Protein AF-0000000068380325 (afdb_homodimer)

Solvent-accessible surface area (backbone atoms only — not comparable to full-atom values): 29853 Å² total; per-residue (Å²): 111,54,95,70,40,72,69,86,85,53,51,57,77,66,45,44,52,39,53,42,41,37,81,46,32,45,32,39,35,38,34,35,79,88,42,39,39,35,35,39,41,28,51,63,68,91,50,73,46,77,45,76,45,68,75,45,89,70,73,49,74,47,97,86,19,26,80,76,85,52,77,87,63,23,45,33,23,77,85,71,41,78,40,93,43,71,53,57,18,57,50,47,64,51,89,49,84,84,52,76,73,70,65,93,69,75,58,32,35,72,79,32,54,72,19,36,62,46,20,47,59,64,35,41,50,63,77,32,77,76,37,46,87,30,50,85,76,40,81,48,65,67,51,36,52,48,23,26,39,47,23,20,52,35,69,42,55,54,21,46,59,44,32,43,54,40,51,47,50,50,50,50,52,26,37,75,72,71,36,75,54,83,76,65,38,65,91,40,70,41,58,22,44,46,52,66,22,33,31,44,77,56,62,84,42,71,40,84,43,100,50,91,50,76,81,48,53,77,29,58,42,58,60,81,82,50,78,55,89,55,94,71,74,49,55,35,33,77,51,87,51,72,81,47,79,57,81,37,69,37,62,91,71,80,67,73,81,72,74,98,109,53,95,70,39,75,68,86,85,54,55,56,78,65,47,44,57,41,55,40,42,36,81,47,32,44,34,39,35,38,34,35,79,89,43,37,39,34,35,38,40,29,51,64,69,91,51,73,46,78,45,78,46,68,76,46,90,70,70,49,76,48,97,85,18,26,81,75,84,52,79,87,63,23,45,34,24,76,85,71,40,76,40,93,42,72,52,57,19,57,50,46,62,53,88,49,83,84,55,76,75,71,65,93,69,75,58,31,36,71,78,31,54,73,19,36,63,45,23,48,60,65,36,41,50,63,76,33,76,76,37,47,88,32,51,85,77,41,81,47,65,67,49,36,53,48,22,27,38,47,23,21,52,35,69,41,55,54,22,47,59,44,32,44,53,41,50,48,50,49,50,49,52,26,37,74,72,71,35,74,53,82,77,65,38,66,90,40,71,40,60,22,44,46,52,66,22,32,32,44,76,56,63,83,42,70,40,83,42,101,50,92,50,74,81,49,54,76,28,57,43,58,60,81,83,48,78,55,89,55,93,70,75,48,54,36,33,77,49,84,52,74,80,48,80,62,80,41,72,35,59,93,71,79,69,73,82,70,72,97

Secondary structure (DSSP, 8-state):
-BTTB-------TT-EEEEEEESS-EEEEEEETTTEEEEEEE-SSS-EEEEEEESS-PPP-STT---SS-GGG--B-TTSPBPSSHHHHHHHT-SSTTSPPP--PPPHHHH-HHHHHHHHHHHGGGGSGGGHHHHTTS--HHHHHHHHHHHHH--SS-HHHHHHHHHHHHHHHHHHTT------BTTBS---TTHHHHEEEETTEEEE-----------SS--TTS--SSS---SS-EE------------S--------/-BTTB-------TT-EEEEEEESS-EEEEEEETTTEEEEEEE-SSS-EEEEEEESS-PPP-STT---SS-GGG--B-TTSPBPSSHHHHHHHT-SSTTSPPP--PPPHHHH-HHHHHHHHHHHGGGGSGGGHHHHTTS--HHHHHHHHHHHHH--SS-HHHHHHHHHHHHHHHHHHTT------BTTBS---TTHHHHEEEETTEEEE-----------SS--TTS--SSS---SS-EE------------S--------

Organism: Naja naja (NCBI:txid35670)

Structure (mmCIF, N/CA/C/O backbone):
data_AF-0000000068380325-model_v1
#
loop_
_entity.id
_entity.type
_entity.pdbx_description
1 polymer 'VWFD domain-containing protein'
#
loop_
_atom_site.group_PDB
_atom_site.id
_atom_site.type_symbol
_atom_site.label_atom_id
_atom_site.label_alt_id
_atom_site.label_comp_id
_atom_site.label_asym_id
_atom_site.label_entity_id
_atom_site.label_seq_id
_atom_site.pdbx_PDB_ins_code
_atom_site.Cartn_x
_atom_site.Cartn_y
_atom_site.Cartn_z
_atom_site.occupancy
_atom_site.B_iso_or_equiv
_atom_site.auth_seq_id
_atom_site.auth_comp_id
_atom_site.auth_asym_id
_atom_site.auth_atom_id
_atom_site.pdbx_PDB_model_num
ATOM 1 N N . MET A 1 1 ? -11.836 -18.016 -8.961 1 53.12 1 MET A N 1
ATOM 2 C CA . MET A 1 1 ? -11.234 -17.188 -7.922 1 53.12 1 MET A CA 1
ATOM 3 C C . MET A 1 1 ? -11.258 -15.711 -8.32 1 53.12 1 MET A C 1
ATOM 5 O O . MET A 1 1 ? -10.727 -15.336 -9.359 1 53.12 1 MET A O 1
ATOM 9 N N . GLY A 1 2 ? -12.117 -14.93 -7.754 1 55.62 2 GLY A N 1
ATOM 10 C CA . GLY A 1 2 ? -12.242 -13.508 -8.039 1 55.62 2 GLY A CA 1
ATOM 11 C C . GLY A 1 2 ? -12.844 -12.719 -6.898 1 55.62 2 GLY A C 1
ATOM 12 O O . GLY A 1 2 ? -13.609 -13.258 -6.098 1 55.62 2 GLY A O 1
ATOM 13 N N . ASP A 1 3 ? -12.461 -11.383 -6.891 1 55.91 3 ASP A N 1
ATOM 14 C CA . ASP A 1 3 ? -13.008 -10.445 -5.918 1 55.91 3 ASP A CA 1
ATOM 15 C C . ASP A 1 3 ? -12.805 -10.953 -4.492 1 55.91 3 ASP A C 1
ATOM 17 O O . ASP A 1 3 ? -13.742 -10.969 -3.693 1 55.91 3 ASP A O 1
ATOM 21 N N . LYS A 1 4 ? -11.711 -11.609 -4.297 1 57.72 4 LYS A N 1
ATOM 22 C CA . LYS A 1 4 ? -11.273 -12.117 -3 1 57.72 4 LYS A CA 1
ATOM 23 C C . LYS A 1 4 ? -12.125 -13.297 -2.555 1 57.72 4 LYS A C 1
ATOM 25 O O . LYS A 1 4 ? -12.164 -13.633 -1.368 1 57.72 4 LYS A O 1
ATOM 30 N N . THR A 1 5 ? -12.875 -13.773 -3.502 1 55.47 5 THR A N 1
ATOM 31 C CA . THR A 1 5 ? -13.703 -14.938 -3.221 1 55.47 5 THR A CA 1
ATOM 32 C C . THR A 1 5 ? -13.367 -16.078 -4.176 1 55.47 5 THR A C 1
ATOM 34 O O . THR A 1 5 ? -12.734 -15.875 -5.211 1 55.47 5 THR A O 1
ATOM 37 N N . PHE A 1 6 ? -13.461 -17.328 -3.684 1 58.66 6 PHE A N 1
ATOM 38 C CA . PHE A 1 6 ? -13.25 -18.453 -4.578 1 58.66 6 PHE A CA 1
ATOM 39 C C . PHE A 1 6 ? -14.414 -19.438 -4.484 1 58.66 6 PHE A C 1
ATOM 41 O O . PHE A 1 6 ? -15.062 -19.547 -3.441 1 58.66 6 PHE A O 1
ATOM 48 N N . ASN A 1 7 ? -14.805 -19.938 -5.691 1 54.44 7 ASN A N 1
ATOM 49 C CA . ASN A 1 7 ? -15.789 -21 -5.773 1 54.44 7 ASN A CA 1
ATOM 50 C C . ASN A 1 7 ? -15.195 -22.281 -6.371 1 54.44 7 ASN A C 1
ATOM 52 O O . ASN A 1 7 ? -14.391 -22.203 -7.305 1 54.44 7 ASN A O 1
ATOM 56 N N . VAL A 1 8 ? -15.289 -23.453 -5.676 1 57.66 8 VAL A N 1
ATOM 57 C CA . VAL A 1 8 ? -14.836 -24.734 -6.203 1 57.66 8 VAL A CA 1
ATOM 58 C C . VAL A 1 8 ? -16.031 -25.578 -6.609 1 57.66 8 VAL A C 1
ATOM 60 O O . VAL A 1 8 ? -16.984 -25.75 -5.828 1 57.66 8 VAL A O 1
ATOM 63 N N . TYR A 1 9 ? -15.945 -25.797 -7.992 1 54.41 9 TYR A N 1
ATOM 64 C CA . TYR A 1 9 ? -17.016 -26.656 -8.5 1 54.41 9 TYR A CA 1
ATOM 65 C C . TYR A 1 9 ? -16.453 -27.984 -9 1 54.41 9 TYR A C 1
ATOM 67 O O . TYR A 1 9 ? -15.305 -28.047 -9.461 1 54.41 9 TYR A O 1
ATOM 75 N N . GLY A 1 10 ? -17.016 -29.25 -8.477 1 53.59 10 GLY A N 1
ATOM 76 C CA . GLY A 1 10 ? -16.594 -30.5 -9.055 1 53.59 10 GLY A CA 1
ATOM 77 C C . GLY A 1 10 ? -17.484 -31.672 -8.672 1 53.59 10 GLY A C 1
ATOM 78 O O . GLY A 1 10 ? -18.156 -31.625 -7.637 1 53.59 10 GLY A O 1
ATOM 79 N N . SER A 1 11 ? -17.797 -32.469 -9.758 1 55.84 11 SER A N 1
ATOM 80 C CA . SER A 1 11 ? -18.656 -33.656 -9.602 1 55.84 11 SER A CA 1
ATOM 81 C C . SER A 1 11 ? -17.828 -34.906 -9.336 1 55.84 11 SER A C 1
ATOM 83 O O . SER A 1 11 ? -18.375 -35.969 -9.078 1 55.84 11 SER A O 1
ATOM 85 N N . ASN A 1 12 ? -16.562 -34.812 -9.469 1 56.34 12 ASN A N 1
ATOM 86 C CA . ASN A 1 12 ? -15.836 -36.062 -9.367 1 56.34 12 ASN A CA 1
ATOM 87 C C . ASN A 1 12 ? -15.547 -36.438 -7.914 1 56.34 12 ASN A C 1
ATOM 89 O O . ASN A 1 12 ? -14.844 -35.688 -7.215 1 56.34 12 ASN A O 1
ATOM 93 N N . HIS A 1 13 ? -16.156 -37.594 -7.473 1 60.47 13 HIS A N 1
ATOM 94 C CA . HIS A 1 13 ? -16.078 -38.062 -6.094 1 60.47 13 HIS A CA 1
ATOM 95 C C . HIS A 1 13 ? -14.648 -38.406 -5.703 1 60.47 13 HIS A C 1
ATOM 97 O O . HIS A 1 13 ? -14.344 -38.562 -4.516 1 60.47 13 HIS A O 1
ATOM 103 N N . LEU A 1 14 ? -13.844 -38.469 -6.703 1 65.94 14 LEU A N 1
ATOM 104 C CA . LEU A 1 14 ? -12.492 -38.906 -6.363 1 65.94 14 LEU A CA 1
ATOM 105 C C . LEU A 1 14 ? -11.578 -37.719 -6.09 1 65.94 14 LEU A C 1
ATOM 107 O O . LEU A 1 14 ? -10.453 -37.875 -5.613 1 65.94 14 LEU A O 1
ATOM 111 N N . ILE A 1 15 ? -12.102 -36.562 -6.254 1 71.75 15 ILE A N 1
ATOM 112 C CA . ILE A 1 15 ? -11.25 -35.375 -6.102 1 71.75 15 ILE A CA 1
ATOM 113 C C . ILE A 1 15 ? -11.234 -34.938 -4.637 1 71.75 15 ILE A C 1
ATOM 115 O O . ILE A 1 15 ? -12.281 -34.844 -3.998 1 71.75 15 ILE A O 1
ATOM 119 N N . HIS A 1 16 ? -10.047 -34.938 -4.059 1 71.69 16 HIS A N 1
ATOM 120 C CA . HIS A 1 16 ? -9.852 -34.406 -2.713 1 71.69 16 HIS A CA 1
ATOM 121 C C . HIS A 1 16 ? -9.305 -32.969 -2.754 1 71.69 16 HIS A C 1
ATOM 123 O O . HIS A 1 16 ? -8.414 -32.688 -3.555 1 71.69 16 HIS A O 1
ATOM 129 N N . PHE A 1 17 ? -9.984 -32.156 -1.953 1 75.62 17 PHE A N 1
ATOM 130 C CA . PHE A 1 17 ? -9.492 -30.781 -1.858 1 75.62 17 PHE A CA 1
ATOM 131 C C . PHE A 1 17 ? -9.055 -30.453 -0.435 1 75.62 17 PHE A C 1
ATOM 133 O O . PHE A 1 17 ? -9.648 -30.953 0.529 1 75.62 17 PHE A O 1
ATOM 140 N N . PHE A 1 18 ? -7.93 -29.797 -0.326 1 74.25 18 PHE A N 1
ATOM 141 C CA . PHE A 1 18 ? -7.484 -29.188 0.925 1 74.25 18 PHE A CA 1
ATOM 142 C C . PHE A 1 18 ? -7.262 -27.703 0.755 1 74.25 18 PHE A C 1
ATOM 144 O O . PHE A 1 18 ? -6.602 -27.266 -0.194 1 74.25 18 PHE A O 1
ATOM 151 N N . ILE A 1 19 ? -7.945 -26.953 1.579 1 77.5 19 ILE A N 1
ATOM 152 C CA . ILE A 1 19 ? -7.828 -25.516 1.485 1 77.5 19 ILE A CA 1
ATOM 153 C C . ILE A 1 19 ? -7.094 -24.969 2.711 1 77.5 19 ILE A C 1
ATOM 155 O O . ILE A 1 19 ? -7.414 -25.328 3.844 1 77.5 19 ILE A O 1
ATOM 159 N N . GLU A 1 20 ? -6.035 -24.219 2.506 1 77.44 20 GLU A N 1
ATOM 160 C CA . GLU A 1 20 ? -5.289 -23.484 3.525 1 77.44 20 GLU A CA 1
ATOM 161 C C . GLU A 1 20 ? -5.297 -21.984 3.238 1 77.44 20 GLU A C 1
ATOM 163 O O . GLU A 1 20 ? -5.207 -21.578 2.082 1 77.44 20 GLU A O 1
ATOM 168 N N . GLU A 1 21 ? -5.582 -21.25 4.363 1 78.56 21 GLU A N 1
ATOM 169 C CA . GLU A 1 21 ? -5.566 -19.797 4.176 1 78.56 21 GLU A CA 1
ATOM 170 C C . GLU A 1 21 ? -4.582 -19.125 5.129 1 78.56 21 GLU A C 1
ATOM 172 O O . GLU A 1 21 ? -4.43 -19.562 6.277 1 78.56 21 GLU A O 1
ATOM 177 N N . ASN A 1 22 ? -3.818 -18.25 4.613 1 79.62 22 ASN A N 1
ATOM 178 C CA . ASN A 1 22 ? -3.07 -17.344 5.469 1 79.62 22 ASN A CA 1
ATOM 179 C C . ASN A 1 22 ? -3.443 -15.883 5.191 1 79.62 22 ASN A C 1
ATOM 181 O O . ASN A 1 22 ? -4.422 -15.609 4.496 1 79.62 22 ASN A O 1
ATOM 185 N N . THR A 1 23 ? -2.729 -14.953 5.785 1 82 23 THR A N 1
ATOM 186 C CA . THR A 1 23 ? -3.102 -13.547 5.715 1 82 23 THR A CA 1
ATOM 187 C C . THR A 1 23 ? -2.994 -13.031 4.285 1 82 23 THR A C 1
ATOM 189 O O . THR A 1 23 ? -3.658 -12.055 3.916 1 82 23 THR A O 1
ATOM 192 N N . LEU A 1 24 ? -2.254 -13.711 3.445 1 87.56 24 LEU A N 1
ATOM 193 C CA . LEU A 1 24 ? -1.972 -13.148 2.133 1 87.56 24 LEU A CA 1
ATOM 194 C C . LEU A 1 24 ? -2.469 -14.07 1.022 1 87.56 24 LEU A C 1
ATOM 196 O O . LEU A 1 24 ? -2.705 -13.617 -0.101 1 87.56 24 LEU A O 1
ATOM 200 N N . HIS A 1 25 ? -2.639 -15.336 1.372 1 87.25 25 HIS A N 1
ATOM 201 C CA . HIS A 1 25 ? -2.879 -16.281 0.284 1 87.25 25 HIS A CA 1
ATOM 202 C C . HIS A 1 25 ? -4.008 -17.25 0.63 1 87.25 25 HIS A C 1
ATOM 204 O O . HIS A 1 25 ? -4.242 -17.531 1.805 1 87.25 25 HIS A O 1
ATOM 210 N N . LEU A 1 26 ? -4.672 -17.656 -0.408 1 85 26 LEU A N 1
ATOM 211 C CA . LEU A 1 26 ? -5.508 -18.844 -0.41 1 85 26 LEU A CA 1
ATOM 212 C C . LEU A 1 26 ? -4.809 -20 -1.13 1 85 26 LEU A C 1
ATOM 214 O O . LEU A 1 26 ? -4.375 -19.844 -2.273 1 85 26 LEU A O 1
ATOM 218 N N . ILE A 1 27 ? -4.613 -21.141 -0.444 1 84 27 ILE A N 1
ATOM 219 C CA . ILE A 1 27 ? -3.934 -22.297 -1.002 1 84 27 ILE A CA 1
ATOM 220 C C . ILE A 1 27 ? -4.922 -23.453 -1.141 1 84 27 ILE A C 1
ATOM 222 O O . ILE A 1 27 ? -5.547 -23.859 -0.161 1 84 27 ILE A O 1
ATOM 226 N N . ILE A 1 28 ? -5.09 -23.922 -2.357 1 82.25 28 ILE A N 1
ATOM 227 C CA . ILE A 1 28 ? -5.996 -25.031 -2.625 1 82.25 28 ILE A CA 1
ATOM 228 C C . ILE A 1 28 ? -5.207 -26.219 -3.18 1 82.25 28 ILE A C 1
ATOM 230 O O . ILE A 1 28 ? -4.547 -26.094 -4.215 1 82.25 28 ILE A O 1
ATOM 234 N N . GLN A 1 29 ? -5.23 -27.25 -2.484 1 81.12 29 GLN A N 1
ATOM 235 C CA . GLN A 1 29 ? -4.637 -28.484 -2.965 1 81.12 29 GLN A CA 1
ATOM 236 C C . GLN A 1 29 ? -5.699 -29.422 -3.529 1 81.12 29 GLN A C 1
ATOM 238 O O . GLN A 1 29 ? -6.691 -29.719 -2.859 1 81.12 29 GLN A O 1
ATOM 243 N N . ILE A 1 30 ? -5.48 -29.75 -4.75 1 79.75 30 ILE A N 1
ATOM 244 C CA . ILE A 1 30 ? -6.398 -30.656 -5.438 1 79.75 30 ILE A CA 1
ATOM 245 C C . ILE A 1 30 ? -5.688 -31.953 -5.773 1 79.75 30 ILE A C 1
ATOM 247 O O . ILE A 1 30 ? -4.641 -31.953 -6.43 1 79.75 30 ILE A O 1
ATOM 251 N N . THR A 1 31 ? -6.207 -33 -5.234 1 79.12 31 THR A N 1
ATOM 252 C CA . THR A 1 31 ? -5.629 -34.312 -5.508 1 79.12 31 THR A CA 1
ATOM 253 C C . THR A 1 31 ? -6.609 -35.156 -6.289 1 79.12 31 THR A C 1
ATOM 255 O O . THR A 1 31 ? -7.766 -35.312 -5.887 1 79.12 31 THR A O 1
ATOM 258 N N . ILE A 1 32 ? -6.219 -35.562 -7.406 1 76 32 ILE A N 1
ATOM 259 C CA . ILE A 1 32 ? -6.922 -36.594 -8.18 1 76 32 ILE A CA 1
ATOM 260 C C . ILE A 1 32 ? -6.125 -37.875 -8.156 1 76 32 ILE A C 1
ATOM 262 O O . ILE A 1 32 ? -5.152 -38.031 -8.898 1 76 32 ILE A O 1
ATOM 266 N N . PRO A 1 33 ? -6.574 -38.688 -7.285 1 76.38 33 PRO A N 1
ATOM 267 C CA . PRO A 1 33 ? -5.785 -39.906 -7.105 1 76.38 33 PRO A CA 1
ATOM 268 C C . PRO A 1 33 ? -5.445 -40.594 -8.43 1 76.38 33 PRO A C 1
ATOM 270 O O . PRO A 1 33 ? -6.32 -40.75 -9.281 1 76.38 33 PRO A O 1
ATOM 273 N N . GLY A 1 34 ? -4.188 -41 -8.547 1 75.88 34 GLY A N 1
ATOM 274 C CA . GLY A 1 34 ? -3.715 -41.75 -9.711 1 75.88 34 GLY A CA 1
ATOM 275 C C . GLY A 1 34 ? -3.482 -40.844 -10.914 1 75.88 34 GLY A C 1
ATOM 276 O O . GLY A 1 34 ? -3.1 -41.344 -11.984 1 75.88 34 GLY A O 1
ATOM 277 N N . LYS A 1 35 ? -3.783 -39.656 -10.734 1 77.44 35 LYS A N 1
ATOM 278 C CA . LYS A 1 35 ? -3.645 -38.781 -11.891 1 77.44 35 LYS A CA 1
ATOM 279 C C . LYS A 1 35 ? -2.756 -37.562 -11.57 1 77.44 35 LYS A C 1
ATOM 281 O O . LYS A 1 35 ? -1.587 -37.531 -11.961 1 77.44 35 LYS A O 1
ATOM 286 N N . TYR A 1 36 ? -3.322 -36.625 -10.836 1 77.56 36 TYR A N 1
ATOM 287 C CA . TYR A 1 36 ? -2.541 -35.406 -10.594 1 77.56 36 TYR A CA 1
ATOM 288 C C . TYR A 1 36 ? -2.799 -34.875 -9.188 1 77.56 36 TYR A C 1
ATOM 290 O O . TYR A 1 36 ? -3.848 -35.125 -8.594 1 77.56 36 TYR A O 1
ATOM 298 N N . ASN A 1 37 ? -1.708 -34.344 -8.656 1 78.69 37 ASN A N 1
ATOM 299 C CA . ASN A 1 37 ? -1.798 -33.438 -7.512 1 78.69 37 ASN A CA 1
ATOM 300 C C . ASN A 1 37 ? -1.521 -32 -7.906 1 78.69 37 ASN A C 1
ATOM 302 O O . ASN A 1 37 ? -0.472 -31.703 -8.477 1 78.69 37 ASN A O 1
ATOM 306 N N . MET A 1 38 ? -2.559 -31.172 -7.664 1 81.06 38 MET A N 1
ATOM 307 C CA . MET A 1 38 ? -2.424 -29.781 -8.062 1 81.06 38 MET A CA 1
ATOM 308 C C . MET A 1 38 ? -2.555 -28.859 -6.852 1 81.06 38 MET A C 1
ATOM 310 O O . MET A 1 38 ? -3.396 -29.078 -5.98 1 81.06 38 MET A O 1
ATOM 314 N N . THR A 1 39 ? -1.632 -27.891 -6.824 1 83.06 39 THR A N 1
ATOM 315 C CA . THR A 1 39 ? -1.73 -26.859 -5.797 1 83.06 39 THR A CA 1
ATOM 316 C C . THR A 1 39 ? -1.931 -25.484 -6.434 1 83.06 39 THR A C 1
ATOM 318 O O . THR A 1 39 ? -1.162 -25.078 -7.309 1 83.06 39 THR A O 1
ATOM 321 N N . LEU A 1 40 ? -2.988 -24.859 -6.02 1 85.81 40 LEU A N 1
ATOM 322 C CA . LEU A 1 40 ? -3.264 -23.5 -6.434 1 85.81 40 LEU A CA 1
ATOM 323 C C . LEU A 1 40 ? -2.977 -22.516 -5.297 1 85.81 40 LEU A C 1
ATOM 325 O O . LEU A 1 40 ? -3.451 -22.703 -4.176 1 85.81 40 LEU A O 1
ATOM 329 N N . ILE A 1 41 ? -2.082 -21.531 -5.562 1 85.94 41 ILE A N 1
ATOM 330 C CA . ILE A 1 41 ? -1.763 -20.484 -4.598 1 85.94 41 ILE A CA 1
ATOM 331 C C . ILE A 1 41 ? -2.232 -19.125 -5.129 1 85.94 41 ILE A C 1
ATOM 333 O O . ILE A 1 41 ? -1.676 -18.609 -6.098 1 85.94 41 ILE A O 1
ATOM 337 N N . TRP A 1 42 ? -3.234 -18.625 -4.48 1 88.12 42 TRP A N 1
ATOM 338 C CA . TRP A 1 42 ? -3.811 -17.359 -4.926 1 88.12 42 TRP A CA 1
ATOM 339 C C . TRP A 1 42 ? -3.59 -16.266 -3.887 1 88.12 42 TRP A C 1
ATOM 341 O O . TRP A 1 42 ? -3.867 -16.453 -2.701 1 88.12 42 TRP A O 1
ATOM 351 N N . ASN A 1 43 ? -3.051 -15.133 -4.309 1 85.88 43 ASN A N 1
ATOM 352 C CA . ASN A 1 43 ? -2.803 -14.047 -3.367 1 85.88 43 ASN A CA 1
ATOM 353 C C . ASN A 1 43 ? -4.039 -13.164 -3.186 1 85.88 43 ASN A C 1
ATOM 355 O O . ASN A 1 43 ? -3.941 -12.047 -2.682 1 85.88 43 ASN A O 1
ATOM 359 N N . ARG A 1 44 ? -5.219 -13.547 -3.729 1 81 44 ARG A N 1
ATOM 360 C CA . ARG A 1 44 ? -6.508 -12.867 -3.646 1 81 44 ARG A CA 1
ATOM 361 C C . ARG A 1 44 ? -6.52 -11.609 -4.516 1 81 44 ARG A C 1
ATOM 363 O O . ARG A 1 44 ? -7.34 -10.719 -4.309 1 81 44 ARG A O 1
ATOM 370 N N . HIS A 1 45 ? -5.539 -11.414 -5.348 1 84.06 45 HIS A N 1
ATOM 371 C CA . HIS A 1 45 ? -5.434 -10.328 -6.312 1 84.06 45 HIS A CA 1
ATOM 372 C C . HIS A 1 45 ? -5.125 -10.852 -7.707 1 84.06 45 HIS A C 1
ATOM 374 O O . HIS A 1 45 ? -5.898 -11.633 -8.266 1 84.06 45 HIS A O 1
ATOM 380 N N . MET A 1 46 ? -3.941 -10.523 -8.227 1 79.44 46 MET A N 1
ATOM 381 C CA . MET A 1 46 ? -3.699 -10.805 -9.633 1 79.44 46 MET A CA 1
ATOM 382 C C . MET A 1 46 ? -2.746 -11.984 -9.797 1 79.44 46 MET A C 1
ATOM 384 O O . MET A 1 46 ? -2.508 -12.438 -10.914 1 79.44 46 MET A O 1
ATOM 388 N N . ASN A 1 47 ? -2.299 -12.539 -8.664 1 86.06 47 ASN A N 1
ATOM 389 C CA . ASN A 1 47 ? -1.312 -13.602 -8.789 1 86.06 47 ASN A CA 1
ATOM 390 C C . ASN A 1 47 ? -1.922 -14.969 -8.484 1 86.06 47 ASN A C 1
ATOM 392 O O . ASN A 1 47 ? -2.615 -15.133 -7.477 1 86.06 47 ASN A O 1
ATOM 396 N N . LEU A 1 48 ? -1.738 -15.828 -9.414 1 85.69 48 LEU A N 1
ATOM 397 C CA . LEU A 1 48 ? -2.086 -17.234 -9.234 1 85.69 48 LEU A CA 1
ATOM 398 C C . LEU A 1 48 ? -0.904 -18.141 -9.578 1 85.69 48 LEU A C 1
ATOM 400 O O . LEU A 1 48 ? -0.354 -18.047 -10.68 1 85.69 48 LEU A O 1
ATOM 404 N N . PHE A 1 49 ? -0.451 -18.891 -8.586 1 85.12 49 PHE A N 1
ATOM 405 C CA . PHE A 1 49 ? 0.587 -19.891 -8.805 1 85.12 49 PHE A CA 1
ATOM 406 C C . PHE A 1 49 ? -0.011 -21.281 -8.859 1 85.12 49 PHE A C 1
ATOM 408 O O . PHE A 1 49 ? -0.822 -21.656 -8.008 1 85.12 49 PHE A O 1
ATOM 415 N N . ILE A 1 50 ? 0.391 -22 -9.898 1 81.81 50 ILE A N 1
ATOM 416 C CA . ILE A 1 50 ? -0.096 -23.359 -10.062 1 81.81 50 ILE A CA 1
ATOM 417 C C . ILE A 1 50 ? 1.078 -24.328 -10.023 1 81.81 50 ILE A C 1
ATOM 419 O O . ILE A 1 50 ? 2.07 -24.141 -10.734 1 81.81 50 ILE A O 1
ATOM 423 N N . LYS A 1 51 ? 1.042 -25.234 -9.125 1 79.31 51 LYS A N 1
ATOM 424 C CA . LYS A 1 51 ? 2 -26.328 -9.055 1 79.31 51 LYS A CA 1
ATOM 425 C C . LYS A 1 51 ? 1.326 -27.672 -9.359 1 79.31 51 LYS A C 1
ATOM 427 O O . LYS A 1 51 ? 0.304 -28 -8.758 1 79.31 51 LYS A O 1
ATOM 432 N N . LEU A 1 52 ? 1.886 -28.281 -10.359 1 78.31 52 LEU A N 1
ATOM 433 C CA . LEU A 1 52 ? 1.325 -29.562 -10.766 1 78.31 52 LEU A CA 1
ATOM 434 C C . LEU A 1 52 ? 2.338 -30.688 -10.578 1 78.31 52 LEU A C 1
ATOM 436 O O . LEU A 1 52 ? 3.51 -30.547 -10.93 1 78.31 52 LEU A O 1
ATOM 440 N N . PHE A 1 53 ? 1.907 -31.688 -9.797 1 75.06 53 PHE A N 1
ATOM 441 C CA . PHE A 1 53 ? 2.662 -32.938 -9.695 1 75.06 53 PHE A CA 1
ATOM 442 C C . PHE A 1 53 ? 1.901 -34.094 -10.352 1 75.06 53 PHE A C 1
ATOM 444 O O . PHE A 1 53 ? 0.761 -34.375 -9.977 1 75.06 53 PHE A O 1
ATOM 451 N N . ARG A 1 54 ? 2.539 -34.531 -11.359 1 74.94 54 ARG A N 1
ATOM 452 C CA . ARG A 1 54 ? 1.879 -35.562 -12.125 1 74.94 54 ARG A CA 1
ATOM 453 C C . ARG A 1 54 ? 2.365 -36.969 -11.688 1 74.94 54 ARG A C 1
ATOM 455 O O . ARG A 1 54 ? 3.561 -37.156 -11.445 1 74.94 54 ARG A O 1
ATOM 462 N N . GLU A 1 55 ? 1.446 -37.781 -11.453 1 71.06 55 GLU A N 1
ATOM 463 C CA . GLU A 1 55 ? 1.773 -39.188 -11.195 1 71.06 55 GLU A CA 1
ATOM 464 C C . GLU A 1 55 ? 1.911 -39.969 -12.5 1 71.06 55 GLU A C 1
ATOM 466 O O . GLU A 1 55 ? 2.525 -41.031 -12.531 1 71.06 55 GLU A O 1
ATOM 471 N N . THR A 1 56 ? 1.252 -39.469 -13.531 1 65.19 56 THR A N 1
ATOM 472 C CA . THR A 1 56 ? 1.275 -40.188 -14.797 1 65.19 56 THR A CA 1
ATOM 473 C C . THR A 1 56 ? 2.018 -39.406 -15.867 1 65.19 56 THR A C 1
ATOM 475 O O . THR A 1 56 ? 2.24 -38.219 -15.719 1 65.19 56 THR A O 1
ATOM 478 N N . LYS A 1 57 ? 2.584 -40.125 -16.828 1 64.25 57 LYS A N 1
ATOM 479 C CA . LYS A 1 57 ? 3.357 -39.562 -17.938 1 64.25 57 LYS A CA 1
ATOM 480 C C . LYS A 1 57 ? 2.447 -38.875 -18.953 1 64.25 57 LYS A C 1
ATOM 482 O O . LYS A 1 57 ? 2.889 -38.531 -20.047 1 64.25 57 LYS A O 1
ATOM 487 N N . ASN A 1 58 ? 1.179 -38.812 -18.578 1 63.56 58 ASN A N 1
ATOM 488 C CA . ASN A 1 58 ? 0.306 -38.188 -19.562 1 63.56 58 ASN A CA 1
ATOM 489 C C . ASN A 1 58 ? 0.608 -36.688 -19.703 1 63.56 58 ASN A C 1
ATOM 491 O O . ASN A 1 58 ? 0.909 -36 -18.719 1 63.56 58 ASN A O 1
ATOM 495 N N . HIS A 1 59 ? 0.674 -36.344 -21 1 67.25 59 HIS A N 1
ATOM 496 C CA . HIS A 1 59 ? 1.056 -34.969 -21.297 1 67.25 59 HIS A CA 1
ATOM 497 C C . HIS A 1 59 ? -0.104 -34 -21.047 1 67.25 59 HIS A C 1
ATOM 499 O O . HIS A 1 59 ? -1.261 -34.344 -21.312 1 67.25 59 HIS A O 1
ATOM 505 N N . LEU A 1 60 ? 0.157 -32.938 -20.359 1 75.81 60 LEU A N 1
ATOM 506 C CA . LEU A 1 60 ? -0.78 -31.844 -20.188 1 75.81 60 LEU A CA 1
ATOM 507 C C . LEU A 1 60 ? -0.792 -30.938 -21.422 1 75.81 60 LEU A C 1
ATOM 509 O O . LEU A 1 60 ? 0.087 -31.047 -22.281 1 75.81 60 LEU A O 1
ATOM 513 N N . CYS A 1 61 ? -1.887 -30.344 -21.703 1 75.62 61 CYS A N 1
ATOM 514 C CA . CYS A 1 61 ? -2.004 -29.344 -22.766 1 75.62 61 CYS A CA 1
ATOM 515 C C . CYS A 1 61 ? -2.637 -28.062 -22.25 1 75.62 61 CYS A C 1
ATOM 517 O O . CYS A 1 61 ? -3.105 -28.016 -21.109 1 75.62 61 CYS A O 1
ATOM 519 N N . GLY A 1 62 ? -2.41 -26.953 -23.062 1 80 62 GLY A N 1
ATOM 520 C CA . GLY A 1 62 ? -3.016 -25.688 -22.703 1 80 62 GLY A CA 1
ATOM 521 C C . GLY A 1 62 ? -2.031 -24.531 -22.719 1 80 62 GLY A C 1
ATOM 522 O O . GLY A 1 62 ? -0.904 -24.672 -23.188 1 80 62 GLY A O 1
ATOM 523 N N . LEU A 1 63 ? -2.58 -23.422 -22.109 1 78.5 63 LEU A N 1
ATOM 524 C CA . LEU A 1 63 ? -1.838 -22.172 -22.172 1 78.5 63 LEU A CA 1
ATOM 525 C C . LEU A 1 63 ? -0.573 -22.25 -21.312 1 78.5 63 LEU A C 1
ATOM 527 O O . LEU A 1 63 ? 0.37 -21.484 -21.531 1 78.5 63 LEU A O 1
ATOM 531 N N . CYS A 1 64 ? -0.52 -23.234 -20.5 1 76.38 64 CYS A N 1
ATOM 532 C CA . CYS A 1 64 ? 0.64 -23.328 -19.625 1 76.38 64 CYS A CA 1
ATOM 533 C C . CYS A 1 64 ? 1.675 -24.297 -20.188 1 76.38 64 CYS A C 1
ATOM 535 O O . CYS A 1 64 ? 2.717 -24.516 -19.578 1 76.38 64 CYS A O 1
ATOM 537 N N . GLY A 1 65 ? 1.422 -24.812 -21.375 1 76.69 65 GLY A N 1
ATOM 538 C CA . GLY A 1 65 ? 2.34 -25.75 -22 1 76.69 65 GLY A CA 1
ATOM 539 C C . GLY A 1 65 ? 1.98 -27.188 -21.75 1 76.69 65 GLY A C 1
ATOM 540 O O . GLY A 1 65 ? 0.962 -27.484 -21.109 1 76.69 65 GLY A O 1
ATOM 541 N N . ASN A 1 66 ? 2.805 -28.078 -22.266 1 74.81 66 ASN A N 1
ATOM 542 C CA . ASN A 1 66 ? 2.471 -29.5 -22.203 1 74.81 66 ASN A CA 1
ATOM 543 C C . ASN A 1 66 ? 3.207 -30.188 -21.047 1 74.81 66 ASN A C 1
ATOM 545 O O . ASN A 1 66 ? 2.986 -31.375 -20.781 1 74.81 66 ASN A O 1
ATOM 549 N N . TYR A 1 67 ? 4.043 -29.469 -20.406 1 75.69 67 TYR A N 1
ATOM 550 C CA . TYR A 1 67 ? 4.695 -29.859 -19.156 1 75.69 67 TYR A CA 1
ATOM 551 C C . TYR A 1 67 ? 5.461 -31.172 -19.344 1 75.69 67 TYR A C 1
ATOM 553 O O . TYR A 1 67 ? 5.434 -32.031 -18.453 1 75.69 67 TYR A O 1
ATOM 561 N N . ASN A 1 68 ? 6.086 -31.328 -20.422 1 72.56 68 ASN A N 1
ATOM 562 C CA . ASN A 1 68 ? 6.832 -32.562 -20.672 1 72.56 68 ASN A CA 1
ATOM 563 C C . ASN A 1 68 ? 8.32 -32.375 -20.422 1 72.56 68 ASN A C 1
ATOM 565 O O . ASN A 1 68 ? 9.125 -33.25 -20.75 1 72.56 68 ASN A O 1
ATOM 569 N N . GLY A 1 69 ? 8.672 -31.25 -19.906 1 70.69 69 GLY A N 1
ATOM 570 C CA . GLY A 1 69 ? 10.062 -30.953 -19.609 1 70.69 69 GLY A CA 1
ATOM 571 C C . GLY A 1 69 ? 10.797 -30.297 -20.766 1 70.69 69 GLY A C 1
ATOM 572 O O . GLY A 1 69 ? 11.945 -29.875 -20.609 1 70.69 69 GLY A O 1
ATOM 573 N N . ASN A 1 70 ? 10.133 -30.281 -21.906 1 77.19 70 ASN A N 1
ATOM 574 C CA . ASN A 1 70 ? 10.719 -29.641 -23.078 1 77.19 70 ASN A CA 1
ATOM 575 C C . ASN A 1 70 ? 10.047 -28.297 -23.375 1 77.19 70 ASN A C 1
ATOM 577 O O . ASN A 1 70 ? 8.914 -28.25 -23.844 1 77.19 70 ASN A O 1
ATOM 581 N N . VAL A 1 71 ? 10.766 -27.219 -23.125 1 76.94 71 VAL A N 1
ATOM 582 C CA . VAL A 1 71 ? 10.219 -25.875 -23.25 1 76.94 71 VAL A CA 1
ATOM 583 C C . VAL A 1 71 ? 9.953 -25.547 -24.719 1 76.94 71 VAL A C 1
ATOM 585 O O . VAL A 1 71 ? 9.109 -24.703 -25.031 1 76.94 71 VAL A O 1
ATOM 588 N N . LYS A 1 72 ? 10.602 -26.188 -25.656 1 80.44 72 LYS A N 1
ATOM 589 C CA . LYS A 1 72 ? 10.555 -25.859 -27.078 1 80.44 72 LYS A CA 1
ATOM 590 C C . LYS A 1 72 ? 9.211 -26.234 -27.688 1 80.44 72 LYS A C 1
ATOM 592 O O . LYS A 1 72 ? 8.828 -25.719 -28.734 1 80.44 72 LYS A O 1
ATOM 597 N N . ASP A 1 73 ? 8.578 -27.109 -27.109 1 81.75 73 ASP A N 1
ATOM 598 C CA . ASP A 1 73 ? 7.336 -27.562 -27.719 1 81.75 73 ASP A CA 1
ATOM 599 C C . ASP A 1 73 ? 6.129 -27.203 -26.859 1 81.75 73 ASP A C 1
ATOM 601 O O . ASP A 1 73 ? 5.07 -27.812 -26.984 1 81.75 73 ASP A O 1
ATOM 605 N N . ASP A 1 74 ? 6.312 -26.234 -26 1 82.19 74 ASP A N 1
ATOM 606 C CA . ASP A 1 74 ? 5.246 -25.859 -25.078 1 82.19 74 ASP A CA 1
ATOM 607 C C . ASP A 1 74 ? 4.121 -25.125 -25.812 1 82.19 74 ASP A C 1
ATOM 609 O O . ASP A 1 74 ? 2.975 -25.141 -25.359 1 82.19 74 ASP A O 1
ATOM 613 N N . PHE A 1 75 ? 4.453 -24.5 -26.922 1 85.75 75 PHE A N 1
ATOM 614 C CA . PHE A 1 75 ? 3.43 -23.75 -27.656 1 85.75 75 PHE A CA 1
ATOM 615 C C . PHE A 1 75 ? 2.637 -24.688 -28.562 1 85.75 75 PHE A C 1
ATOM 617 O O . PHE A 1 75 ? 2.631 -24.5 -29.781 1 85.75 75 PHE A O 1
ATOM 624 N N . GLU A 1 76 ? 2.002 -25.531 -27.953 1 87.19 76 GLU A N 1
ATOM 625 C CA . GLU A 1 76 ? 1.141 -26.453 -28.672 1 87.19 76 GLU A CA 1
ATOM 626 C C . GLU A 1 76 ? -0.291 -25.938 -28.75 1 87.19 76 GLU A C 1
ATOM 628 O O . GLU A 1 76 ? -0.872 -25.547 -27.734 1 87.19 76 GLU A O 1
ATOM 633 N N . THR A 1 77 ? -0.792 -25.828 -30 1 87.88 77 THR A N 1
ATOM 634 C CA . THR A 1 77 ? -2.152 -25.344 -30.203 1 87.88 77 THR A CA 1
ATOM 635 C C . THR A 1 77 ? -3.17 -26.375 -29.703 1 87.88 77 THR A C 1
ATOM 637 O O . THR A 1 77 ? -2.809 -27.516 -29.391 1 87.88 77 THR A O 1
ATOM 640 N N . ARG A 1 78 ? -4.395 -25.953 -29.625 1 85.12 78 ARG A N 1
ATOM 641 C CA . ARG A 1 78 ? -5.488 -26.812 -29.203 1 85.12 78 ARG A CA 1
ATOM 642 C C . ARG A 1 78 ? -5.598 -28.047 -30.109 1 85.12 78 ARG A C 1
ATOM 644 O O . ARG A 1 78 ? -6.016 -29.109 -29.656 1 85.12 78 ARG A O 1
ATOM 651 N N . SER A 1 79 ? -5.203 -27.938 -31.312 1 84.38 79 SER A N 1
ATOM 652 C CA . SER A 1 79 ? -5.242 -29.031 -32.281 1 84.38 79 SER A CA 1
ATOM 653 C C . SER A 1 79 ? -3.947 -29.828 -32.25 1 84.38 79 SER A C 1
ATOM 655 O O . SER A 1 79 ? -3.68 -30.609 -33.188 1 84.38 79 SER A O 1
ATOM 657 N N . LYS A 1 80 ? -3.094 -29.531 -31.328 1 83.44 80 LYS A N 1
ATOM 658 C CA . LYS A 1 80 ? -1.903 -30.328 -31.031 1 83.44 80 LYS A CA 1
ATOM 659 C C . LYS A 1 80 ? -0.795 -30.047 -32.062 1 83.44 80 LYS A C 1
ATOM 661 O O . LYS A 1 80 ? 0.08 -30.891 -32.281 1 83.44 80 LYS A O 1
ATOM 666 N N . TYR A 1 81 ? -0.963 -28.875 -32.688 1 88.62 81 TYR A N 1
ATOM 667 C CA . TYR A 1 81 ? 0.123 -28.438 -33.562 1 88.62 81 TYR A CA 1
ATOM 668 C C . TYR A 1 81 ? 1.022 -27.438 -32.812 1 88.62 81 TYR A C 1
ATOM 670 O O . TYR A 1 81 ? 0.571 -26.719 -31.922 1 88.62 81 TYR A O 1
ATOM 678 N N . LEU A 1 82 ? 2.301 -27.531 -33.25 1 89.38 82 LEU A N 1
ATOM 679 C CA . LEU A 1 82 ? 3.225 -26.547 -32.719 1 89.38 82 LEU A CA 1
ATOM 680 C C . LEU A 1 82 ? 2.971 -25.172 -33.312 1 89.38 82 LEU A C 1
ATOM 682 O O . LEU A 1 82 ? 3.029 -25.016 -34.531 1 89.38 82 LEU A O 1
ATOM 686 N N . ALA A 1 83 ? 2.67 -24.234 -32.5 1 89.56 83 ALA A N 1
ATOM 687 C CA . ALA A 1 83 ? 2.406 -22.875 -33 1 89.56 83 ALA A CA 1
ATOM 688 C C . ALA A 1 83 ? 3.693 -22.203 -33.469 1 89.56 83 ALA A C 1
ATOM 690 O O . ALA A 1 83 ? 4.758 -22.422 -32.875 1 89.56 83 ALA A O 1
ATOM 691 N N . SER A 1 84 ? 3.545 -21.375 -34.5 1 86.12 84 SER A N 1
ATOM 692 C CA . SER A 1 84 ? 4.703 -20.688 -35.062 1 86.12 84 SER A CA 1
ATOM 693 C C . SER A 1 84 ? 5.098 -19.5 -34.188 1 86.12 84 SER A C 1
ATOM 695 O O . SER A 1 84 ? 6.215 -18.984 -34.281 1 86.12 84 SER A O 1
ATOM 697 N N . ASN A 1 85 ? 4.152 -18.984 -33.5 1 81.88 85 ASN A N 1
ATOM 698 C CA . ASN A 1 85 ? 4.43 -17.875 -32.594 1 81.88 85 ASN A CA 1
ATOM 699 C C . ASN A 1 85 ? 3.479 -17.875 -31.406 1 81.88 85 ASN A C 1
ATOM 701 O O . ASN A 1 85 ? 2.52 -18.641 -31.359 1 81.88 85 ASN A O 1
ATOM 705 N N . GLU A 1 86 ? 3.844 -17 -30.422 1 82.31 86 GLU A N 1
ATOM 706 C CA . GLU A 1 86 ? 3.117 -16.984 -29.156 1 82.31 86 GLU A CA 1
ATOM 707 C C . GLU A 1 86 ? 1.668 -16.547 -29.359 1 82.31 86 GLU A C 1
ATOM 709 O O . GLU A 1 86 ? 0.772 -17.016 -28.641 1 82.31 86 GLU A O 1
ATOM 714 N N . PHE A 1 87 ? 1.419 -15.672 -30.375 1 84.5 87 PHE A N 1
ATOM 715 C CA . PHE A 1 87 ? 0.066 -15.172 -30.594 1 84.5 87 PHE A CA 1
ATOM 716 C C . PHE A 1 87 ? -0.833 -16.266 -31.156 1 84.5 87 PHE A C 1
ATOM 718 O O . PHE A 1 87 ? -1.982 -16.406 -30.734 1 84.5 87 PHE A O 1
ATOM 725 N N . MET A 1 88 ? -0.204 -16.969 -32.062 1 83.62 88 MET A N 1
ATOM 726 C CA . MET A 1 88 ? -0.957 -18.094 -32.625 1 83.62 88 MET A CA 1
ATOM 727 C C . MET A 1 88 ? -1.26 -19.125 -31.531 1 83.62 88 MET A C 1
ATOM 729 O O . MET A 1 88 ? -2.365 -19.656 -31.469 1 83.62 88 MET A O 1
ATOM 733 N N . PHE A 1 89 ? -0.343 -19.312 -30.734 1 85.94 89 PHE A N 1
ATOM 734 C CA . PHE A 1 89 ? -0.492 -20.25 -29.625 1 85.94 89 PHE A CA 1
ATOM 735 C C . PHE A 1 89 ? -1.619 -19.812 -28.688 1 85.94 89 PHE A C 1
ATOM 737 O O . PHE A 1 89 ? -2.59 -20.547 -28.5 1 85.94 89 PHE A O 1
ATOM 744 N N . VAL A 1 90 ? -1.539 -18.578 -28.156 1 85.94 90 VAL A N 1
ATOM 745 C CA . VAL A 1 90 ? -2.48 -18.078 -27.172 1 85.94 90 VAL A CA 1
ATOM 746 C C . VAL A 1 90 ? -3.883 -18.016 -27.766 1 85.94 90 VAL A C 1
ATOM 748 O O . VAL A 1 90 ? -4.855 -18.422 -27.125 1 85.94 90 VAL A O 1
ATOM 751 N N . ASN A 1 91 ? -3.969 -17.562 -28.969 1 85.44 91 ASN A N 1
ATOM 752 C CA . ASN A 1 91 ? -5.266 -17.391 -29.609 1 85.44 91 ASN A CA 1
ATOM 753 C C . ASN A 1 91 ? -5.934 -18.734 -29.906 1 85.44 91 ASN A C 1
ATOM 755 O O . ASN A 1 91 ? -7.16 -18.812 -30.016 1 85.44 91 ASN A O 1
ATOM 759 N N . SER A 1 92 ? -5.141 -19.734 -30 1 86.06 92 SER A N 1
ATOM 760 C CA . SER A 1 92 ? -5.684 -21.062 -30.281 1 86.06 92 SER A CA 1
ATOM 761 C C . SER A 1 92 ? -6.441 -21.609 -29.062 1 86.06 92 SER A C 1
ATOM 763 O O . SER A 1 92 ? -7.223 -22.547 -29.188 1 86.06 92 SER A O 1
ATOM 765 N N . TRP A 1 93 ? -6.195 -21.094 -27.891 1 86.88 93 TRP A N 1
ATOM 766 C CA . TRP A 1 93 ? -6.766 -21.641 -26.656 1 86.88 93 TRP A CA 1
ATOM 767 C C . TRP A 1 93 ? -7.914 -20.766 -26.172 1 86.88 93 TRP A C 1
ATOM 769 O O . TRP A 1 93 ? -8.359 -20.906 -25.031 1 86.88 93 TRP A O 1
ATOM 779 N N . LYS A 1 94 ? -8.391 -19.953 -27.109 1 84 94 LYS A N 1
ATOM 780 C CA . LYS A 1 94 ? -9.555 -19.156 -26.734 1 84 94 LYS A CA 1
ATOM 781 C C . LYS A 1 94 ? -10.75 -20.031 -26.406 1 84 94 LYS A C 1
ATOM 783 O O . LYS A 1 94 ? -11.031 -21 -27.109 1 84 94 LYS A O 1
ATOM 788 N N . ASP A 1 95 ? -11.367 -19.703 -25.234 1 78.62 95 ASP A N 1
ATOM 789 C CA . ASP A 1 95 ? -12.555 -20.453 -24.844 1 78.62 95 ASP A CA 1
ATOM 790 C C . ASP A 1 95 ? -13.766 -20.031 -25.672 1 78.62 95 ASP A C 1
ATOM 792 O O . ASP A 1 95 ? -14.641 -20.859 -25.969 1 78.62 95 ASP A O 1
ATOM 796 N N . ASN A 1 96 ? -13.789 -18.75 -25.906 1 81.94 96 ASN A N 1
ATOM 797 C CA . ASN A 1 96 ? -14.828 -18.172 -26.75 1 81.94 96 ASN A CA 1
ATOM 798 C C . ASN A 1 96 ? -14.25 -17.609 -28.047 1 81.94 96 ASN A C 1
ATOM 800 O O . ASN A 1 96 ? -13.453 -16.672 -28.016 1 81.94 96 ASN A O 1
ATOM 804 N N . PRO A 1 97 ? -14.695 -18.172 -29.078 1 80.19 97 PRO A N 1
ATOM 805 C CA . PRO A 1 97 ? -14.125 -17.734 -30.359 1 80.19 97 PRO A CA 1
ATOM 806 C C . PRO A 1 97 ? -14.422 -16.266 -30.656 1 80.19 97 PRO A C 1
ATOM 808 O O . PRO A 1 97 ? -13.75 -15.664 -31.5 1 80.19 97 PRO A O 1
ATOM 811 N N . LEU A 1 98 ? -15.414 -15.727 -30.031 1 86.69 98 LEU A N 1
ATOM 812 C CA . LEU A 1 98 ? -15.781 -14.336 -30.266 1 86.69 98 LEU A CA 1
ATOM 813 C C . LEU A 1 98 ? -14.836 -13.391 -29.547 1 86.69 98 LEU A C 1
ATOM 815 O O . LEU A 1 98 ? -14.836 -12.18 -29.797 1 86.69 98 LEU A O 1
ATOM 819 N N . CYS A 1 99 ? -14.023 -14.07 -28.672 1 80.62 99 CYS A N 1
ATOM 820 C CA . CYS A 1 99 ? -13.055 -13.242 -27.969 1 80.62 99 CYS A CA 1
ATOM 821 C C . CYS A 1 99 ? -12.016 -12.68 -28.938 1 80.62 99 CYS A C 1
ATOM 823 O O . CYS A 1 99 ? -11.586 -13.367 -29.859 1 80.62 99 CYS A O 1
ATOM 825 N N . GLY A 1 100 ? -11.727 -11.398 -28.875 1 80.06 100 GLY A N 1
ATOM 826 C CA . GLY A 1 100 ? -10.727 -10.789 -29.734 1 80.06 100 GLY A CA 1
ATOM 827 C C . GLY A 1 100 ? -9.375 -11.477 -29.656 1 80.06 100 GLY A C 1
ATOM 828 O O . GLY A 1 100 ? -9.047 -12.094 -28.641 1 80.06 100 GLY A O 1
ATOM 829 N N . ASP A 1 101 ? -8.656 -11.43 -30.734 1 79.12 101 ASP A N 1
ATOM 830 C CA . ASP A 1 101 ? -7.309 -12 -30.734 1 79.12 101 ASP A CA 1
ATOM 831 C C . ASP A 1 101 ? -6.34 -11.117 -29.953 1 79.12 101 ASP A C 1
ATOM 833 O O . ASP A 1 101 ? -6.496 -9.898 -29.906 1 79.12 101 ASP A O 1
ATOM 837 N N . VAL A 1 102 ? -5.555 -11.859 -29.156 1 76.62 102 VAL A N 1
ATOM 838 C CA . VAL A 1 102 ? -4.477 -11.117 -28.5 1 76.62 102 VAL A CA 1
ATOM 839 C C . VAL A 1 102 ? -3.441 -10.695 -29.547 1 76.62 102 VAL A C 1
ATOM 841 O O . VAL A 1 102 ? -3.152 -11.438 -30.484 1 76.62 102 VAL A O 1
ATOM 844 N N . SER A 1 103 ? -3.18 -9.414 -29.688 1 72.31 103 SER A N 1
ATOM 845 C CA . SER A 1 103 ? -2.143 -8.906 -30.578 1 72.31 103 SER A CA 1
ATOM 846 C C . SER A 1 103 ? -1.016 -8.242 -29.797 1 72.31 103 SER A C 1
ATOM 848 O O . SER A 1 103 ? -1.075 -8.156 -28.562 1 72.31 103 SER A O 1
ATOM 850 N N . PHE A 1 104 ? 0.034 -8.008 -30.609 1 67.19 104 PHE A N 1
ATOM 851 C CA . PHE A 1 104 ? 1.181 -7.344 -30.016 1 67.19 104 PHE A CA 1
ATOM 852 C C . PHE A 1 104 ? 0.754 -6.055 -29.312 1 67.19 104 PHE A C 1
ATOM 854 O O . PHE A 1 104 ? 0.072 -5.219 -29.906 1 67.19 104 PHE A O 1
ATOM 861 N N . ALA A 1 105 ? 0.774 -6.211 -27.938 1 67.38 105 ALA A N 1
ATOM 862 C CA . ALA A 1 105 ? 0.487 -4.969 -27.219 1 67.38 105 ALA A CA 1
ATOM 863 C C . ALA A 1 105 ? 1.747 -4.121 -27.062 1 67.38 105 ALA A C 1
ATOM 865 O O . ALA A 1 105 ? 2.842 -4.656 -26.875 1 67.38 105 ALA A O 1
ATOM 866 N N . ALA A 1 106 ? 1.589 -2.877 -27.422 1 78.5 106 ALA A N 1
ATOM 867 C CA . ALA A 1 106 ? 2.674 -1.926 -27.203 1 78.5 106 ALA A CA 1
ATOM 868 C C . ALA A 1 106 ? 3.178 -1.992 -25.766 1 78.5 106 ALA A C 1
ATOM 870 O O . ALA A 1 106 ? 2.42 -2.324 -24.844 1 78.5 106 ALA A O 1
ATOM 871 N N . ASP A 1 107 ? 4.473 -1.838 -25.656 1 87.62 107 ASP A N 1
ATOM 872 C CA . ASP A 1 107 ? 5.086 -1.726 -24.328 1 87.62 107 ASP A CA 1
ATOM 873 C C . ASP A 1 107 ? 4.387 -0.661 -23.5 1 87.62 107 ASP A C 1
ATOM 875 O O . ASP A 1 107 ? 4.289 0.498 -23.906 1 87.62 107 ASP A O 1
ATOM 879 N N . PRO A 1 108 ? 3.855 -1.067 -22.438 1 91.5 108 PRO A N 1
ATOM 880 C CA . PRO A 1 108 ? 3.094 -0.129 -21.609 1 91.5 108 PRO A CA 1
ATOM 881 C C . PRO A 1 108 ? 3.9 1.11 -21.219 1 91.5 108 PRO A C 1
ATOM 883 O O . PRO A 1 108 ? 3.346 2.209 -21.141 1 91.5 108 PRO A O 1
ATOM 886 N N . CYS A 1 109 ? 5.195 0.98 -21.078 1 94.25 109 CYS A N 1
ATOM 887 C CA . CYS A 1 109 ? 6.004 2.133 -20.703 1 94.25 109 CYS A CA 1
ATOM 888 C C . CYS A 1 109 ? 6.219 3.064 -21.891 1 94.25 109 CYS A C 1
ATOM 890 O O . CYS A 1 109 ? 6.555 4.234 -21.719 1 94.25 109 CYS A O 1
ATOM 892 N N . THR A 1 110 ? 6.031 2.543 -23.031 1 92.25 110 THR A N 1
ATOM 893 C CA . THR A 1 110 ? 6.055 3.396 -24.203 1 92.25 110 THR A CA 1
ATOM 894 C C . THR A 1 110 ? 4.754 4.184 -24.328 1 92.25 110 THR A C 1
ATOM 896 O O . THR A 1 110 ? 4.762 5.34 -24.766 1 92.25 110 THR A O 1
ATOM 899 N N . LYS A 1 111 ? 3.73 3.543 -24.031 1 88.12 111 LYS A N 1
ATOM 900 C CA . LYS A 1 111 ? 2.424 4.191 -24.047 1 88.12 111 LYS A CA 1
ATOM 901 C C . LYS A 1 111 ? 2.316 5.234 -22.922 1 88.12 111 LYS A C 1
ATOM 903 O O . LYS A 1 111 ? 1.632 6.246 -23.078 1 88.12 111 LYS A O 1
ATOM 908 N N . ASN A 1 112 ? 2.969 4.918 -21.828 1 89.88 112 ASN A N 1
ATOM 909 C CA . ASN A 1 112 ? 2.947 5.789 -20.656 1 89.88 112 ASN A CA 1
ATOM 910 C C . ASN A 1 112 ? 4.359 6.145 -20.203 1 89.88 112 ASN A C 1
ATOM 912 O O . ASN A 1 112 ? 4.762 5.797 -19.094 1 89.88 112 ASN A O 1
ATOM 916 N N . PRO A 1 113 ? 4.996 6.945 -20.984 1 92.75 113 PRO A N 1
ATOM 917 C CA . PRO A 1 113 ? 6.41 7.191 -20.688 1 92.75 113 PRO A CA 1
ATOM 918 C C . PRO A 1 113 ? 6.609 7.898 -19.344 1 92.75 113 PRO A C 1
ATOM 920 O O . PRO A 1 113 ? 7.637 7.699 -18.688 1 92.75 113 PRO A O 1
ATOM 923 N N . TYR A 1 114 ? 5.711 8.656 -18.906 1 92.31 114 TYR A N 1
ATOM 924 C CA . TYR A 1 114 ? 5.828 9.414 -17.656 1 92.31 114 TYR A CA 1
ATOM 925 C C . TYR A 1 114 ? 5.758 8.5 -16.453 1 92.31 114 TYR A C 1
ATOM 927 O O . TYR A 1 114 ? 6.086 8.914 -15.328 1 92.31 114 TYR A O 1
ATOM 935 N N . ARG A 1 115 ? 5.375 7.277 -16.625 1 95.5 115 ARG A N 1
ATOM 936 C CA . ARG A 1 115 ? 5.285 6.32 -15.516 1 95.5 115 ARG A CA 1
ATOM 937 C C . ARG A 1 115 ? 6.547 5.469 -15.43 1 95.5 115 ARG A C 1
ATOM 939 O O . ARG A 1 115 ? 6.777 4.789 -14.43 1 95.5 115 ARG A O 1
ATOM 946 N N . LYS A 1 116 ? 7.395 5.527 -16.422 1 96.75 116 LYS A N 1
ATOM 947 C CA . LYS A 1 116 ? 8.547 4.641 -16.547 1 96.75 116 LYS A CA 1
ATOM 948 C C . LYS A 1 116 ? 9.531 4.863 -15.398 1 96.75 116 LYS A C 1
ATOM 950 O O . LYS A 1 116 ? 10.031 3.906 -14.805 1 96.75 116 LYS A O 1
ATOM 955 N N . ALA A 1 117 ? 9.773 6.055 -15.039 1 97.06 117 ALA A N 1
ATOM 956 C CA . ALA A 1 117 ? 10.742 6.367 -14 1 97.06 117 ALA A CA 1
ATOM 957 C C . ALA A 1 117 ? 10.32 5.77 -12.656 1 97.06 117 ALA A C 1
ATOM 959 O O . ALA A 1 117 ? 11.133 5.16 -11.961 1 97.06 117 ALA A O 1
ATOM 960 N N . TRP A 1 118 ? 9.133 5.965 -12.289 1 96.56 118 TRP A N 1
ATOM 961 C CA . TRP A 1 118 ? 8.609 5.41 -11.039 1 96.56 118 TRP A CA 1
ATOM 962 C C . TRP A 1 118 ? 8.688 3.885 -11.055 1 96.56 118 TRP A C 1
ATOM 964 O O . TRP A 1 118 ? 9.117 3.271 -10.07 1 96.56 118 TRP A O 1
ATOM 974 N N . ALA A 1 119 ? 8.234 3.299 -12.156 1 97.88 119 ALA A N 1
ATOM 975 C CA . ALA A 1 119 ? 8.242 1.844 -12.281 1 97.88 119 ALA A CA 1
ATOM 976 C C . ALA A 1 119 ? 9.656 1.283 -12.133 1 97.88 119 ALA A C 1
ATOM 978 O O . ALA A 1 119 ? 9.867 0.325 -11.383 1 97.88 119 ALA A O 1
ATOM 979 N N . GLU A 1 120 ? 10.578 1.913 -12.812 1 98.06 120 GLU A N 1
ATOM 980 C CA . GLU A 1 120 ? 11.969 1.469 -12.734 1 98.06 120 GLU A CA 1
ATOM 981 C C . GLU A 1 120 ? 12.523 1.628 -11.328 1 98.06 120 GLU A C 1
ATOM 983 O O . GLU A 1 120 ? 13.227 0.745 -10.82 1 98.06 120 GLU A O 1
ATOM 988 N N . LYS A 1 121 ? 12.227 2.676 -10.727 1 97.94 121 LYS A N 1
ATOM 989 C CA . LYS A 1 121 ? 12.711 2.928 -9.375 1 97.94 121 LYS A CA 1
ATOM 990 C C . LYS A 1 121 ? 12.18 1.882 -8.398 1 97.94 121 LYS A C 1
ATOM 992 O O . LYS A 1 121 ? 12.945 1.29 -7.637 1 97.94 121 LYS A O 1
ATOM 997 N N . GLN A 1 122 ? 10.898 1.676 -8.438 1 98.25 122 GLN A N 1
ATOM 998 C CA . GLN A 1 122 ? 10.289 0.73 -7.512 1 98.25 122 GLN A CA 1
ATOM 999 C C . GLN A 1 122 ? 10.766 -0.693 -7.777 1 98.25 122 GLN A C 1
ATOM 1001 O O . GLN A 1 122 ? 11.086 -1.433 -6.844 1 98.25 122 GLN A O 1
ATOM 1006 N N . CYS A 1 123 ? 10.875 -1.048 -9.023 1 98.62 123 CYS A N 1
ATOM 1007 C CA . CYS A 1 123 ? 11.227 -2.416 -9.383 1 98.62 123 CYS A CA 1
ATOM 1008 C C . CYS A 1 123 ? 12.719 -2.662 -9.219 1 98.62 123 CYS A C 1
ATOM 1010 O O . CYS A 1 123 ? 13.172 -3.811 -9.219 1 98.62 123 CYS A O 1
ATOM 1012 N N . SER A 1 124 ? 13.477 -1.664 -8.977 1 98.62 124 SER A N 1
ATOM 1013 C CA . SER A 1 124 ? 14.922 -1.792 -8.836 1 98.62 124 SER A CA 1
ATOM 1014 C C . SER A 1 124 ? 15.281 -2.652 -7.633 1 98.62 124 SER A C 1
ATOM 1016 O O . SER A 1 124 ? 16.406 -3.139 -7.527 1 98.62 124 SER A O 1
ATOM 1018 N N . ILE A 1 125 ? 14.375 -2.896 -6.766 1 98.69 125 ILE A N 1
ATOM 1019 C CA . ILE A 1 125 ? 14.625 -3.738 -5.602 1 98.69 125 ILE A CA 1
ATOM 1020 C C . ILE A 1 125 ? 15.031 -5.141 -6.059 1 98.69 125 ILE A C 1
ATOM 1022 O O . ILE A 1 125 ? 15.844 -5.801 -5.41 1 98.69 125 ILE A O 1
ATOM 1026 N N . ILE A 1 126 ? 14.5 -5.598 -7.172 1 98.69 126 ILE A N 1
ATOM 1027 C CA . ILE A 1 126 ? 14.781 -6.926 -7.699 1 98.69 126 ILE A CA 1
ATOM 1028 C C . ILE A 1 126 ? 16.266 -7.059 -8 1 98.69 126 ILE A C 1
ATOM 1030 O O . ILE A 1 126 ? 16.859 -8.125 -7.828 1 98.69 126 ILE A O 1
ATOM 1034 N N . ASN A 1 127 ? 16.875 -5.914 -8.367 1 98.5 127 ASN A N 1
ATOM 1035 C CA . ASN A 1 127 ? 18.297 -5.891 -8.695 1 98.5 127 ASN A CA 1
ATOM 1036 C C . ASN A 1 127 ? 19.141 -5.492 -7.488 1 98.5 127 ASN A C 1
ATOM 1038 O O . ASN A 1 127 ? 20.375 -5.484 -7.562 1 98.5 127 ASN A O 1
ATOM 1042 N N . SER A 1 128 ? 18.641 -5.199 -6.414 1 98.06 128 SER A N 1
ATOM 1043 C CA . SER A 1 128 ? 19.312 -4.625 -5.258 1 98.06 128 SER A CA 1
ATOM 1044 C C . SER A 1 128 ? 19.922 -5.715 -4.375 1 98.06 128 SER A C 1
ATOM 1046 O O . SER A 1 128 ? 19.688 -6.902 -4.602 1 98.06 128 SER A O 1
ATOM 1048 N N . PRO A 1 129 ? 20.609 -5.379 -3.301 1 96.62 129 PRO A N 1
ATOM 1049 C CA . PRO A 1 129 ? 21.188 -6.348 -2.369 1 96.62 129 PRO A CA 1
ATOM 1050 C C . PRO A 1 129 ? 20.125 -7.129 -1.594 1 96.62 129 PRO A C 1
ATOM 1052 O O . PRO A 1 129 ? 20.422 -8.203 -1.054 1 96.62 129 PRO A O 1
ATOM 1055 N N . VAL A 1 130 ? 18.969 -6.625 -1.587 1 97.12 130 VAL A N 1
ATOM 1056 C CA . VAL A 1 130 ? 17.906 -7.305 -0.87 1 97.12 130 VAL A CA 1
ATOM 1057 C C . VAL A 1 130 ? 17.703 -8.703 -1.447 1 97.12 130 VAL A C 1
ATOM 1059 O O . VAL A 1 130 ? 17.484 -9.664 -0.703 1 97.12 130 VAL A O 1
ATOM 1062 N N . PHE A 1 131 ? 17.781 -8.836 -2.811 1 98.25 131 PHE A N 1
ATOM 1063 C CA . PHE A 1 131 ? 17.516 -10.109 -3.463 1 98.25 131 PHE A CA 1
ATOM 1064 C C . PHE A 1 131 ? 18.812 -10.781 -3.895 1 98.25 131 PHE A C 1
ATOM 1066 O O . PHE A 1 131 ? 18.797 -11.742 -4.672 1 98.25 131 PHE A O 1
ATOM 1073 N N . ALA A 1 132 ? 19.922 -10.344 -3.387 1 97.94 132 ALA A N 1
ATOM 1074 C CA . ALA A 1 132 ? 21.234 -10.797 -3.857 1 97.94 132 ALA A CA 1
ATOM 1075 C C . ALA A 1 132 ? 21.391 -12.305 -3.711 1 97.94 132 ALA A C 1
ATOM 1077 O O . ALA A 1 132 ? 21.953 -12.969 -4.582 1 97.94 132 ALA A O 1
ATOM 1078 N N . ALA A 1 133 ? 20.938 -12.852 -2.621 1 97.62 133 ALA A N 1
ATOM 1079 C CA . ALA A 1 133 ? 21.094 -14.281 -2.355 1 97.62 133 ALA A CA 1
ATOM 1080 C C . ALA A 1 133 ? 20.359 -15.117 -3.412 1 97.62 133 ALA A C 1
ATOM 1082 O O . ALA A 1 133 ? 20.672 -16.297 -3.6 1 97.62 133 ALA A O 1
ATOM 1083 N N . CYS A 1 134 ? 19.438 -14.508 -4.098 1 97.94 134 CYS A N 1
ATOM 1084 C CA . CYS A 1 134 ? 18.609 -15.219 -5.066 1 97.94 134 CYS A CA 1
ATOM 1085 C C . CYS A 1 134 ? 19.141 -15.031 -6.48 1 97.94 134 CYS A C 1
ATOM 1087 O O . CYS A 1 134 ? 18.828 -15.812 -7.379 1 97.94 134 CYS A O 1
ATOM 1089 N N . HIS A 1 135 ? 19.969 -14.055 -6.715 1 98.12 135 HIS A N 1
ATOM 1090 C CA . HIS A 1 135 ? 20.375 -13.641 -8.055 1 98.12 135 HIS A CA 1
ATOM 1091 C C . HIS A 1 135 ? 21.078 -14.781 -8.797 1 98.12 135 HIS A C 1
ATOM 1093 O O . HIS A 1 135 ? 20.969 -14.891 -10.016 1 98.12 135 HIS A O 1
ATOM 1099 N N . ASN A 1 136 ? 21.766 -15.609 -8.055 1 97.12 136 ASN A N 1
ATOM 1100 C CA . ASN A 1 136 ? 22.5 -16.688 -8.688 1 97.12 136 ASN A CA 1
ATOM 1101 C C . ASN A 1 136 ? 21.641 -17.938 -8.875 1 97.12 136 ASN A C 1
ATOM 1103 O O . ASN A 1 136 ? 22.031 -18.875 -9.57 1 97.12 136 ASN A O 1
ATOM 1107 N N . LYS A 1 137 ? 20.547 -17.969 -8.25 1 96.88 137 LYS A N 1
ATOM 1108 C CA . LYS A 1 137 ? 19.703 -19.141 -8.305 1 96.88 137 LYS A CA 1
ATOM 1109 C C . LYS A 1 137 ? 18.547 -18.938 -9.281 1 96.88 137 LYS A C 1
ATOM 1111 O O . LYS A 1 137 ? 18.094 -19.875 -9.938 1 96.88 137 LYS A O 1
ATOM 1116 N N . VAL A 1 138 ? 18.016 -17.75 -9.336 1 96.12 138 VAL A N 1
ATOM 1117 C CA . VAL A 1 138 ? 16.906 -17.391 -10.211 1 96.12 138 VAL A CA 1
ATOM 1118 C C . VAL A 1 138 ? 17.281 -16.188 -11.062 1 96.12 138 VAL A C 1
ATOM 1120 O O . VAL A 1 138 ? 17.578 -15.117 -10.531 1 96.12 138 VAL A O 1
ATOM 1123 N N . TYR A 1 139 ? 17.266 -16.375 -12.391 1 95.75 139 TYR A N 1
ATOM 1124 C CA . TYR A 1 139 ? 17.578 -15.266 -13.289 1 95.75 139 TYR A CA 1
ATOM 1125 C C . TYR A 1 139 ? 16.625 -14.102 -13.078 1 95.75 139 TYR A C 1
ATOM 1127 O O . TYR A 1 139 ? 15.422 -14.211 -13.359 1 95.75 139 TYR A O 1
ATOM 1135 N N . ARG A 1 140 ? 17.109 -12.922 -12.664 1 96.5 140 ARG A N 1
ATOM 1136 C CA . ARG A 1 140 ? 16.281 -11.859 -12.125 1 96.5 140 ARG A CA 1
ATOM 1137 C C . ARG A 1 140 ? 15.812 -10.906 -13.227 1 96.5 140 ARG A C 1
ATOM 1139 O O . ARG A 1 140 ? 14.773 -10.266 -13.094 1 96.5 140 ARG A O 1
ATOM 1146 N N . MET A 1 141 ? 16.453 -10.781 -14.398 1 95.81 141 MET A N 1
ATOM 1147 C CA . MET A 1 141 ? 16.203 -9.711 -15.359 1 95.81 141 MET A CA 1
ATOM 1148 C C . MET A 1 141 ? 14.797 -9.836 -15.953 1 95.81 141 MET A C 1
ATOM 1150 O O . MET A 1 141 ? 14.125 -8.836 -16.188 1 95.81 141 MET A O 1
ATOM 1154 N N . SER A 1 142 ? 14.367 -11.07 -16.234 1 93.69 142 SER A N 1
ATOM 1155 C CA . SER A 1 142 ? 13.016 -11.258 -16.766 1 93.69 142 SER A CA 1
ATOM 1156 C C . SER A 1 142 ? 11.969 -10.789 -15.758 1 93.69 142 SER A C 1
ATOM 1158 O O . SER A 1 142 ? 10.938 -10.227 -16.141 1 93.69 142 SER A O 1
ATOM 1160 N N . TYR A 1 143 ? 12.219 -11.047 -14.492 1 95.31 143 TYR A N 1
ATOM 1161 C CA . TYR A 1 143 ? 11.305 -10.617 -13.445 1 95.31 143 TYR A CA 1
ATOM 1162 C C . TYR A 1 143 ? 11.32 -9.102 -13.297 1 95.31 143 TYR A C 1
ATOM 1164 O O . TYR A 1 143 ? 10.273 -8.469 -13.125 1 95.31 143 TYR A O 1
ATOM 1172 N N . TYR A 1 144 ? 12.508 -8.516 -13.398 1 97.88 144 TYR A N 1
ATOM 1173 C CA . TYR A 1 144 ? 12.633 -7.059 -13.352 1 97.88 144 TYR A CA 1
ATOM 1174 C C . TYR A 1 144 ? 11.867 -6.41 -14.492 1 97.88 144 TYR A C 1
ATOM 1176 O O . TYR A 1 144 ? 11.094 -5.469 -14.281 1 97.88 144 TYR A O 1
ATOM 1184 N N . GLU A 1 145 ? 12.055 -6.898 -15.664 1 95.25 145 GLU A N 1
ATOM 1185 C CA . GLU A 1 145 ? 11.391 -6.352 -16.844 1 95.25 145 GLU A CA 1
ATOM 1186 C C . GLU A 1 145 ? 9.875 -6.492 -16.734 1 95.25 145 GLU A C 1
ATOM 1188 O O . GLU A 1 14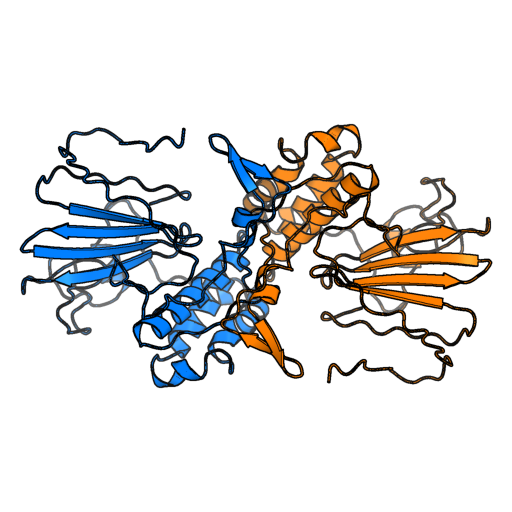5 ? 9.133 -5.578 -17.094 1 95.25 145 GLU A O 1
ATOM 1193 N N . SER A 1 146 ? 9.422 -7.59 -16.219 1 94.12 146 SER A N 1
ATOM 1194 C CA . SER A 1 146 ? 7.996 -7.809 -16.016 1 94.12 146 SER A CA 1
ATOM 1195 C C . SER A 1 146 ? 7.438 -6.828 -14.984 1 94.12 146 SER A C 1
ATOM 1197 O O . SER A 1 146 ? 6.336 -6.301 -15.156 1 94.12 146 SER A O 1
ATOM 1199 N N . CYS A 1 147 ? 8.203 -6.629 -13.93 1 97 147 CYS A N 1
ATOM 1200 C CA . CYS A 1 147 ? 7.801 -5.684 -12.898 1 97 147 CYS A CA 1
ATOM 1201 C C . CYS A 1 147 ? 7.629 -4.285 -13.469 1 97 147 CYS A C 1
ATOM 1203 O O . CYS A 1 147 ? 6.613 -3.631 -13.234 1 97 147 CYS A O 1
ATOM 1205 N N . VAL A 1 148 ? 8.594 -3.893 -14.289 1 97.38 148 VAL A N 1
ATOM 1206 C CA . VAL A 1 148 ? 8.547 -2.557 -14.875 1 97.38 148 VAL A CA 1
ATOM 1207 C C . VAL A 1 148 ? 7.371 -2.457 -15.836 1 97.38 148 VAL A C 1
ATOM 1209 O O . VAL A 1 148 ? 6.594 -1.5 -15.781 1 97.38 148 VAL A O 1
ATOM 1212 N N . ARG A 1 149 ? 7.168 -3.412 -16.641 1 94.38 149 ARG A N 1
ATOM 1213 C CA . ARG A 1 149 ? 6.086 -3.434 -17.625 1 94.38 149 ARG A CA 1
ATOM 1214 C C . ARG A 1 149 ? 4.723 -3.402 -16.938 1 94.38 149 ARG A C 1
ATOM 1216 O O . ARG A 1 149 ? 3.865 -2.592 -17.281 1 94.38 149 ARG A O 1
ATOM 1223 N N . ASP A 1 150 ? 4.57 -4.277 -15.961 1 93.12 150 ASP A N 1
ATOM 1224 C CA . ASP A 1 150 ? 3.289 -4.395 -15.273 1 93.12 150 ASP A CA 1
ATOM 1225 C C . ASP A 1 150 ? 2.973 -3.123 -14.484 1 93.12 150 ASP A C 1
ATOM 1227 O O . ASP A 1 150 ? 1.827 -2.668 -14.461 1 93.12 150 ASP A O 1
ATOM 1231 N N . SER A 1 151 ? 3.969 -2.586 -13.836 1 95.31 151 SER A N 1
ATOM 1232 C CA . SER A 1 151 ? 3.777 -1.358 -13.07 1 95.31 151 SER A CA 1
ATOM 1233 C C . SER A 1 151 ? 3.406 -0.191 -13.977 1 95.31 151 SER A C 1
ATOM 1235 O O . SER A 1 151 ? 2.537 0.615 -13.641 1 95.31 151 SER A O 1
ATOM 1237 N N . CYS A 1 152 ? 4 -0.178 -15.156 1 94.75 152 CYS A N 1
ATOM 1238 C CA . CYS A 1 152 ? 3.697 0.864 -16.125 1 94.75 152 CYS A CA 1
ATOM 1239 C C . CYS A 1 152 ? 2.299 0.68 -16.703 1 94.75 152 CYS A C 1
ATOM 1241 O O . CYS A 1 152 ? 1.629 1.657 -17.047 1 94.75 152 CYS A O 1
ATOM 1243 N N . GLY A 1 153 ? 1.901 -0.517 -16.797 1 92.38 153 GLY A N 1
ATOM 1244 C CA . GLY A 1 153 ? 0.637 -0.84 -17.438 1 92.38 153 GLY A CA 1
ATOM 1245 C C . GLY A 1 153 ? -0.561 -0.649 -16.531 1 92.38 153 GLY A C 1
ATOM 1246 O O . GLY A 1 153 ? -1.693 -0.527 -17 1 92.38 153 GLY A O 1
ATOM 1247 N N . CYS A 1 154 ? -0.326 -0.657 -15.242 1 92.94 154 CYS A N 1
ATOM 1248 C CA . CYS A 1 154 ? -1.392 -0.391 -14.281 1 92.94 154 CYS A CA 1
ATOM 1249 C C . CYS A 1 154 ? -1.674 1.104 -14.18 1 92.94 154 CYS A C 1
ATOM 1251 O O . CYS A 1 154 ? -1.415 1.72 -13.141 1 92.94 154 CYS A O 1
ATOM 1253 N N . ASP A 1 155 ? -2.293 1.595 -15.211 1 92.06 155 ASP A N 1
ATOM 1254 C CA . ASP A 1 155 ? -2.369 3.045 -15.367 1 92.06 155 ASP A CA 1
ATOM 1255 C C . ASP A 1 155 ? -3.766 3.561 -15.023 1 92.06 155 ASP A C 1
ATOM 1257 O O . ASP A 1 155 ? -4.004 4.77 -15.023 1 92.06 155 ASP A O 1
ATOM 1261 N N . SER A 1 156 ? -4.707 2.762 -14.656 1 92.25 156 SER A N 1
ATOM 1262 C CA . SER A 1 156 ? -6.062 3.191 -14.328 1 92.25 156 SER A CA 1
ATOM 1263 C C . SER A 1 156 ? -6.27 3.256 -12.82 1 92.25 156 SER A C 1
ATOM 1265 O O . SER A 1 156 ? -7.383 3.502 -12.352 1 92.25 156 SER A O 1
ATOM 1267 N N . GLY A 1 157 ? -5.23 2.984 -12.094 1 92.5 157 GLY A N 1
ATOM 1268 C CA . GLY A 1 157 ? -5.289 2.945 -10.648 1 92.5 157 GLY A CA 1
ATOM 1269 C C . GLY A 1 157 ? -4.738 1.656 -10.062 1 92.5 157 GLY A C 1
ATOM 1270 O O . GLY A 1 157 ? -4.66 0.639 -10.75 1 92.5 157 GLY A O 1
ATOM 1271 N N . GLY A 1 158 ? -4.223 1.71 -8.805 1 93.5 158 GLY A N 1
ATOM 1272 C CA . GLY A 1 158 ? -3.738 0.532 -8.109 1 93.5 158 GLY A CA 1
ATOM 1273 C C . GLY A 1 158 ? -2.355 0.096 -8.555 1 93.5 158 GLY A C 1
ATOM 1274 O O . GLY A 1 158 ? -2.062 -1.1 -8.609 1 93.5 158 GLY A O 1
ATOM 1275 N N . ASP A 1 159 ? -1.561 1.048 -8.984 1 95.12 159 ASP A N 1
ATOM 1276 C CA . ASP A 1 159 ? -0.249 0.708 -9.531 1 95.12 159 ASP A CA 1
ATOM 1277 C C . ASP A 1 159 ? 0.667 0.146 -8.445 1 95.12 159 ASP A C 1
ATOM 1279 O O . ASP A 1 159 ? 1.537 -0.68 -8.727 1 95.12 159 ASP A O 1
ATOM 1283 N N . CYS A 1 160 ? 0.442 0.527 -7.188 1 96.38 160 CYS A N 1
ATOM 1284 C CA . CYS A 1 160 ? 1.241 -0.014 -6.094 1 96.38 160 CYS A CA 1
ATOM 1285 C C . CYS A 1 160 ? 0.992 -1.508 -5.922 1 96.38 160 CYS A C 1
ATOM 1287 O O . CYS A 1 160 ? 1.934 -2.283 -5.742 1 96.38 160 CYS A O 1
ATOM 1289 N N . GLU A 1 161 ? -0.282 -1.854 -5.973 1 94.44 161 GLU A N 1
ATOM 1290 C CA . GLU A 1 161 ? -0.654 -3.26 -5.832 1 94.44 161 GLU A CA 1
ATOM 1291 C C . GLU A 1 161 ? -0.057 -4.105 -6.953 1 94.44 161 GLU A C 1
ATOM 1293 O O . GLU A 1 161 ? 0.469 -5.191 -6.703 1 94.44 161 GLU A O 1
ATOM 1298 N N . CYS A 1 162 ? -0.127 -3.533 -8.125 1 94.56 162 CYS A N 1
ATOM 1299 C CA . CYS A 1 162 ? 0.436 -4.227 -9.273 1 94.56 162 CYS A CA 1
ATOM 1300 C C . CYS A 1 162 ? 1.936 -4.441 -9.102 1 94.56 162 CYS A C 1
ATOM 1302 O O . CYS A 1 162 ? 2.441 -5.539 -9.352 1 94.56 162 CYS A O 1
ATOM 1304 N N . MET A 1 163 ? 2.609 -3.41 -8.734 1 97.06 163 MET A N 1
ATOM 1305 C CA . MET A 1 163 ? 4.055 -3.451 -8.523 1 97.06 163 MET A CA 1
ATOM 1306 C C . MET A 1 163 ? 4.422 -4.461 -7.445 1 97.06 163 MET A C 1
ATOM 1308 O O . MET A 1 163 ? 5.281 -5.316 -7.656 1 97.06 163 MET A O 1
ATOM 1312 N N . CYS A 1 164 ? 3.742 -4.426 -6.293 1 97.25 164 CYS A N 1
ATOM 1313 C CA . CYS A 1 164 ? 4.02 -5.34 -5.191 1 97.25 164 CYS A CA 1
ATOM 1314 C C . CYS A 1 164 ? 3.742 -6.781 -5.594 1 97.25 164 CYS A C 1
ATOM 1316 O O . CYS A 1 164 ? 4.496 -7.688 -5.23 1 97.25 164 CYS A O 1
ATOM 1318 N N . ASP A 1 165 ? 2.639 -6.984 -6.309 1 94.81 165 ASP A N 1
ATOM 1319 C CA . ASP A 1 165 ? 2.285 -8.32 -6.766 1 94.81 165 ASP A CA 1
ATOM 1320 C C . ASP A 1 165 ? 3.389 -8.914 -7.641 1 94.81 165 ASP A C 1
ATOM 1322 O O . ASP A 1 165 ? 3.717 -10.094 -7.52 1 94.81 165 ASP A O 1
ATOM 1326 N N . THR A 1 166 ? 3.922 -8.094 -8.516 1 95.94 166 THR A N 1
ATOM 1327 C CA . THR A 1 166 ? 4.934 -8.594 -9.445 1 95.94 166 THR A CA 1
ATOM 1328 C C . THR A 1 166 ? 6.238 -8.891 -8.711 1 95.94 166 THR A C 1
ATOM 1330 O O . THR A 1 166 ? 6.914 -9.875 -9.023 1 95.94 166 THR A O 1
ATOM 1333 N N . ILE A 1 167 ? 6.586 -8.109 -7.793 1 97.69 167 ILE A N 1
ATOM 1334 C CA . ILE A 1 167 ? 7.793 -8.359 -7.012 1 97.69 167 ILE A CA 1
ATOM 1335 C C . ILE A 1 167 ? 7.613 -9.625 -6.18 1 97.69 167 ILE A C 1
ATOM 1337 O O . ILE A 1 167 ? 8.547 -10.422 -6.031 1 97.69 167 ILE A O 1
ATOM 1341 N N . ALA A 1 168 ? 6.418 -9.82 -5.695 1 96.06 168 ALA A N 1
ATOM 1342 C CA . ALA A 1 168 ? 6.113 -11.008 -4.906 1 96.06 168 ALA A CA 1
ATOM 1343 C C . ALA A 1 168 ? 6.285 -12.281 -5.738 1 96.06 168 ALA A C 1
ATOM 1345 O O . ALA A 1 168 ? 6.625 -13.336 -5.203 1 96.06 168 ALA A O 1
ATOM 1346 N N . VAL A 1 169 ? 6.051 -12.141 -7.023 1 94.62 169 VAL A N 1
ATOM 1347 C CA . VAL A 1 169 ? 6.25 -13.289 -7.906 1 94.62 169 VAL A CA 1
ATOM 1348 C C . VAL A 1 169 ? 7.727 -13.688 -7.906 1 94.62 169 VAL A C 1
ATOM 1350 O O . VAL A 1 169 ? 8.055 -14.875 -7.844 1 94.62 169 VAL A O 1
ATOM 1353 N N . TYR A 1 170 ? 8.664 -12.727 -8.031 1 96.25 170 TYR A N 1
ATOM 1354 C CA . TYR A 1 170 ? 10.086 -13.039 -7.988 1 96.25 170 TYR A CA 1
ATOM 1355 C C . TYR A 1 170 ? 10.469 -13.633 -6.637 1 96.25 170 TYR A C 1
ATOM 1357 O O . TYR A 1 170 ? 11.242 -14.594 -6.574 1 96.25 170 TYR A O 1
ATOM 1365 N N . ALA A 1 171 ? 9.906 -13.031 -5.57 1 96.88 171 ALA A N 1
ATOM 1366 C CA . ALA A 1 171 ? 10.18 -13.562 -4.238 1 96.88 171 ALA A CA 1
ATOM 1367 C C . ALA A 1 171 ? 9.727 -15.016 -4.125 1 96.88 171 ALA A C 1
ATOM 1369 O O . ALA A 1 171 ? 10.406 -15.836 -3.51 1 96.88 171 ALA A O 1
ATOM 1370 N N . LYS A 1 172 ? 8.602 -15.305 -4.672 1 93.5 172 LYS A N 1
ATOM 1371 C CA . LYS A 1 172 ? 8.094 -16.672 -4.652 1 93.5 172 LYS A CA 1
ATOM 1372 C C . LYS A 1 172 ? 9.008 -17.609 -5.441 1 93.5 172 LYS A C 1
ATOM 1374 O O . LYS A 1 172 ? 9.234 -18.75 -5.031 1 93.5 172 LYS A O 1
ATOM 1379 N N . ALA A 1 173 ? 9.461 -17.109 -6.586 1 93 173 ALA A N 1
ATOM 1380 C CA . ALA A 1 173 ? 10.414 -17.891 -7.371 1 93 173 ALA A CA 1
ATOM 1381 C C . ALA A 1 173 ? 11.688 -18.172 -6.57 1 93 173 ALA A C 1
ATOM 1383 O O . ALA A 1 173 ? 12.227 -19.281 -6.617 1 93 173 ALA A O 1
ATOM 1384 N N . CYS A 1 174 ? 12.18 -17.172 -5.867 1 96.19 174 CYS A N 1
ATOM 1385 C CA . CYS A 1 174 ? 13.336 -17.359 -4.996 1 96.19 174 CYS A CA 1
ATOM 1386 C C . CYS A 1 174 ? 13.062 -18.422 -3.939 1 96.19 174 CYS A C 1
ATOM 1388 O O . CYS A 1 174 ? 13.898 -19.297 -3.711 1 96.19 174 CYS A O 1
ATOM 1390 N N . LEU A 1 175 ? 11.914 -18.344 -3.383 1 92.56 175 LEU A N 1
ATOM 1391 C CA . LEU A 1 175 ? 11.523 -19.281 -2.344 1 92.56 175 LEU A CA 1
ATOM 1392 C C . LEU A 1 175 ? 11.484 -20.703 -2.895 1 92.56 175 LEU A C 1
ATOM 1394 O O . LEU A 1 175 ? 11.945 -21.641 -2.238 1 92.56 175 LEU A O 1
ATOM 1398 N N . ASP A 1 176 ? 10.969 -20.844 -4.062 1 87.88 176 ASP A N 1
ATOM 1399 C CA . ASP A 1 176 ? 10.914 -22.156 -4.703 1 87.88 176 ASP A CA 1
ATOM 1400 C C . ASP A 1 176 ? 12.32 -22.688 -4.98 1 87.88 176 ASP A C 1
ATOM 1402 O O . ASP A 1 176 ? 12.523 -23.906 -5.047 1 87.88 176 ASP A O 1
ATOM 1406 N N . ALA A 1 177 ? 13.242 -21.828 -5.121 1 93.06 177 ALA A N 1
ATOM 1407 C CA . ALA A 1 177 ? 14.633 -22.203 -5.355 1 93.06 177 ALA A CA 1
ATOM 1408 C C . ALA A 1 177 ? 15.383 -22.375 -4.035 1 93.06 177 ALA A C 1
ATOM 1410 O O . ALA A 1 177 ? 16.594 -22.578 -4.027 1 93.06 177 ALA A O 1
ATOM 1411 N N . GLY A 1 178 ? 14.664 -22.203 -2.957 1 91.31 178 GLY A N 1
ATOM 1412 C CA . GLY A 1 178 ? 15.234 -22.5 -1.65 1 91.31 178 GLY A CA 1
ATOM 1413 C C . GLY A 1 178 ? 15.773 -21.266 -0.947 1 91.31 178 GLY A C 1
ATOM 1414 O O . GLY A 1 178 ? 16.5 -21.375 0.037 1 91.31 178 GLY A O 1
ATOM 1415 N N . VAL A 1 179 ? 15.453 -20.078 -1.445 1 95.44 179 VAL A N 1
ATOM 1416 C CA . VAL A 1 179 ? 15.953 -18.844 -0.847 1 95.44 179 VAL A CA 1
ATOM 1417 C C . VAL A 1 179 ? 14.789 -18.016 -0.294 1 95.44 179 VAL A C 1
ATOM 1419 O O . VAL A 1 179 ? 13.898 -17.609 -1.043 1 95.44 179 VAL A O 1
ATOM 1422 N N . CYS A 1 180 ? 14.734 -17.828 1.008 1 93.62 180 CYS A N 1
ATOM 1423 C CA . CYS A 1 180 ? 13.727 -17 1.67 1 93.62 180 CYS A CA 1
ATOM 1424 C C . CYS A 1 180 ? 14.18 -15.555 1.767 1 93.62 180 CYS A C 1
ATOM 1426 O O . CYS A 1 180 ? 15.18 -15.25 2.422 1 93.62 180 CYS A O 1
ATOM 1428 N N . ILE A 1 181 ? 13.5 -14.648 1.16 1 96 181 ILE A N 1
ATOM 1429 C CA . ILE A 1 181 ? 13.922 -13.258 1.119 1 96 181 ILE A CA 1
ATOM 1430 C C . ILE A 1 181 ? 12.938 -12.391 1.903 1 96 181 ILE A C 1
ATOM 1432 O O . ILE A 1 181 ? 11.742 -12.391 1.621 1 96 181 ILE A O 1
ATOM 1436 N N . ASP A 1 182 ? 13.414 -11.719 2.887 1 94.56 182 ASP A N 1
ATOM 1437 C CA . ASP A 1 182 ? 12.664 -10.719 3.639 1 94.56 182 ASP A CA 1
ATOM 1438 C C . ASP A 1 182 ? 12.703 -9.359 2.938 1 94.56 182 ASP A C 1
ATOM 1440 O O . ASP A 1 182 ? 13.531 -8.516 3.266 1 94.56 182 ASP A O 1
ATOM 1444 N N . TRP A 1 183 ? 11.734 -9.133 2.047 1 97 183 TRP A N 1
ATOM 1445 C CA . TRP A 1 183 ? 11.883 -8 1.133 1 97 183 TRP A CA 1
ATOM 1446 C C . TRP A 1 183 ? 10.891 -6.895 1.464 1 97 183 TRP A C 1
ATOM 1448 O O . TRP A 1 183 ? 11.039 -5.762 1.005 1 97 1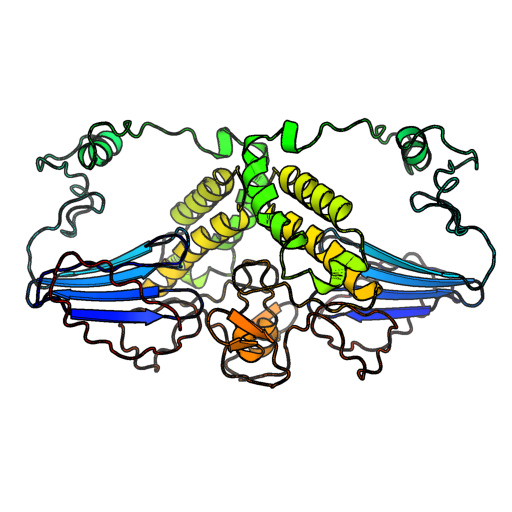83 TRP A O 1
ATOM 1458 N N . ARG A 1 184 ? 9.836 -7.125 2.201 1 96.38 184 ARG A N 1
ATOM 1459 C CA . ARG A 1 184 ? 8.836 -6.121 2.541 1 96.38 184 ARG A CA 1
ATOM 1460 C C . ARG A 1 184 ? 9.281 -5.285 3.738 1 96.38 184 ARG A C 1
ATOM 1462 O O . ARG A 1 184 ? 9.914 -5.801 4.66 1 96.38 184 ARG A O 1
ATOM 1469 N N . THR A 1 185 ? 8.93 -3.98 3.736 1 94.88 185 THR A N 1
ATOM 1470 C CA . THR A 1 185 ? 9.195 -3.045 4.824 1 94.88 185 THR A CA 1
ATOM 1471 C C . THR A 1 185 ? 7.992 -2.133 5.059 1 94.88 185 THR A C 1
ATOM 1473 O O . THR A 1 185 ? 7.059 -2.113 4.254 1 94.88 185 THR A O 1
ATOM 1476 N N . PRO A 1 186 ? 7.977 -1.429 6.148 1 92.06 186 PRO A N 1
ATOM 1477 C CA . PRO A 1 186 ? 6.844 -0.537 6.414 1 92.06 186 PRO A CA 1
ATOM 1478 C C . PRO A 1 186 ? 6.602 0.461 5.285 1 92.06 186 PRO A C 1
ATOM 1480 O O . PRO A 1 186 ? 5.461 0.865 5.047 1 92.06 186 PRO A O 1
ATOM 1483 N N . ASP A 1 187 ? 7.645 0.822 4.504 1 91 187 ASP A N 1
ATOM 1484 C CA . ASP A 1 187 ? 7.5 1.838 3.465 1 91 187 ASP A CA 1
ATOM 1485 C C . ASP A 1 187 ? 7.52 1.208 2.074 1 91 187 ASP A C 1
ATOM 1487 O O . ASP A 1 187 ? 7.59 1.916 1.067 1 91 187 ASP A O 1
ATOM 1491 N N . PHE A 1 188 ? 7.473 -0.098 2.043 1 95.94 188 PHE A N 1
ATOM 1492 C CA . PHE A 1 188 ? 7.539 -0.79 0.762 1 95.94 188 PHE A CA 1
ATOM 1493 C C . PHE A 1 188 ? 6.75 -2.094 0.809 1 95.94 188 PHE A C 1
ATOM 1495 O O . PHE A 1 188 ? 7.234 -3.1 1.332 1 95.94 188 PHE A O 1
ATOM 1502 N N . CYS A 1 189 ? 5.578 -2.107 0.156 1 96.56 189 CYS A N 1
ATOM 1503 C CA . CYS A 1 189 ? 4.668 -3.242 0.086 1 96.56 189 CYS A CA 1
ATOM 1504 C C . CYS A 1 189 ? 4.348 -3.773 1.479 1 96.56 189 CYS A C 1
ATOM 1506 O O . CYS A 1 189 ? 4.523 -4.965 1.749 1 96.56 189 CYS A O 1
ATOM 1508 N N . PRO A 1 190 ? 3.85 -2.885 2.305 1 95.25 190 PRO A N 1
ATOM 1509 C CA . PRO A 1 190 ? 3.605 -3.262 3.699 1 95.25 190 PRO A CA 1
ATOM 1510 C C . PRO A 1 190 ? 2.521 -4.328 3.84 1 95.25 190 PRO A C 1
ATOM 1512 O O . PRO A 1 190 ? 1.604 -4.395 3.018 1 95.25 190 PRO A O 1
ATOM 1515 N N . VAL A 1 191 ? 2.652 -5.168 4.875 1 94.5 191 VAL A N 1
ATOM 1516 C CA . VAL A 1 191 ? 1.659 -6.164 5.262 1 94.5 191 VAL A CA 1
ATOM 1517 C C . VAL A 1 191 ? 1.149 -5.867 6.668 1 94.5 191 VAL A C 1
ATOM 1519 O O . VAL A 1 191 ? 1.94 -5.645 7.586 1 94.5 191 VAL A O 1
ATOM 1522 N N . TYR A 1 192 ? -0.114 -5.805 6.785 1 92.75 192 TYR A N 1
ATOM 1523 C CA . TYR A 1 192 ? -0.733 -5.43 8.055 1 92.75 192 TYR A CA 1
ATOM 1524 C C . TYR A 1 192 ? -1.268 -6.652 8.781 1 92.75 192 TYR A C 1
ATOM 1526 O O . TYR A 1 192 ? -2.451 -6.715 9.125 1 92.75 192 TYR A O 1
ATOM 1534 N N . CYS A 1 193 ? -0.386 -7.539 9.227 1 89.94 193 CYS A N 1
ATOM 1535 C CA . CYS A 1 193 ? -0.764 -8.758 9.93 1 89.94 193 CYS A CA 1
ATOM 1536 C C . CYS A 1 193 ? -1.23 -8.445 11.352 1 89.94 193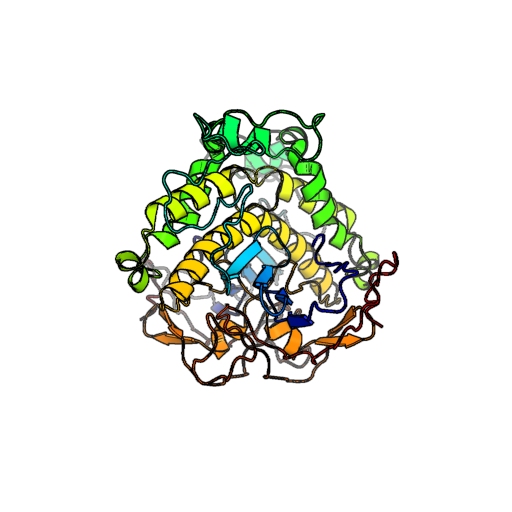 CYS A C 1
ATOM 1538 O O . CYS A 1 193 ? -2.076 -9.156 11.898 1 89.94 193 CYS A O 1
ATOM 1540 N N . ASP A 1 194 ? -0.739 -7.406 11.938 1 88.25 194 ASP A N 1
ATOM 1541 C CA . ASP A 1 194 ? -1.057 -7.008 13.312 1 88.25 194 ASP A CA 1
ATOM 1542 C C . ASP A 1 194 ? -2.545 -6.699 13.461 1 88.25 194 ASP A C 1
ATOM 1544 O O . ASP A 1 194 ? -3.062 -6.645 14.578 1 88.25 194 ASP A O 1
ATOM 1548 N N . TYR A 1 195 ? -3.217 -6.457 12.328 1 91 195 TYR A N 1
ATOM 1549 C CA . TYR A 1 195 ? -4.656 -6.219 12.328 1 91 195 TYR A CA 1
ATOM 1550 C C . TYR A 1 195 ? -5.391 -7.34 13.062 1 91 195 TYR A C 1
ATOM 1552 O O . TYR A 1 195 ? -6.32 -7.082 13.828 1 91 195 TYR A O 1
ATOM 1560 N N . PHE A 1 196 ? -4.898 -8.484 12.914 1 87.88 196 PHE A N 1
ATOM 1561 C CA . PHE A 1 196 ? -5.586 -9.648 13.453 1 87.88 196 PHE A CA 1
ATOM 1562 C C . PHE A 1 196 ? -5.238 -9.859 14.922 1 87.88 196 PHE A C 1
ATOM 1564 O O . PHE A 1 196 ? -5.867 -10.672 15.602 1 87.88 196 PHE A O 1
ATOM 1571 N N . ASN A 1 197 ? -4.258 -9.117 15.383 1 87.12 197 ASN A N 1
ATOM 1572 C CA . ASN A 1 197 ? -3.945 -9.125 16.812 1 87.12 197 ASN A CA 1
ATOM 1573 C C . ASN A 1 197 ? -4.809 -8.125 17.578 1 87.12 197 ASN A C 1
ATOM 1575 O O . ASN A 1 197 ? -4.984 -8.25 18.781 1 87.12 197 ASN A O 1
ATOM 1579 N N . THR A 1 198 ? -5.344 -7.152 16.875 1 88.81 198 THR A N 1
ATOM 1580 C CA . THR A 1 198 ? -6.047 -6.074 17.562 1 88.81 198 THR A CA 1
ATOM 1581 C C . THR A 1 198 ? -7.527 -6.066 17.188 1 88.81 198 THR A C 1
ATOM 1583 O O . THR A 1 198 ? -8.305 -5.27 17.719 1 88.81 198 THR A O 1
ATOM 1586 N N . HIS A 1 199 ? -7.918 -6.887 16.219 1 91.44 199 HIS A N 1
ATOM 1587 C CA . HIS A 1 199 ? -9.305 -6.977 15.781 1 91.44 199 HIS A CA 1
ATOM 1588 C C . HIS A 1 199 ? -9.844 -8.398 15.93 1 91.44 199 HIS A C 1
ATOM 1590 O O . HIS A 1 199 ? -9.109 -9.367 15.734 1 91.44 199 HIS A O 1
ATOM 1596 N N . LYS A 1 200 ? -11.047 -8.438 16.359 1 88.5 200 LYS A N 1
ATOM 1597 C CA . LYS A 1 200 ? -11.734 -9.727 16.438 1 88.5 200 LYS A CA 1
ATOM 1598 C C . LYS A 1 200 ? -12.914 -9.789 15.469 1 88.5 200 LYS A C 1
ATOM 1600 O O . LYS A 1 200 ? -13.594 -8.781 15.25 1 88.5 200 LYS A O 1
ATOM 1605 N N . ARG A 1 201 ? -13.086 -10.914 14.93 1 85 201 ARG A N 1
ATOM 1606 C CA . ARG A 1 201 ? -14.164 -11.109 13.961 1 85 201 ARG A CA 1
ATOM 1607 C C . ARG A 1 201 ? -15.523 -11.117 14.648 1 85 201 ARG A C 1
ATOM 1609 O O . ARG A 1 201 ? -15.734 -11.844 15.625 1 85 201 ARG A O 1
ATOM 1616 N N . ILE A 1 202 ? -16.328 -10.266 14.305 1 84.25 202 ILE A N 1
ATOM 1617 C CA . ILE A 1 202 ? -17.719 -10.234 14.734 1 84.25 202 ILE A CA 1
ATOM 1618 C C . ILE A 1 202 ? -18.641 -10.344 13.523 1 84.25 202 ILE A C 1
ATOM 1620 O O . ILE A 1 202 ? -18.844 -9.367 12.797 1 84.25 202 ILE A O 1
ATOM 1624 N N . GLY A 1 203 ? -19.219 -11.57 13.312 1 79.25 203 GLY A N 1
ATOM 1625 C CA . GLY A 1 203 ? -19.953 -11.805 12.07 1 79.25 203 GLY A CA 1
ATOM 1626 C C . GLY A 1 203 ? -19.062 -11.812 10.844 1 79.25 203 GLY A C 1
ATOM 1627 O O . GLY A 1 203 ? -18.094 -12.578 10.781 1 79.25 203 GLY A O 1
ATOM 1628 N N . MET A 1 204 ? -19.359 -10.859 9.883 1 78.5 204 MET A N 1
ATOM 1629 C CA . MET A 1 204 ? -18.594 -10.781 8.641 1 78.5 204 MET A CA 1
ATOM 1630 C C . MET A 1 204 ? -17.531 -9.688 8.734 1 78.5 204 MET A C 1
ATOM 1632 O O . MET A 1 204 ? -16.703 -9.539 7.832 1 78.5 204 MET A O 1
ATOM 1636 N N . ASP A 1 205 ? -17.578 -9.055 9.875 1 82.69 205 ASP A N 1
ATOM 1637 C CA . ASP A 1 205 ? -16.703 -7.895 9.984 1 82.69 205 ASP A CA 1
ATOM 1638 C C . ASP A 1 205 ? -15.734 -8.047 11.156 1 82.69 205 ASP A C 1
ATOM 1640 O O . ASP A 1 205 ? -15.828 -9.008 11.922 1 82.69 205 ASP A O 1
ATOM 1644 N N . TYR A 1 206 ? -14.703 -7.324 11.109 1 88.19 206 TYR A N 1
ATOM 1645 C CA . TYR A 1 206 ? -13.75 -7.25 12.211 1 88.19 206 TYR A CA 1
ATOM 1646 C C . TYR A 1 206 ? -13.953 -5.969 13.016 1 88.19 206 TYR A C 1
ATOM 1648 O O . TYR A 1 206 ? -14.273 -4.918 12.453 1 88.19 206 TYR A O 1
ATOM 1656 N N . SER A 1 207 ? -13.812 -6.09 14.328 1 88.56 207 SER A N 1
ATOM 1657 C CA . SER A 1 207 ? -13.906 -4.934 15.211 1 88.56 207 SER A CA 1
ATOM 1658 C C . SER A 1 207 ? -12.672 -4.812 16.094 1 88.56 207 SER A C 1
ATOM 1660 O O . SER A 1 207 ? -12.156 -5.82 16.594 1 88.56 207 SER A O 1
ATOM 1662 N N . TYR A 1 208 ? -12.312 -3.566 16.219 1 87.31 208 TYR A N 1
ATOM 1663 C CA . TYR A 1 208 ? -11.164 -3.289 17.078 1 87.31 208 TYR A CA 1
ATOM 1664 C C . TYR A 1 208 ? -11.445 -3.701 18.516 1 87.31 208 TYR A C 1
ATOM 1666 O O . TYR A 1 208 ? -12.539 -3.463 19.031 1 87.31 208 TYR A O 1
ATOM 1674 N N . VAL A 1 209 ? -10.422 -4.422 19.078 1 83.5 209 VAL A N 1
ATOM 1675 C CA . VAL A 1 209 ? -10.539 -4.812 20.484 1 83.5 209 VAL A CA 1
ATOM 1676 C C . VAL A 1 209 ? -9.289 -4.371 21.234 1 83.5 209 VAL A C 1
ATOM 1678 O O . VAL A 1 209 ? -8.18 -4.395 20.688 1 83.5 209 VAL A O 1
ATOM 1681 N N . ASN A 1 210 ? -9.445 -3.822 22.344 1 73.94 210 ASN A N 1
ATOM 1682 C CA . ASN A 1 210 ? -8.312 -3.377 23.141 1 73.94 210 ASN A CA 1
ATOM 1683 C C . ASN A 1 210 ? -7.688 -4.535 23.922 1 73.94 210 ASN A C 1
ATOM 1685 O O . ASN A 1 210 ? -7.691 -4.535 25.156 1 73.94 210 ASN A O 1
ATOM 1689 N N . GLU A 1 211 ? -7.41 -5.648 23.266 1 73.62 211 GLU A N 1
ATOM 1690 C CA . GLU A 1 211 ? -6.719 -6.801 23.828 1 73.62 211 GLU A CA 1
ATOM 1691 C C . GLU A 1 211 ? -5.398 -7.066 23.109 1 73.62 211 GLU A C 1
ATOM 1693 O O . GLU A 1 211 ? -5.258 -6.75 21.922 1 73.62 211 GLU A O 1
ATOM 1698 N N . VAL A 1 212 ? -4.461 -7.301 23.938 1 69 212 VAL A N 1
ATOM 1699 C CA . VAL A 1 212 ? -3.133 -7.523 23.375 1 69 212 VAL A CA 1
ATOM 1700 C C . VAL A 1 212 ? -3.004 -8.977 22.922 1 69 212 VAL A C 1
ATOM 1702 O O . VAL A 1 212 ? -3.086 -9.898 23.734 1 69 212 VAL A O 1
ATOM 1705 N N . ASN A 1 213 ? -3.258 -9.305 21.734 1 78.69 213 ASN A N 1
ATOM 1706 C CA . ASN A 1 213 ? -2.854 -10.555 21.109 1 78.69 213 ASN A CA 1
ATOM 1707 C C . ASN A 1 213 ? -1.57 -10.391 20.297 1 78.69 213 ASN A C 1
ATOM 1709 O O . ASN A 1 213 ? -1.254 -9.281 19.859 1 78.69 213 ASN A O 1
ATOM 1713 N N . CYS A 1 214 ? -0.704 -11.414 20.359 1 81.81 214 CYS A N 1
ATOM 1714 C CA . CYS A 1 214 ? 0.57 -11.352 19.656 1 81.81 214 CYS A CA 1
ATOM 1715 C C . CYS A 1 214 ? 0.812 -12.617 18.859 1 81.81 214 CYS A C 1
ATOM 1717 O O . CYS A 1 214 ? 1.945 -13.094 18.75 1 81.81 214 CYS A O 1
ATOM 1719 N N . THR A 1 215 ? -0.159 -13.117 18.281 1 82.69 215 THR A N 1
ATOM 1720 C CA . THR A 1 215 ? -0.062 -14.406 17.625 1 82.69 215 THR A CA 1
ATOM 1721 C C . THR A 1 215 ? 0.185 -14.234 16.125 1 82.69 215 THR A C 1
ATOM 1723 O O . THR A 1 215 ? 0.725 -15.133 15.477 1 82.69 215 THR A O 1
ATOM 1726 N N . TRP A 1 216 ? -0.195 -13.102 15.656 1 85 216 TRP A N 1
ATOM 1727 C CA . TRP A 1 216 ? -0.088 -12.898 14.219 1 85 216 TRP A CA 1
ATOM 1728 C C . TRP A 1 216 ? 1.144 -12.062 13.875 1 85 216 TRP A C 1
ATOM 1730 O O . TRP A 1 216 ? 1.28 -10.93 14.336 1 85 216 TRP A O 1
ATOM 1740 N N . HIS A 1 217 ? 2.09 -12.672 13.086 1 87.31 217 HIS A N 1
ATOM 1741 C CA . HIS A 1 217 ? 3.285 -12.008 12.578 1 87.31 217 HIS A CA 1
ATOM 1742 C C . HIS A 1 217 ? 3.539 -12.367 11.117 1 87.31 217 HIS A C 1
ATOM 1744 O O . HIS A 1 217 ? 3.346 -13.516 10.719 1 87.31 217 HIS A O 1
ATOM 1750 N N . TYR A 1 218 ? 3.941 -11.406 10.43 1 89.25 218 TYR A N 1
ATOM 1751 C CA . TYR A 1 218 ? 4.328 -11.688 9.055 1 89.25 218 TYR A CA 1
ATOM 1752 C C . TYR A 1 218 ? 5.617 -12.5 9 1 89.25 218 TYR A C 1
ATOM 1754 O O . TYR A 1 218 ? 6.551 -12.242 9.766 1 89.25 218 TYR A O 1
ATOM 1762 N N . ARG A 1 219 ? 5.602 -13.484 8.062 1 88.75 219 ARG A N 1
ATOM 1763 C CA . ARG A 1 219 ? 6.793 -14.266 7.738 1 88.75 219 ARG A CA 1
ATOM 1764 C C . ARG A 1 219 ? 7.02 -14.312 6.23 1 88.75 219 ARG A C 1
ATOM 1766 O O . ARG A 1 219 ? 6.094 -14.609 5.469 1 88.75 219 ARG A O 1
ATOM 1773 N N . PRO A 1 220 ? 8.25 -13.992 5.852 1 91.06 220 PRO A N 1
ATOM 1774 C CA . PRO A 1 220 ? 8.523 -14.031 4.41 1 91.06 220 PRO A CA 1
ATOM 1775 C C . PRO A 1 220 ? 8.492 -15.453 3.846 1 91.06 220 PRO A C 1
ATOM 1777 O O . PRO A 1 220 ? 8.414 -15.633 2.627 1 91.06 220 PRO A O 1
ATOM 1780 N N . CYS A 1 221 ? 8.625 -16.438 4.672 1 89.5 221 CYS A N 1
ATOM 1781 C CA . CYS A 1 221 ? 8.555 -17.844 4.305 1 89.5 221 CYS A CA 1
ATOM 1782 C C . CYS A 1 221 ? 8.117 -18.688 5.488 1 89.5 221 CYS A C 1
ATOM 1784 O O . CYS A 1 221 ? 8.125 -18.234 6.629 1 89.5 221 CYS A O 1
ATOM 1786 N N . LYS A 1 222 ? 7.688 -19.922 5.18 1 82.44 222 LYS A N 1
ATOM 1787 C CA . LYS A 1 222 ? 7.316 -20.859 6.238 1 82.44 222 LYS A CA 1
ATOM 1788 C C . LYS A 1 222 ? 8.555 -21.453 6.898 1 82.44 222 LYS A C 1
ATOM 1790 O O . LYS A 1 222 ? 9.562 -21.688 6.234 1 82.44 222 LYS A O 1
ATOM 1795 N N . CYS A 1 223 ? 8.469 -21.516 8.227 1 72.06 223 CYS A N 1
ATOM 1796 C CA . CYS A 1 223 ? 9.578 -22.141 8.938 1 72.06 223 CYS A CA 1
ATOM 1797 C C . CYS A 1 223 ? 9.68 -23.625 8.586 1 72.06 223 CYS A C 1
ATOM 1799 O O . CYS A 1 223 ? 8.664 -24.281 8.344 1 72.06 223 CYS A O 1
ATOM 1801 N N . GLN A 1 224 ? 10.852 -23.984 8.234 1 59.84 224 GLN A N 1
ATOM 1802 C CA . GLN A 1 224 ? 11.133 -25.344 7.824 1 59.84 224 GLN A CA 1
ATOM 1803 C C . GLN A 1 224 ? 10.469 -26.359 8.758 1 59.84 224 GLN A C 1
ATOM 1805 O O . GLN A 1 224 ? 9.984 -27.391 8.312 1 59.84 224 GLN A O 1
ATOM 1810 N N . ASN A 1 225 ? 10.531 -26.094 10.055 1 55.78 225 ASN A N 1
ATOM 1811 C CA . ASN A 1 225 ? 10.047 -27.109 10.969 1 55.78 225 ASN A CA 1
ATOM 1812 C C . ASN A 1 225 ? 8.523 -27.109 11.055 1 55.78 225 ASN A C 1
ATOM 1814 O O . ASN A 1 225 ? 7.945 -27.844 11.859 1 55.78 225 ASN A O 1
ATOM 1818 N N . MET A 1 226 ? 8.078 -26.219 10.414 1 52.53 226 MET A N 1
ATOM 1819 C CA . MET A 1 226 ? 6.621 -26.234 10.484 1 52.53 226 MET A CA 1
ATOM 1820 C C . MET A 1 226 ? 6.051 -27.281 9.539 1 52.53 226 MET A C 1
ATOM 1822 O O . MET A 1 226 ? 6.422 -27.344 8.367 1 52.53 226 MET A O 1
ATOM 1826 N N . LEU A 1 227 ? 5.754 -28.422 10.078 1 48.31 227 LEU A N 1
ATOM 1827 C CA . LEU A 1 227 ? 5.176 -29.531 9.328 1 48.31 227 LEU A CA 1
ATOM 1828 C C . LEU A 1 227 ? 4.129 -29.016 8.336 1 48.31 227 LEU A C 1
ATOM 1830 O O . LEU A 1 227 ? 3.062 -28.547 8.742 1 48.31 227 LEU A O 1
ATOM 1834 N N . PRO A 1 228 ? 4.488 -28.438 7.293 1 51 228 PRO A N 1
ATOM 1835 C CA . PRO A 1 228 ? 3.445 -27.891 6.426 1 51 228 PRO A CA 1
ATOM 1836 C C . PRO A 1 228 ? 2.459 -28.938 5.938 1 51 228 PRO A C 1
ATOM 1838 O O . PRO A 1 228 ? 2.854 -30.078 5.656 1 51 228 PRO A O 1
ATOM 1841 N N . VAL A 1 229 ? 1.248 -28.891 6.402 1 51.16 229 VAL A N 1
ATOM 1842 C CA . VAL A 1 229 ? 0.288 -29.766 5.723 1 51.16 229 VAL A CA 1
ATOM 1843 C C . VAL A 1 229 ? 0.511 -29.688 4.215 1 51.16 229 VAL A C 1
ATOM 1845 O O . VAL A 1 229 ? 0.5 -30.719 3.531 1 51.16 229 VAL A O 1
ATOM 1848 N N . THR A 1 230 ? 0.656 -28.438 3.754 1 56.34 230 THR A N 1
ATOM 1849 C CA . THR A 1 230 ? 0.861 -28.359 2.314 1 56.34 230 THR A CA 1
ATOM 1850 C C . THR A 1 230 ? 2.332 -28.109 1.99 1 56.34 230 THR A C 1
ATOM 1852 O O . THR A 1 230 ? 3.061 -27.516 2.787 1 56.34 230 THR A O 1
ATOM 1855 N N . GLU A 1 231 ? 2.887 -28.797 1.12 1 64.94 231 GLU A N 1
ATOM 1856 C CA . GLU A 1 231 ? 4.258 -28.75 0.625 1 64.94 231 GLU A CA 1
ATOM 1857 C C . GLU A 1 231 ? 4.598 -27.391 0.038 1 64.94 231 GLU A C 1
ATOM 1859 O O . GLU A 1 231 ? 5.703 -27.188 -0.467 1 64.94 231 GLU A O 1
ATOM 1864 N N . VAL A 1 232 ? 3.676 -26.391 0.288 1 77.06 232 VAL A N 1
ATOM 1865 C CA . VAL A 1 232 ? 3.967 -25.125 -0.396 1 77.06 232 VAL A CA 1
ATOM 1866 C C . VAL A 1 232 ? 4.496 -24.109 0.606 1 77.06 232 VAL A C 1
ATOM 1868 O O . VAL A 1 232 ? 3.936 -23.953 1.694 1 77.06 232 VAL A O 1
ATOM 1871 N N . ASN A 1 233 ? 5.645 -23.578 0.314 1 84.69 233 ASN A N 1
ATOM 1872 C CA . ASN A 1 233 ? 6.238 -22.484 1.08 1 84.69 233 ASN A CA 1
ATOM 1873 C C . ASN A 1 233 ? 5.863 -21.125 0.501 1 84.69 233 ASN A C 1
ATOM 1875 O O . ASN A 1 233 ? 6.105 -20.859 -0.678 1 84.69 233 ASN A O 1
ATOM 1879 N N . VAL A 1 234 ? 5.137 -20.344 1.305 1 86.44 234 VAL A N 1
ATOM 1880 C CA . VAL A 1 234 ? 4.68 -19.031 0.862 1 86.44 234 VAL A CA 1
ATOM 1881 C C . VAL A 1 234 ? 4.809 -18.031 2.004 1 86.44 234 VAL A C 1
ATOM 1883 O O . VAL A 1 234 ? 4.875 -18.406 3.174 1 86.44 234 VAL A O 1
ATOM 1886 N N . GLU A 1 235 ? 4.926 -16.812 1.57 1 86.5 235 GLU A N 1
ATOM 1887 C CA . GLU A 1 235 ? 4.91 -15.758 2.586 1 86.5 235 GLU A CA 1
ATOM 1888 C C . GLU A 1 235 ? 3.541 -15.648 3.248 1 86.5 235 GLU A C 1
ATOM 1890 O O . GLU A 1 235 ? 2.533 -16.062 2.674 1 86.5 235 GLU A O 1
ATOM 1895 N N . GLY A 1 236 ? 3.518 -15.008 4.496 1 81.94 236 GLY A N 1
ATOM 1896 C CA . GLY A 1 236 ? 2.291 -14.82 5.254 1 81.94 236 GLY A CA 1
ATOM 1897 C C . GLY A 1 236 ? 2.297 -15.547 6.586 1 81.94 236 GLY A C 1
ATOM 1898 O O . GLY A 1 236 ? 3.275 -16.203 6.934 1 81.94 236 GLY A O 1
ATOM 1899 N N . LYS A 1 237 ? 1.299 -15.172 7.363 1 76.94 237 LYS A N 1
ATOM 1900 C CA . LYS A 1 237 ? 1.125 -15.953 8.586 1 76.94 237 LYS A CA 1
ATOM 1901 C C . LYS A 1 237 ? -0.026 -16.938 8.445 1 76.94 237 LYS A C 1
ATOM 1903 O O . LYS A 1 237 ? -1.062 -16.625 7.859 1 76.94 237 LYS A O 1
ATOM 1908 N N . ILE A 1 238 ? 0.211 -18.188 8.867 1 63.06 238 ILE A N 1
ATOM 1909 C CA . ILE A 1 238 ? -0.688 -19.297 8.547 1 63.06 238 ILE A CA 1
ATOM 1910 C C . ILE A 1 238 ? -1.681 -19.5 9.695 1 63.06 238 ILE A C 1
ATOM 1912 O O . ILE A 1 238 ? -1.309 -19.422 10.867 1 63.06 238 ILE A O 1
ATOM 1916 N N . LYS A 1 239 ? -2.861 -19.234 9.508 1 57.03 239 LYS A N 1
ATOM 1917 C CA . LYS A 1 239 ? -3.895 -19.891 10.312 1 57.03 239 LYS A CA 1
ATOM 1918 C C . LYS A 1 239 ? -4.371 -21.172 9.648 1 57.03 239 LYS A C 1
ATOM 1920 O O . LYS A 1 239 ? -4.586 -21.219 8.438 1 57.03 239 LYS A O 1
ATOM 1925 N N . PHE A 1 240 ? -4.125 -22.344 10.336 1 45.19 240 PHE A N 1
ATOM 1926 C CA . PHE A 1 240 ? -4.559 -23.609 9.766 1 45.19 240 PHE A CA 1
ATOM 1927 C C . PHE A 1 240 ? -6.078 -23.719 9.805 1 45.19 240 PHE A C 1
ATOM 1929 O O . PHE A 1 240 ? -6.707 -23.359 10.805 1 45.19 240 PHE A O 1
ATOM 1936 N N . PHE A 1 241 ? -6.688 -23.531 8.711 1 43.97 241 PHE A N 1
ATOM 1937 C CA . PHE A 1 241 ? -8.094 -23.906 8.711 1 43.97 241 PHE A CA 1
ATOM 1938 C C . PHE A 1 241 ? -8.25 -25.391 8.367 1 43.97 241 PHE A C 1
ATOM 1940 O O . PHE A 1 241 ? -7.383 -25.969 7.707 1 43.97 241 PHE A O 1
ATOM 1947 N N . SER A 1 242 ? -9.281 -25.969 9 1 38.03 242 SER A N 1
ATOM 1948 C CA . SER A 1 242 ? -9.672 -27.375 9.023 1 38.03 242 SER A CA 1
ATOM 1949 C C . SER A 1 242 ? -9.859 -27.922 7.617 1 38.03 242 SER A C 1
ATOM 1951 O O . SER A 1 242 ? -10.18 -27.188 6.691 1 38.03 242 SER A O 1
ATOM 1953 N N . PHE A 1 243 ? -9.492 -29.172 7.492 1 38.88 243 PHE A N 1
ATOM 1954 C CA . PHE A 1 243 ? -9.719 -30.172 6.457 1 38.88 243 PHE A CA 1
ATOM 1955 C C . PHE A 1 243 ? -11.203 -30.25 6.094 1 38.88 243 PHE A C 1
ATOM 1957 O O . PHE A 1 243 ? -12.055 -30.266 6.98 1 38.88 243 PHE A O 1
ATOM 1964 N N . PHE A 1 244 ? -11.602 -29.578 5.148 1 35.66 244 PHE A N 1
ATOM 1965 C CA . PHE A 1 244 ? -12.961 -29.953 4.77 1 35.66 244 PHE A CA 1
ATOM 1966 C C . PHE A 1 244 ? -12.945 -30.938 3.611 1 35.66 244 PHE A C 1
ATOM 1968 O O . PHE A 1 244 ? -12.117 -30.828 2.703 1 35.66 244 PHE A O 1
ATOM 1975 N N . ARG A 1 245 ? -13.305 -32.219 4.047 1 32.41 245 ARG A N 1
ATOM 1976 C CA . ARG A 1 245 ? -13.695 -33.188 3.02 1 32.41 245 ARG A CA 1
ATOM 1977 C C . ARG A 1 245 ? -14.898 -32.656 2.229 1 32.41 245 ARG A C 1
ATOM 1979 O O . ARG A 1 245 ? -15.93 -32.312 2.809 1 32.41 245 ARG A O 1
ATOM 1986 N N . LEU A 1 246 ? -14.789 -31.922 1.429 1 31 246 LEU A N 1
ATOM 1987 C CA . LEU A 1 246 ? -15.977 -31.703 0.615 1 31 246 LEU A CA 1
ATOM 1988 C C . LEU A 1 246 ? -16.25 -32.875 -0.301 1 31 246 LEU A C 1
ATOM 1990 O O . LEU A 1 246 ? -15.398 -33.25 -1.118 1 31 246 LEU A O 1
ATOM 1994 N N . GLN A 1 247 ? -16.938 -33.906 0.252 1 25.7 247 GLN A N 1
ATOM 1995 C CA . GLN A 1 247 ? -17.688 -34.781 -0.642 1 25.7 247 GLN A CA 1
ATOM 1996 C C . GLN A 1 247 ? -18.531 -34 -1.632 1 25.7 247 GLN A C 1
ATOM 1998 O O . GLN A 1 247 ? -19.547 -33.406 -1.26 1 25.7 247 GLN A O 1
ATOM 2003 N N . THR A 1 248 ? -18.031 -33.188 -2.369 1 26.91 248 THR A N 1
ATOM 2004 C CA . THR A 1 248 ? -18.953 -32.594 -3.344 1 26.91 248 THR A CA 1
ATOM 2005 C C . THR A 1 248 ? -19.391 -33.656 -4.363 1 26.91 248 THR A C 1
ATOM 2007 O O . THR A 1 248 ? -18.562 -34.312 -4.969 1 26.91 248 THR A O 1
ATOM 2010 N N . ALA A 1 249 ? -20.562 -34.375 -4.246 1 24.95 249 ALA A N 1
ATOM 2011 C CA . ALA A 1 249 ? -21.391 -34.594 -5.422 1 24.95 249 ALA A CA 1
ATOM 2012 C C . ALA A 1 249 ? -21.328 -33.406 -6.371 1 24.95 249 ALA A C 1
ATOM 2014 O O . ALA A 1 249 ? -21.453 -32.25 -5.945 1 24.95 249 ALA A O 1
ATOM 2015 N N . LEU A 1 250 ? -20.609 -33.375 -7.484 1 26.47 250 LEU A N 1
ATOM 2016 C CA . LEU A 1 250 ? -20.641 -32.438 -8.594 1 26.47 250 LEU A CA 1
ATOM 2017 C C . LEU A 1 250 ? -22.078 -31.969 -8.859 1 26.47 250 LEU A C 1
ATOM 2019 O O . LEU A 1 250 ? -22.594 -32.125 -9.969 1 26.47 250 LEU A O 1
ATOM 2023 N N . ALA A 1 251 ? -23.125 -32.219 -8.055 1 22.42 251 ALA A N 1
ATOM 2024 C CA . ALA A 1 251 ? -24.312 -31.484 -8.492 1 22.42 251 ALA A CA 1
ATOM 2025 C C . ALA A 1 251 ? -24.047 -29.984 -8.586 1 22.42 251 ALA A C 1
ATOM 2027 O O . ALA A 1 251 ? -23.141 -29.469 -7.91 1 22.42 251 ALA A O 1
ATOM 2028 N N . LYS A 1 252 ? -24.812 -29.156 -9.406 1 25.98 252 LYS A N 1
ATOM 2029 C CA . LYS A 1 252 ? -24.953 -27.766 -9.852 1 25.98 252 LYS A CA 1
ATOM 2030 C C . LYS A 1 252 ? -24.719 -26.797 -8.703 1 25.98 252 LYS A C 1
ATOM 2032 O O . LYS A 1 252 ? -24.859 -25.578 -8.875 1 25.98 252 LYS A O 1
ATOM 2037 N N . GLY A 1 253 ? -24.734 -27.125 -7.449 1 21.56 253 GLY A N 1
ATOM 2038 C CA . GLY A 1 253 ? -24.984 -26.078 -6.488 1 21.56 253 GLY A CA 1
ATOM 2039 C C . GLY A 1 253 ? -23.719 -25.344 -6.055 1 21.56 253 GLY A C 1
ATOM 2040 O O . GLY A 1 253 ? -22.641 -25.938 -6.023 1 21.56 253 GLY A O 1
ATOM 2041 N N . ILE A 1 254 ? -23.656 -24.016 -6.25 1 24.02 254 ILE A N 1
ATOM 2042 C CA . ILE A 1 254 ? -22.859 -22.859 -5.852 1 24.02 254 ILE A CA 1
ATOM 2043 C C . ILE A 1 254 ? -22.578 -22.938 -4.355 1 24.02 254 ILE A C 1
ATOM 2045 O O . ILE A 1 254 ? -23.5 -22.953 -3.535 1 24.02 254 ILE A O 1
ATOM 2049 N N . ALA A 1 255 ? -21.672 -23.734 -3.877 1 24.75 255 ALA A N 1
ATOM 2050 C CA . ALA A 1 255 ? -21.516 -23.625 -2.428 1 24.75 255 ALA A CA 1
ATOM 2051 C C . ALA A 1 255 ? -20.906 -22.281 -2.043 1 24.75 255 ALA A C 1
ATOM 2053 O O . ALA A 1 255 ? -19.859 -21.891 -2.57 1 24.75 255 ALA A O 1
ATOM 2054 N N . THR A 1 256 ? -21.656 -21.188 -1.747 1 24.48 256 THR A N 1
ATOM 2055 C CA . THR A 1 256 ? -21.391 -19.906 -1.13 1 24.48 256 THR A CA 1
ATOM 2056 C C . THR A 1 256 ? -20.844 -20.078 0.288 1 24.48 256 THR A C 1
ATOM 2058 O O . THR A 1 256 ? -21.438 -20.797 1.094 1 24.48 256 THR A O 1
ATOM 2061 N N . VAL A 1 257 ? -19.688 -20.297 0.499 1 27.22 257 VAL A N 1
ATOM 2062 C CA . VAL A 1 257 ? -19.266 -20.266 1.894 1 27.22 257 VAL A CA 1
ATOM 2063 C C . VAL A 1 257 ? -19.609 -18.906 2.51 1 27.22 257 VAL A C 1
ATOM 2065 O O . VAL A 1 257 ? -19.109 -17.875 2.062 1 27.22 257 VAL A O 1
ATOM 2068 N N . SER A 1 258 ? -20.797 -18.75 3.086 1 22.55 258 SER A N 1
ATOM 2069 C CA . SER A 1 258 ? -21.312 -17.641 3.896 1 22.55 258 SER A CA 1
ATOM 2070 C C . SER A 1 258 ? -20.484 -17.469 5.168 1 22.55 258 SER A C 1
ATOM 2072 O O . SER A 1 258 ? -20.25 -18.438 5.902 1 22.55 258 SER A O 1
ATOM 2074 N N . HIS A 1 259 ? -19.516 -16.672 5.211 1 22.22 259 HIS A N 1
ATOM 2075 C CA . HIS A 1 259 ? -19.078 -16.234 6.531 1 22.22 259 HIS A CA 1
ATOM 2076 C C . HIS A 1 259 ? -20.266 -15.82 7.398 1 22.22 259 HIS A C 1
ATOM 2078 O O . HIS A 1 259 ? -21.031 -14.938 7.012 1 22.22 259 HIS A O 1
ATOM 2084 N N . GLU A 1 260 ? -20.922 -16.797 8.172 1 20.81 260 GLU A N 1
ATOM 2085 C CA . GLU A 1 260 ? -21.672 -16.312 9.328 1 20.81 260 GLU A CA 1
ATOM 2086 C C . GLU A 1 260 ? -20.766 -15.523 10.273 1 20.81 260 GLU A C 1
ATOM 2088 O O . GLU A 1 260 ? -19.594 -15.867 10.461 1 20.81 260 GLU A O 1
ATOM 2093 N N . MET B 1 1 ? 11.773 19.328 5.418 1 52.91 1 MET B N 1
ATOM 2094 C CA . MET B 1 1 ? 11.312 17.953 5.562 1 52.91 1 MET B CA 1
ATOM 2095 C C . MET B 1 1 ? 11.125 17.297 4.199 1 52.91 1 MET B C 1
ATOM 2097 O O . MET B 1 1 ? 10.359 17.781 3.369 1 52.91 1 MET B O 1
ATOM 2101 N N . GLY B 1 2 ? 11.992 16.422 3.805 1 55.38 2 GLY B N 1
ATOM 2102 C CA . GLY B 1 2 ? 11.922 15.727 2.529 1 55.38 2 GLY B CA 1
ATOM 2103 C C . GLY B 1 2 ? 12.664 14.406 2.525 1 55.38 2 GLY B C 1
ATOM 2104 O O . GLY B 1 2 ? 13.625 14.219 3.283 1 55.38 2 GLY B O 1
ATOM 2105 N N . ASP B 1 3 ? 12.18 13.5 1.589 1 55.34 3 ASP B N 1
ATOM 2106 C CA . ASP B 1 3 ? 12.812 12.211 1.377 1 55.34 3 ASP B CA 1
ATOM 2107 C C . ASP B 1 3 ? 12.945 11.438 2.689 1 55.34 3 ASP B C 1
ATOM 2109 O O . ASP B 1 3 ? 14.023 10.922 3.008 1 55.34 3 ASP B O 1
ATOM 2113 N N . LYS B 1 4 ? 11.984 11.625 3.543 1 58.25 4 LYS B N 1
ATOM 2114 C CA . LYS B 1 4 ? 11.859 10.938 4.824 1 58.25 4 LYS B CA 1
ATOM 2115 C C . LYS B 1 4 ? 12.891 11.445 5.828 1 58.25 4 LYS B C 1
ATOM 2117 O O . LYS B 1 4 ? 13.188 10.773 6.816 1 58.25 4 LYS B O 1
ATOM 2122 N N . THR B 1 5 ? 13.484 12.539 5.426 1 55.53 5 THR B N 1
ATOM 2123 C CA . THR B 1 5 ? 14.461 13.164 6.316 1 55.53 5 THR B CA 1
ATOM 2124 C C . THR B 1 5 ? 14.047 14.594 6.648 1 55.53 5 THR B C 1
ATOM 2126 O O . THR B 1 5 ? 13.195 15.172 5.977 1 55.53 5 THR B O 1
ATOM 2129 N N . PHE B 1 6 ? 14.352 15.039 7.879 1 58.69 6 PHE B N 1
ATOM 2130 C CA . PHE B 1 6 ? 14.07 16.438 8.211 1 58.69 6 PHE B CA 1
ATOM 2131 C C . PHE B 1 6 ? 15.312 17.109 8.789 1 58.69 6 PHE B C 1
ATOM 2133 O O . PHE B 1 6 ? 16.172 16.453 9.383 1 58.69 6 PHE B O 1
ATOM 2140 N N . ASN B 1 7 ? 15.492 18.391 8.328 1 54.78 7 ASN B N 1
ATOM 2141 C CA . ASN B 1 7 ? 16.531 19.234 8.891 1 54.78 7 ASN B CA 1
ATOM 2142 C C . ASN B 1 7 ? 15.953 20.453 9.594 1 54.78 7 ASN B C 1
ATOM 2144 O O . ASN B 1 7 ? 14.977 21.047 9.117 1 54.78 7 ASN B O 1
ATOM 2148 N N . VAL B 1 8 ? 16.281 20.703 10.883 1 58 8 VAL B N 1
ATOM 2149 C CA . VAL B 1 8 ? 15.844 21.891 11.617 1 58 8 VAL B CA 1
ATOM 2150 C C . VAL B 1 8 ? 17.016 22.859 11.766 1 58 8 VAL B C 1
ATOM 2152 O O . VAL B 1 8 ? 18.094 22.469 12.195 1 58 8 VAL B O 1
ATOM 2155 N N . TYR B 1 9 ? 16.656 24.047 11.078 1 54.69 9 TYR B N 1
ATOM 2156 C CA . TYR B 1 9 ? 17.672 25.078 11.203 1 54.69 9 TYR B CA 1
ATOM 2157 C C . TYR B 1 9 ? 17.141 26.266 12 1 54.69 9 TYR B C 1
ATOM 2159 O O . TYR B 1 9 ? 15.945 26.547 11.992 1 54.69 9 TYR B O 1
ATOM 2167 N N . GLY B 1 10 ? 17.922 26.719 13.164 1 54.12 10 GLY B N 1
ATOM 2168 C CA . GLY B 1 10 ? 17.5 27.938 13.844 1 54.12 10 GLY B CA 1
ATOM 2169 C C . GLY B 1 10 ? 18.578 28.531 14.742 1 54.12 10 GLY B C 1
ATOM 2170 O O . GLY B 1 10 ? 19.469 27.812 15.211 1 54.12 10 GLY B O 1
ATOM 2171 N N . SER B 1 11 ? 18.719 29.891 14.57 1 56.12 11 SER B N 1
ATOM 2172 C CA . SER B 1 11 ? 19.688 30.656 15.352 1 56.12 11 SER B CA 1
ATOM 2173 C C . SER B 1 11 ? 19.078 31.188 16.641 1 56.12 11 SER B C 1
ATOM 2175 O O . SER B 1 11 ? 19.781 31.734 17.484 1 56.12 11 SER B O 1
ATOM 2177 N N . ASN B 1 12 ? 17.812 31.109 16.766 1 56.66 12 ASN B N 1
ATOM 2178 C CA . ASN B 1 12 ? 17.25 31.781 17.922 1 56.66 12 ASN B CA 1
ATOM 2179 C C . ASN B 1 12 ? 17.297 30.891 19.156 1 56.66 12 ASN B C 1
ATOM 2181 O O . ASN B 1 12 ? 16.672 29.828 19.188 1 56.66 12 ASN B O 1
ATOM 2185 N N . HIS B 1 13 ? 18.078 31.359 20.203 1 60.31 13 HIS B N 1
ATOM 2186 C CA . HIS B 1 13 ? 18.344 30.609 21.422 1 60.31 13 HIS B CA 1
ATOM 2187 C C . HIS B 1 13 ? 17.062 30.422 22.234 1 60.31 13 HIS B C 1
ATOM 2189 O O . HIS B 1 13 ? 17.016 29.578 23.141 1 60.31 13 HIS B O 1
ATOM 2195 N N . LEU B 1 14 ? 16.078 31.125 21.797 1 65.69 14 LEU B N 1
ATOM 2196 C CA . LEU B 1 14 ? 14.875 31.047 22.625 1 65.69 14 LEU B CA 1
ATOM 2197 C C . LEU B 1 14 ? 13.93 29.969 22.094 1 65.69 14 LEU B C 1
ATOM 2199 O O . LEU B 1 14 ? 12.961 29.609 22.75 1 65.69 14 LEU B O 1
ATOM 2203 N N . ILE B 1 15 ? 14.289 29.406 21.016 1 71.5 15 ILE B N 1
ATOM 2204 C CA . ILE B 1 15 ? 13.367 28.453 20.406 1 71.5 15 ILE B CA 1
ATOM 2205 C C . ILE B 1 15 ? 13.609 27.062 20.984 1 71.5 15 ILE B C 1
ATOM 2207 O O . ILE B 1 15 ? 14.75 26.609 21.109 1 71.5 15 ILE B O 1
ATOM 2211 N N . HIS B 1 16 ? 12.57 26.5 21.578 1 71.62 16 HIS B N 1
ATOM 2212 C CA . HIS B 1 16 ? 12.609 25.125 22.062 1 71.62 16 HIS B CA 1
ATOM 2213 C C . HIS B 1 16 ? 11.93 24.172 21.078 1 71.62 16 HIS B C 1
ATOM 2215 O O . HIS B 1 16 ? 10.875 24.5 20.516 1 71.62 16 HIS B O 1
ATOM 2221 N N . PHE B 1 17 ? 12.664 23.094 20.812 1 75.5 17 PHE B N 1
ATOM 2222 C CA . PHE B 1 17 ? 12.07 22.078 19.938 1 75.5 17 PHE B CA 1
ATOM 2223 C C . PHE B 1 17 ? 11.898 20.766 20.672 1 75.5 17 PHE B C 1
ATOM 2225 O O . PHE B 1 17 ? 12.711 20.406 21.531 1 75.5 17 PHE B O 1
ATOM 2232 N N . PHE B 1 18 ? 10.758 20.156 20.469 1 74.25 18 PHE B N 1
ATOM 2233 C CA . PHE B 1 18 ? 10.523 18.781 20.891 1 74.25 18 PHE B CA 1
ATOM 2234 C C . PHE B 1 18 ? 10.133 17.906 19.703 1 74.25 18 PHE B C 1
ATOM 2236 O O . PHE B 1 18 ? 9.258 18.281 18.922 1 74.25 18 PHE B O 1
ATOM 2243 N N . ILE B 1 19 ? 10.883 16.859 19.547 1 77.25 19 ILE B N 1
ATOM 2244 C CA . ILE B 1 19 ? 10.617 15.969 18.422 1 77.25 19 ILE B CA 1
ATOM 2245 C C . ILE B 1 19 ? 10.094 14.625 18.922 1 77.25 19 ILE B C 1
ATOM 2247 O O . ILE B 1 19 ? 10.664 14.039 19.844 1 77.25 19 ILE B O 1
ATOM 2251 N N . GLU B 1 20 ? 8.953 14.195 18.438 1 77.12 20 GLU B N 1
ATOM 2252 C CA . GLU B 1 20 ? 8.359 12.883 18.672 1 77.12 20 GLU B CA 1
ATOM 2253 C C . GLU B 1 20 ? 8.172 12.117 17.359 1 77.12 20 GLU B C 1
ATOM 2255 O O . GLU B 1 20 ? 7.812 12.711 16.328 1 77.12 20 GLU B O 1
ATOM 2260 N N . GLU B 1 21 ? 8.602 10.812 17.438 1 78.19 21 GLU B N 1
ATOM 2261 C CA . GLU B 1 21 ? 8.422 10.008 16.234 1 78.19 21 GLU B CA 1
ATOM 2262 C C . GLU B 1 21 ? 7.586 8.766 16.531 1 78.19 21 GLU B C 1
ATOM 2264 O O . GLU B 1 21 ? 7.707 8.164 17.594 1 78.19 21 GLU B O 1
ATOM 2269 N N . ASN B 1 22 ? 6.68 8.516 15.695 1 79.38 22 ASN B N 1
ATOM 2270 C CA . ASN B 1 22 ? 6.039 7.207 15.688 1 79.38 22 ASN B CA 1
ATOM 2271 C C . ASN B 1 22 ? 6.211 6.508 14.344 1 79.38 22 ASN B C 1
ATOM 2273 O O . ASN B 1 22 ? 7.004 6.941 13.508 1 79.38 22 ASN B O 1
ATOM 2277 N N . THR B 1 23 ? 5.535 5.391 14.156 1 81.25 23 THR B N 1
ATOM 2278 C CA . THR B 1 23 ? 5.75 4.562 12.977 1 81.25 23 THR B CA 1
ATOM 2279 C C . THR B 1 23 ? 5.309 5.301 11.711 1 81.25 23 THR B C 1
ATOM 2281 O O . THR B 1 23 ? 5.801 5.016 10.617 1 81.25 23 THR B O 1
ATOM 2284 N N . LEU B 1 24 ? 4.477 6.312 11.859 1 87.19 24 LEU B N 1
ATOM 2285 C CA . LEU B 1 24 ? 3.883 6.91 10.664 1 87.19 24 LEU B CA 1
ATOM 2286 C C . LEU B 1 24 ? 4.234 8.391 10.57 1 87.19 24 LEU B C 1
ATOM 2288 O O . LEU B 1 24 ? 4.203 8.969 9.484 1 87.19 24 LEU B O 1
ATOM 2292 N N . HIS B 1 25 ? 4.59 8.961 11.727 1 86.94 25 HIS B N 1
ATOM 2293 C CA . HIS B 1 25 ? 4.695 10.414 11.703 1 86.94 25 HIS B CA 1
ATOM 2294 C C . HIS B 1 25 ? 5.957 10.883 12.422 1 86.94 25 HIS B C 1
ATOM 2296 O O . HIS B 1 25 ? 6.449 10.211 13.328 1 86.94 25 HIS B O 1
ATOM 2302 N N . LEU B 1 26 ? 6.438 11.992 11.938 1 84.75 26 LEU B N 1
ATOM 2303 C CA . LEU B 1 26 ? 7.367 12.852 12.672 1 84.75 26 LEU B CA 1
ATOM 2304 C C . LEU B 1 26 ? 6.652 14.078 13.219 1 84.75 26 LEU B C 1
ATOM 2306 O O . LEU B 1 26 ? 5.992 14.805 12.477 1 84.75 26 LEU B O 1
ATOM 2310 N N . ILE B 1 27 ? 6.699 14.273 14.547 1 83.81 27 ILE B N 1
ATOM 2311 C CA . ILE B 1 27 ? 6.039 15.391 15.211 1 83.81 27 ILE B CA 1
ATOM 2312 C C . ILE B 1 27 ? 7.082 16.344 15.797 1 83.81 27 ILE B C 1
ATOM 2314 O O . ILE B 1 27 ? 7.93 15.922 16.594 1 83.81 27 ILE B O 1
ATOM 2318 N N . ILE B 1 28 ? 7.047 17.578 15.344 1 82.06 28 ILE B N 1
ATOM 2319 C CA . ILE B 1 28 ? 7.98 18.594 15.836 1 82.06 28 ILE B CA 1
ATOM 2320 C C . ILE B 1 28 ? 7.207 19.703 16.531 1 82.06 28 ILE B C 1
ATOM 2322 O O . ILE B 1 28 ? 6.34 20.344 15.938 1 82.06 28 ILE B O 1
ATOM 2326 N N . GLN B 1 29 ? 7.473 19.859 17.75 1 80.94 29 GLN B N 1
ATOM 2327 C CA . GLN B 1 29 ? 6.91 20.969 18.5 1 80.94 29 GLN B CA 1
ATOM 2328 C C . GLN B 1 29 ? 7.922 22.109 18.641 1 80.94 29 GLN B C 1
ATOM 2330 O O . GLN B 1 29 ? 9.047 21.875 19.094 1 80.94 29 GLN B O 1
ATOM 2335 N N . ILE B 1 30 ? 7.492 23.219 18.172 1 79.5 30 ILE B N 1
ATOM 2336 C CA . ILE B 1 30 ? 8.336 24.406 18.234 1 79.5 30 ILE B CA 1
ATOM 2337 C C . ILE B 1 30 ? 7.699 25.438 19.141 1 79.5 30 ILE B C 1
ATOM 2339 O O . ILE B 1 30 ? 6.547 25.844 18.938 1 79.5 30 ILE B O 1
ATOM 2343 N N . THR B 1 31 ? 8.406 25.766 20.156 1 78.81 31 THR B N 1
ATOM 2344 C CA . THR B 1 31 ? 7.914 26.781 21.078 1 78.81 31 THR B CA 1
ATOM 2345 C C . THR B 1 31 ? 8.789 28.016 21.047 1 78.81 31 THR B C 1
ATOM 2347 O O . THR B 1 31 ? 10.016 27.938 21.188 1 78.81 31 THR B O 1
ATOM 2350 N N . ILE B 1 32 ? 8.211 29.078 20.703 1 75.75 32 ILE B N 1
ATOM 2351 C CA . ILE B 1 32 ? 8.836 30.391 20.844 1 75.75 32 ILE B CA 1
ATOM 2352 C C . ILE B 1 32 ? 8.195 31.156 22 1 75.75 32 ILE B C 1
ATOM 2354 O O . ILE B 1 32 ? 7.105 31.719 21.844 1 75.75 32 ILE B O 1
ATOM 2358 N N . PRO B 1 33 ? 8.891 31.078 23.062 1 76.31 33 PRO B N 1
ATOM 2359 C CA . PRO B 1 33 ? 8.273 31.656 24.25 1 76.31 33 PRO B CA 1
ATOM 2360 C C . PRO B 1 33 ? 7.738 33.062 24.016 1 76.31 33 PRO B C 1
ATOM 2362 O O . PRO B 1 33 ? 8.43 33.906 23.422 1 76.31 33 PRO B O 1
ATOM 2365 N N . GLY B 1 34 ? 6.539 33.312 24.484 1 75.81 34 GLY B N 1
ATOM 2366 C CA . GLY B 1 34 ? 5.91 34.625 24.406 1 75.81 34 GLY B CA 1
ATOM 2367 C C . GLY B 1 34 ? 5.348 34.906 23.031 1 75.81 34 GLY B C 1
ATOM 2368 O O . GLY B 1 34 ? 4.809 36 22.812 1 75.81 34 GLY B O 1
ATOM 2369 N N . LYS B 1 35 ? 5.547 34.031 22.188 1 77.31 35 LYS B N 1
ATOM 2370 C CA . LYS B 1 35 ? 5.094 34.312 20.828 1 77.31 35 LYS B CA 1
ATOM 2371 C C . LYS B 1 35 ? 4.188 33.188 20.312 1 77.31 35 LYS B C 1
ATOM 2373 O O . LYS B 1 35 ? 2.965 33.344 20.281 1 77.31 35 LYS B O 1
ATOM 2378 N N . TYR B 1 36 ? 4.824 32.062 19.938 1 77.44 36 TYR B N 1
ATOM 2379 C CA . TYR B 1 36 ? 4.016 31.031 19.312 1 77.44 36 TYR B CA 1
ATOM 2380 C C . TYR B 1 36 ? 4.484 29.641 19.75 1 77.44 36 TYR B C 1
ATOM 2382 O O . TYR B 1 36 ? 5.645 29.469 20.125 1 77.44 36 TYR B O 1
ATOM 2390 N N . ASN B 1 37 ? 3.455 28.812 19.922 1 78.5 37 ASN B N 1
ATOM 2391 C CA . ASN B 1 37 ? 3.688 27.375 19.953 1 78.5 37 ASN B CA 1
ATOM 2392 C C . ASN B 1 37 ? 3.205 26.688 18.672 1 78.5 37 ASN B C 1
ATOM 2394 O O . ASN B 1 37 ? 2.041 26.828 18.297 1 78.5 37 ASN B O 1
ATOM 2398 N N . MET B 1 38 ? 4.188 26.062 18 1 80.75 38 MET B N 1
ATOM 2399 C CA . MET B 1 38 ? 3.848 25.438 16.719 1 80.75 38 MET B CA 1
ATOM 2400 C C . MET B 1 38 ? 4.129 23.938 16.766 1 80.75 38 MET B C 1
ATOM 2402 O O . MET B 1 38 ? 5.141 23.5 17.312 1 80.75 38 MET B O 1
ATOM 2406 N N . THR B 1 39 ? 3.135 23.203 16.234 1 82.88 39 THR B N 1
ATOM 2407 C CA . THR B 1 39 ? 3.338 21.766 16.078 1 82.88 39 THR B CA 1
ATOM 2408 C C . THR B 1 39 ? 3.279 21.375 14.609 1 82.88 39 THR B C 1
ATOM 2410 O O . THR B 1 39 ? 2.318 21.703 13.906 1 82.88 39 THR B O 1
ATOM 2413 N N . LEU B 1 40 ? 4.344 20.75 14.195 1 85.5 40 LEU B N 1
ATOM 2414 C CA . LEU B 1 40 ? 4.406 20.203 12.852 1 85.5 40 LEU B CA 1
ATOM 2415 C C . LEU B 1 40 ? 4.262 18.688 12.883 1 85.5 40 LEU B C 1
ATOM 2417 O O . LEU B 1 40 ? 4.965 18 13.633 1 85.5 40 LEU B O 1
ATOM 2421 N N . ILE B 1 41 ? 3.25 18.156 12.141 1 85.69 41 ILE B N 1
ATOM 2422 C CA . ILE B 1 41 ? 3.037 16.719 12.023 1 85.69 41 ILE B CA 1
ATOM 2423 C C . ILE B 1 41 ? 3.266 16.281 10.578 1 85.69 41 ILE B C 1
ATOM 2425 O O . ILE B 1 41 ? 2.48 16.625 9.688 1 85.69 41 ILE B O 1
ATOM 2429 N N . TRP B 1 42 ? 4.324 15.555 10.391 1 87.94 42 TRP B N 1
ATOM 2430 C CA . TRP B 1 42 ? 4.68 15.117 9.047 1 87.94 42 TRP B CA 1
ATOM 2431 C C . TRP B 1 42 ? 4.57 13.602 8.922 1 87.94 42 TRP B C 1
ATOM 2433 O O . TRP B 1 42 ? 5.094 12.859 9.758 1 87.94 42 TRP B O 1
ATOM 2443 N N . ASN B 1 43 ? 3.863 13.133 7.918 1 85.5 43 ASN B N 1
ATOM 2444 C CA . ASN B 1 43 ? 3.707 11.695 7.734 1 85.5 43 ASN B CA 1
ATOM 2445 C C . ASN B 1 43 ? 4.867 11.102 6.941 1 85.5 43 ASN B C 1
ATOM 2447 O O . ASN B 1 43 ? 4.77 9.984 6.434 1 85.5 43 ASN B O 1
ATOM 2451 N N . ARG B 1 44 ? 5.949 11.875 6.648 1 80.69 44 ARG B N 1
ATOM 2452 C CA . ARG B 1 44 ? 7.156 11.484 5.926 1 80.69 44 ARG B CA 1
ATOM 2453 C C . ARG B 1 44 ? 6.879 11.32 4.438 1 80.69 44 ARG B C 1
ATOM 2455 O O . ARG B 1 44 ? 7.641 10.656 3.729 1 80.69 44 ARG B O 1
ATOM 2462 N N . HIS B 1 45 ? 5.738 11.719 3.971 1 83.06 45 HIS B N 1
ATOM 2463 C CA . HIS B 1 45 ? 5.34 11.719 2.568 1 83.06 45 HIS B CA 1
ATOM 2464 C C . HIS B 1 45 ? 4.812 13.086 2.146 1 83.06 45 HIS B C 1
ATOM 2466 O O . HIS B 1 45 ? 5.527 14.086 2.229 1 83.06 45 HIS B O 1
ATOM 2472 N N . MET B 1 46 ? 3.521 13.148 1.819 1 78.94 46 MET B N 1
ATOM 2473 C CA . MET B 1 46 ? 3.031 14.375 1.19 1 78.94 46 MET B CA 1
ATOM 2474 C C . MET B 1 46 ? 2.182 15.18 2.164 1 78.94 46 MET B C 1
ATOM 2476 O O . MET B 1 46 ? 1.769 16.297 1.854 1 78.94 46 MET B O 1
ATOM 2480 N N . ASN B 1 47 ? 2.02 14.656 3.379 1 85.81 47 ASN B N 1
ATOM 2481 C CA . ASN B 1 47 ? 1.133 15.359 4.301 1 85.81 47 ASN B CA 1
ATOM 2482 C C . ASN B 1 47 ? 1.915 16.078 5.398 1 85.81 47 ASN B C 1
ATOM 2484 O O . ASN B 1 47 ? 2.814 15.492 6.008 1 85.81 47 ASN B O 1
ATOM 2488 N N . LEU B 1 48 ? 1.628 17.312 5.496 1 85.44 48 LEU B N 1
ATOM 2489 C CA . LEU B 1 48 ? 2.131 18.125 6.602 1 85.44 48 LEU B CA 1
ATOM 2490 C C . LEU B 1 48 ? 0.992 18.859 7.297 1 85.44 48 LEU B C 1
ATOM 2492 O O . LEU B 1 48 ? 0.233 19.594 6.656 1 85.44 48 LEU B O 1
ATOM 2496 N N . PHE B 1 49 ? 0.822 18.562 8.586 1 84.88 49 PHE B N 1
ATOM 2497 C CA . PHE B 1 49 ? -0.144 19.281 9.406 1 84.88 49 PHE B CA 1
ATOM 2498 C C . PHE B 1 49 ? 0.558 20.297 10.305 1 84.88 49 PHE B C 1
ATOM 2500 O O . PHE B 1 49 ? 1.552 19.969 10.961 1 84.88 49 PHE B O 1
ATOM 2507 N N . ILE B 1 50 ? 0.03 21.5 10.273 1 81.56 50 ILE B N 1
ATOM 2508 C CA . ILE B 1 50 ? 0.598 22.562 11.094 1 81.56 50 ILE B CA 1
ATOM 2509 C C . ILE B 1 50 ? -0.45 23.062 12.086 1 81.56 50 ILE B C 1
ATOM 2511 O O . ILE B 1 50 ? -1.575 23.375 11.695 1 81.56 50 ILE B O 1
ATOM 2515 N N . LYS B 1 51 ? -0.158 22.969 13.32 1 79.12 51 LYS B N 1
ATOM 2516 C CA . LYS B 1 51 ? -0.979 23.547 14.383 1 79.12 51 LYS B CA 1
ATOM 2517 C C . LYS B 1 51 ? -0.259 24.703 15.062 1 79.12 51 LYS B C 1
ATOM 2519 O O . LYS B 1 51 ? 0.889 24.562 15.492 1 79.12 51 LYS B O 1
ATOM 2524 N N . LEU B 1 52 ? -0.946 25.812 15.008 1 78.19 52 LEU B N 1
ATOM 2525 C CA . LEU B 1 52 ? -0.365 27 15.609 1 78.19 52 LEU B CA 1
ATOM 2526 C C . LEU B 1 52 ? -1.212 27.5 16.781 1 78.19 52 LEU B C 1
ATOM 2528 O O . LEU B 1 52 ? -2.439 27.562 16.672 1 78.19 52 LEU B O 1
ATOM 2532 N N . PHE B 1 53 ? -0.551 27.594 17.922 1 74.94 53 PHE B N 1
ATOM 2533 C CA . PHE B 1 53 ? -1.155 28.25 19.078 1 74.94 53 PHE B CA 1
ATOM 2534 C C . PHE B 1 53 ? -0.443 29.562 19.391 1 74.94 53 PHE B C 1
ATOM 2536 O O . PHE B 1 53 ? 0.773 29.578 19.594 1 74.94 53 PHE B O 1
ATOM 2543 N N . ARG B 1 54 ? -1.239 30.547 19.203 1 74.5 54 ARG B N 1
ATOM 2544 C CA . ARG B 1 54 ? -0.655 31.875 19.391 1 74.5 54 ARG B CA 1
ATOM 2545 C C . ARG B 1 54 ? -0.92 32.406 20.812 1 74.5 54 ARG B C 1
ATOM 2547 O O . ARG B 1 54 ? -2.02 32.25 21.344 1 74.5 54 ARG B O 1
ATOM 2554 N N . GLU B 1 55 ? 0.103 32.844 21.391 1 70.56 55 GLU B N 1
ATOM 2555 C CA . GLU B 1 55 ? -0.039 33.531 22.672 1 70.56 55 GLU B CA 1
ATOM 2556 C C . GLU B 1 55 ? -0.367 35 22.484 1 70.56 55 GLU B C 1
ATOM 2558 O O . GLU B 1 55 ? -0.886 35.656 23.391 1 70.56 55 GLU B O 1
ATOM 2563 N N . THR B 1 56 ? 0.027 35.531 21.328 1 64.56 56 THR B N 1
ATOM 2564 C CA . THR B 1 56 ? -0.182 36.969 21.094 1 64.56 56 THR B CA 1
ATOM 2565 C C . THR B 1 56 ? -1.188 37.188 19.969 1 64.56 56 THR B C 1
ATOM 2567 O O . THR B 1 56 ? -1.481 36.25 19.203 1 64.56 56 THR B O 1
ATOM 2570 N N . LYS B 1 57 ? -1.858 38.312 20 1 64.06 57 LYS B N 1
ATOM 2571 C CA . LYS B 1 57 ? -2.885 38.688 19.031 1 64.06 57 LYS B CA 1
ATOM 2572 C C . LYS B 1 57 ? -2.262 39.094 17.703 1 64.06 57 LYS B C 1
ATOM 2574 O O . LYS B 1 57 ? -2.941 39.656 16.828 1 64.06 57 LYS B O 1
ATOM 2579 N N . ASN B 1 58 ? -0.947 38.906 17.641 1 63.53 58 ASN B N 1
ATOM 2580 C CA . ASN B 1 58 ? -0.352 39.312 16.359 1 63.53 58 ASN B CA 1
ATOM 2581 C C . ASN B 1 58 ? -0.815 38.406 15.219 1 63.53 58 ASN B C 1
ATOM 2583 O O . ASN B 1 58 ? -0.955 37.188 15.391 1 63.53 58 ASN B O 1
ATOM 2587 N N . HIS B 1 59 ? -1.17 39.125 14.141 1 67 59 HIS B N 1
ATOM 2588 C CA . HIS B 1 59 ? -1.723 38.406 13.016 1 67 59 HIS B CA 1
ATOM 2589 C C . HIS B 1 59 ? -0.622 37.719 12.211 1 67 59 HIS B C 1
ATOM 2591 O O . HIS B 1 59 ? 0.481 38.25 12.078 1 67 59 HIS B O 1
ATOM 2597 N N . LEU B 1 60 ? -0.821 36.469 11.891 1 75.69 60 LEU B N 1
ATOM 2598 C CA . LEU B 1 60 ? 0.034 35.719 10.977 1 75.69 60 LEU B CA 1
ATOM 2599 C C . LEU B 1 60 ? -0.28 36.094 9.523 1 75.69 60 LEU B C 1
ATOM 2601 O O . LEU B 1 60 ? -1.293 36.719 9.242 1 75.69 60 LEU B O 1
ATOM 2605 N N . CYS B 1 61 ? 0.68 36 8.688 1 75.38 61 CYS B N 1
ATOM 2606 C CA . CYS B 1 61 ? 0.492 36.188 7.25 1 75.38 61 CYS B CA 1
ATOM 2607 C C . CYS B 1 61 ? 1.09 35 6.48 1 75.38 61 CYS B C 1
ATOM 2609 O O . CYS B 1 61 ? 1.772 34.156 7.059 1 75.38 61 CYS B O 1
ATOM 2611 N N . GLY B 1 62 ? 0.6 34.875 5.176 1 79.69 62 GLY B N 1
ATOM 2612 C CA . GLY B 1 62 ? 1.146 33.812 4.328 1 79.69 62 GLY B CA 1
ATOM 2613 C C . GLY B 1 62 ? 0.076 33 3.646 1 79.69 62 GLY B C 1
ATOM 2614 O O . GLY B 1 62 ? -1.105 33.344 3.678 1 79.69 62 GLY B O 1
ATOM 2615 N N . LEU B 1 63 ? 0.639 31.859 3.08 1 78.19 63 LEU B N 1
ATOM 2616 C CA . LEU B 1 63 ? -0.214 31.016 2.248 1 78.19 63 LEU B CA 1
ATOM 2617 C C . LEU B 1 63 ? -1.271 30.312 3.092 1 78.19 63 LEU B C 1
ATOM 2619 O O . LEU B 1 63 ? -2.305 29.891 2.57 1 78.19 63 LEU B O 1
ATOM 2623 N N . CYS B 1 64 ? -1.072 30.359 4.352 1 76.25 64 CYS B N 1
ATOM 2624 C CA . CYS B 1 64 ? -2.018 29.641 5.207 1 76.25 64 CYS B CA 1
ATOM 2625 C C . CYS B 1 64 ? -3.051 30.609 5.789 1 76.25 64 CYS B C 1
ATOM 2627 O O . CYS B 1 64 ? -3.922 30.188 6.555 1 76.25 64 CYS B O 1
ATOM 2629 N N . GLY B 1 65 ? -2.988 31.859 5.387 1 76.44 65 GLY B N 1
ATOM 2630 C CA . GLY B 1 65 ? -3.924 32.844 5.879 1 76.44 65 GLY B CA 1
ATOM 2631 C C . GLY B 1 65 ? -3.389 33.656 7.055 1 76.44 65 GLY B C 1
ATOM 2632 O O . GLY B 1 65 ? -2.24 33.469 7.461 1 76.44 65 GLY B O 1
ATOM 2633 N N . ASN B 1 66 ? -4.227 34.562 7.574 1 74.56 66 ASN B N 1
ATOM 2634 C CA . ASN B 1 66 ? -3.754 35.469 8.617 1 74.56 66 ASN B CA 1
ATOM 2635 C C . ASN B 1 66 ? -4.176 34.969 10.008 1 74.56 66 ASN B C 1
ATOM 2637 O O . ASN B 1 66 ? -3.801 35.594 11.016 1 74.56 66 ASN B O 1
ATOM 2641 N N . TYR B 1 67 ? -4.914 33.938 10.031 1 75.38 67 TYR B N 1
ATOM 2642 C CA . TYR B 1 67 ? -5.262 33.188 11.242 1 75.38 67 TYR B CA 1
ATOM 2643 C C . TYR B 1 67 ? -5.93 34.125 12.258 1 75.38 67 TYR B C 1
ATOM 2645 O O . TYR B 1 67 ? -5.641 34.031 13.461 1 75.38 67 TYR B O 1
ATOM 2653 N N . ASN B 1 68 ? -6.746 34.969 11.836 1 72.5 68 ASN B N 1
ATOM 2654 C CA . ASN B 1 68 ? -7.414 35.906 12.742 1 72.5 68 ASN B CA 1
ATOM 2655 C C . ASN B 1 68 ? -8.836 35.438 13.055 1 72.5 68 ASN B C 1
ATOM 2657 O O . ASN B 1 68 ? -9.609 36.188 13.672 1 72.5 68 ASN B O 1
ATOM 2661 N N . GLY B 1 69 ? -9.172 34.281 12.586 1 70.44 69 GLY B N 1
ATOM 2662 C CA . GLY B 1 69 ? -10.5 33.719 12.828 1 70.44 69 GLY B CA 1
ATOM 2663 C C . GLY B 1 69 ? -11.508 34.125 11.766 1 70.44 69 GLY B C 1
ATOM 2664 O O . GLY B 1 69 ? -12.641 33.625 11.773 1 70.44 69 GLY B O 1
ATOM 2665 N N . ASN B 1 70 ? -11.086 35.031 10.898 1 77 70 ASN B N 1
ATOM 2666 C CA . ASN B 1 70 ? -11.953 35.438 9.797 1 77 70 ASN B CA 1
ATOM 2667 C C . ASN B 1 70 ? -11.492 34.844 8.469 1 77 70 ASN B C 1
ATOM 2669 O O . ASN B 1 70 ? -10.484 35.281 7.906 1 77 70 ASN B O 1
ATOM 2673 N N . VAL B 1 71 ? -12.242 33.906 7.969 1 76.62 71 VAL B N 1
ATOM 2674 C CA . VAL B 1 71 ? -11.852 33.156 6.77 1 76.62 71 VAL B CA 1
ATOM 2675 C C . VAL B 1 71 ? -11.922 34.094 5.551 1 76.62 71 VAL B C 1
ATOM 2677 O O . VAL B 1 71 ? -11.266 33.844 4.543 1 76.62 71 VAL B O 1
ATOM 2680 N N . LYS B 1 72 ? -12.664 35.156 5.578 1 79.81 72 LYS B N 1
ATOM 2681 C CA . LYS B 1 72 ? -12.93 36 4.422 1 79.81 72 LYS B CA 1
ATOM 2682 C C . LYS B 1 72 ? -11.703 36.844 4.062 1 79.81 72 LYS B C 1
ATOM 2684 O O . LYS B 1 72 ? -11.594 37.344 2.939 1 79.81 72 LYS B O 1
ATOM 2689 N N . ASP B 1 73 ? -10.891 37 4.949 1 81.44 73 ASP B N 1
ATOM 2690 C CA . ASP B 1 73 ? -9.766 37.906 4.656 1 81.44 73 ASP B CA 1
ATOM 2691 C C . ASP B 1 73 ? -8.445 37.125 4.688 1 81.44 73 ASP B C 1
ATOM 2693 O O . ASP B 1 73 ? -7.379 37.719 4.871 1 81.44 73 ASP B O 1
ATOM 2697 N N . ASP B 1 74 ? -8.547 35.812 4.547 1 81.94 74 ASP B N 1
ATOM 2698 C CA . ASP B 1 74 ? -7.363 34.969 4.625 1 81.94 74 ASP B CA 1
ATOM 2699 C C . ASP B 1 74 ? -6.477 35.156 3.396 1 81.94 74 ASP B C 1
ATOM 2701 O O . ASP B 1 74 ? -5.266 34.938 3.457 1 81.94 74 ASP B O 1
ATOM 2705 N N . PHE B 1 75 ? -7.082 35.562 2.285 1 85.44 75 PHE B N 1
ATOM 2706 C CA . PHE B 1 75 ? -6.289 35.719 1.07 1 85.44 75 PHE B CA 1
ATOM 2707 C C . PHE B 1 75 ? -5.613 37.094 1.036 1 85.44 75 PHE B C 1
ATOM 2709 O O . PHE B 1 75 ? -5.863 37.906 0.134 1 85.44 75 PHE B O 1
ATOM 2716 N N . GLU B 1 76 ? -4.789 37.219 1.945 1 86.94 76 GLU B N 1
ATOM 2717 C CA . GLU B 1 76 ? -4.008 38.469 2.01 1 86.94 76 GLU B CA 1
ATOM 2718 C C . GLU B 1 76 ? -2.676 38.312 1.284 1 86.94 76 GLU B C 1
ATOM 2720 O O . GLU B 1 76 ? -1.944 37.344 1.516 1 86.94 76 GLU B O 1
ATOM 2725 N N . THR B 1 77 ? -2.445 39.219 0.323 1 87.5 77 THR B N 1
ATOM 2726 C CA . THR B 1 77 ? -1.201 39.188 -0.438 1 87.5 77 THR B CA 1
ATOM 2727 C C . THR B 1 77 ? -0.016 39.562 0.44 1 87.5 77 THR B C 1
ATOM 2729 O O . THR B 1 77 ? -0.198 40.031 1.57 1 87.5 77 THR B O 1
ATOM 2732 N N . ARG B 1 78 ? 1.153 39.344 -0.083 1 85.06 78 ARG B N 1
ATOM 2733 C CA . ARG B 1 78 ? 2.383 39.719 0.62 1 85.06 78 ARG B CA 1
ATOM 2734 C C . ARG B 1 78 ? 2.42 41.188 0.949 1 85.06 78 ARG B C 1
ATOM 2736 O O . ARG B 1 78 ? 3.016 41.594 1.948 1 85.06 78 ARG B O 1
ATOM 2743 N N . SER B 1 79 ? 1.777 42 0.194 1 84.12 79 SER B N 1
ATOM 2744 C CA . SER B 1 79 ? 1.725 43.438 0.399 1 84.12 79 SER B CA 1
ATOM 2745 C C . SER B 1 79 ? 0.537 43.844 1.272 1 84.12 79 SER B C 1
ATOM 2747 O O . SER B 1 79 ? 0.164 45 1.333 1 84.12 79 SER B O 1
ATOM 2749 N N . LYS B 1 80 ? -0.131 42.844 1.804 1 83.19 80 LYS B N 1
ATOM 2750 C CA . LYS B 1 80 ? -1.162 43.031 2.818 1 83.19 80 LYS B CA 1
ATOM 2751 C C . LYS B 1 80 ? -2.469 43.5 2.193 1 83.19 80 LYS B C 1
ATOM 2753 O O . LYS B 1 80 ? -3.287 44.156 2.863 1 83.19 80 LYS B O 1
ATOM 2758 N N . TYR B 1 81 ? -2.537 43.25 0.886 1 88.19 81 TYR B N 1
ATOM 2759 C CA . TYR B 1 81 ? -3.811 43.5 0.223 1 88.19 81 TYR B CA 1
ATOM 2760 C C . TYR B 1 81 ? -4.637 42.219 0.11 1 88.19 81 TYR B C 1
ATOM 2762 O O . TYR B 1 81 ? -4.082 41.125 0.046 1 88.19 81 TYR B O 1
ATOM 2770 N N . LEU B 1 82 ? -5.953 42.469 0.171 1 89.19 82 LEU B N 1
ATOM 2771 C CA . LEU B 1 82 ? -6.84 41.344 -0.055 1 89.19 82 LEU B CA 1
ATOM 2772 C C . LEU B 1 82 ? -6.844 40.938 -1.525 1 89.19 82 LEU B C 1
ATOM 2774 O O . LEU B 1 82 ? -7.156 41.75 -2.396 1 89.19 82 LEU B O 1
ATOM 2778 N N . ALA B 1 83 ? -6.473 39.75 -1.773 1 89.31 83 ALA B N 1
ATOM 2779 C CA . ALA B 1 83 ? -6.441 39.25 -3.152 1 89.31 83 ALA B CA 1
ATOM 2780 C C . ALA B 1 83 ? -7.855 39.062 -3.691 1 89.31 83 ALA B C 1
ATOM 2782 O O . ALA B 1 83 ? -8.758 38.656 -2.951 1 89.31 83 ALA B O 1
ATOM 2783 N N . SER B 1 84 ? -7.996 39.281 -4.992 1 85.94 84 SER B N 1
ATOM 2784 C CA . SER B 1 84 ? -9.297 39.156 -5.629 1 85.94 84 SER B CA 1
ATOM 2785 C C . SER B 1 84 ? -9.617 37.688 -5.898 1 85.94 84 SER B C 1
ATOM 2787 O O . SER B 1 84 ? -10.781 37.312 -6.117 1 85.94 84 SER B O 1
ATOM 2789 N N . ASN B 1 85 ? -8.609 36.906 -6.035 1 81.5 85 ASN B N 1
ATOM 2790 C CA . ASN B 1 85 ? -8.805 35.5 -6.25 1 81.5 85 ASN B CA 1
ATOM 2791 C C . ASN B 1 85 ? -7.633 34.688 -5.695 1 81.5 85 ASN B C 1
ATOM 2793 O O . ASN B 1 85 ? -6.617 35.25 -5.293 1 81.5 85 ASN B O 1
ATOM 2797 N N . GLU B 1 86 ? -7.871 33.344 -5.664 1 82 86 GLU B N 1
ATOM 2798 C CA . GLU B 1 86 ? -6.91 32.438 -5.031 1 82 86 GLU B CA 1
ATOM 2799 C C . GLU B 1 86 ? -5.578 32.438 -5.773 1 82 86 GLU B C 1
ATOM 2801 O O . GLU B 1 86 ? -4.52 32.312 -5.164 1 82 86 GLU B O 1
ATOM 2806 N N . PHE B 1 87 ? -5.629 32.688 -7.121 1 84 87 PHE B N 1
ATOM 2807 C CA . PHE B 1 87 ? -4.398 32.625 -7.906 1 84 87 PHE B CA 1
ATOM 2808 C C . PHE B 1 87 ? -3.535 33.875 -7.617 1 84 87 PHE B C 1
ATOM 2810 O O . PHE B 1 87 ? -2.316 33.75 -7.473 1 84 87 PHE B O 1
ATOM 2817 N N . MET B 1 88 ? -4.27 34.938 -7.551 1 83.38 88 MET B N 1
ATOM 2818 C CA . MET B 1 88 ? -3.539 36.156 -7.195 1 83.38 88 MET B CA 1
ATOM 2819 C C . MET B 1 88 ? -2.932 36.031 -5.801 1 83.38 88 MET B C 1
ATOM 2821 O O . MET B 1 88 ? -1.791 36.438 -5.582 1 83.38 88 MET B O 1
ATOM 2825 N N . PHE B 1 89 ? -3.652 35.469 -4.949 1 85.81 89 PHE B N 1
ATOM 2826 C CA . PHE B 1 89 ? -3.195 35.25 -3.58 1 85.81 89 PHE B CA 1
ATOM 2827 C C . PHE B 1 89 ? -1.951 34.375 -3.553 1 85.81 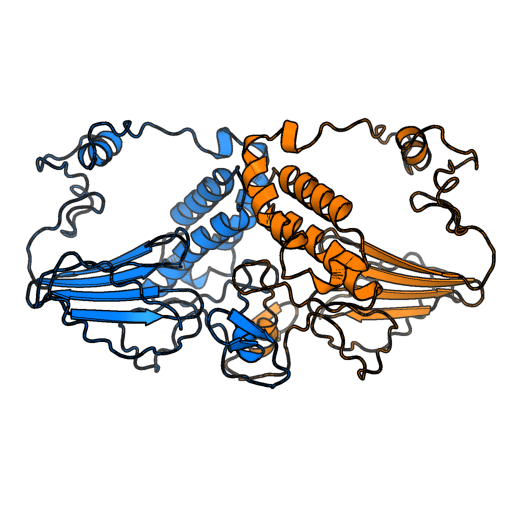89 PHE B C 1
ATOM 2829 O O . PHE B 1 89 ? -0.898 34.812 -3.068 1 85.81 89 PHE B O 1
ATOM 2836 N N . VAL B 1 90 ? -2.035 33.188 -4.137 1 85.62 90 VAL B N 1
ATOM 2837 C CA . VAL B 1 90 ? -0.967 32.188 -4.086 1 85.62 90 VAL B CA 1
ATOM 2838 C C . VAL B 1 90 ? 0.278 32.75 -4.781 1 85.62 90 VAL B C 1
ATOM 2840 O O . VAL B 1 90 ? 1.391 32.625 -4.266 1 85.62 90 VAL B O 1
ATOM 2843 N N . ASN B 1 91 ? 0.08 33.344 -5.906 1 85.25 91 ASN B N 1
ATOM 2844 C CA . ASN B 1 91 ? 1.202 33.844 -6.699 1 85.25 91 ASN B CA 1
ATOM 2845 C C . ASN B 1 91 ? 1.918 35 -6.004 1 85.25 91 ASN B C 1
ATOM 2847 O O . ASN B 1 91 ? 3.096 35.25 -6.266 1 85.25 91 ASN B O 1
ATOM 2851 N N . SER B 1 92 ? 1.22 35.656 -5.16 1 85.88 92 SER B N 1
ATOM 2852 C CA . SER B 1 92 ? 1.822 36.781 -4.441 1 85.88 92 SER B CA 1
ATOM 2853 C C . SER B 1 92 ? 2.85 36.281 -3.422 1 85.88 92 SER B C 1
ATOM 2855 O O . SER B 1 92 ? 3.676 37.062 -2.947 1 85.88 92 SER B O 1
ATOM 2857 N N . TRP B 1 93 ? 2.789 35.062 -3.016 1 86.62 93 TRP B N 1
ATOM 2858 C CA . TRP B 1 93 ? 3.639 34.531 -1.951 1 86.62 93 TRP B CA 1
ATOM 2859 C C . TRP B 1 93 ? 4.777 33.688 -2.523 1 86.62 93 TRP B C 1
ATOM 2861 O O . TRP B 1 93 ? 5.445 32.969 -1.793 1 86.62 93 TRP B O 1
ATOM 2871 N N . LYS B 1 94 ? 4.984 33.906 -3.82 1 83.56 94 LYS B N 1
ATOM 2872 C CA . LYS B 1 94 ? 6.121 33.219 -4.426 1 83.56 94 LYS B CA 1
ATOM 2873 C C . LYS B 1 94 ? 7.434 33.656 -3.779 1 83.56 94 LYS B C 1
ATOM 2875 O O . LYS B 1 94 ? 7.664 34.844 -3.555 1 83.56 94 LYS B O 1
ATOM 2880 N N . ASP B 1 95 ? 8.242 32.594 -3.422 1 78.44 95 ASP B N 1
ATOM 2881 C CA . ASP B 1 95 ? 9.555 32.906 -2.85 1 78.44 95 ASP B CA 1
ATOM 2882 C C . ASP B 1 95 ? 10.531 33.344 -3.926 1 78.44 95 ASP B C 1
ATOM 2884 O O . ASP B 1 95 ? 11.398 34.188 -3.666 1 78.44 95 ASP B O 1
ATOM 2888 N N . ASN B 1 96 ? 10.391 32.688 -5.035 1 81.44 96 ASN B N 1
ATOM 2889 C CA . ASN B 1 96 ? 11.18 33.031 -6.211 1 81.44 96 ASN B CA 1
ATOM 2890 C C . ASN B 1 96 ? 10.297 33.625 -7.324 1 81.44 96 ASN B C 1
ATOM 2892 O O . ASN B 1 96 ? 9.445 32.906 -7.863 1 81.44 96 ASN B O 1
ATOM 2896 N N . PRO B 1 97 ? 10.586 34.781 -7.629 1 80 97 PRO B N 1
ATOM 2897 C CA . PRO B 1 97 ? 9.734 35.438 -8.641 1 80 97 PRO B CA 1
ATOM 2898 C C . PRO B 1 97 ? 9.82 34.719 -10 1 80 97 PRO B C 1
ATOM 2900 O O . PRO B 1 97 ? 8.945 34.906 -10.852 1 80 97 PRO B O 1
ATOM 2903 N N . LEU B 1 98 ? 10.875 34 -10.219 1 86.31 98 LEU B N 1
ATOM 2904 C CA . LEU B 1 98 ? 11.047 33.312 -11.492 1 86.31 98 LEU B CA 1
ATOM 2905 C C . LEU B 1 98 ? 10.18 32.062 -11.562 1 86.31 98 LEU B C 1
ATOM 2907 O O . LEU B 1 98 ? 10.023 31.469 -12.633 1 86.31 98 LEU B O 1
ATOM 2911 N N . CYS B 1 99 ? 9.625 31.766 -10.352 1 80.25 99 CYS B N 1
ATOM 2912 C CA . CYS B 1 99 ? 8.742 30.594 -10.344 1 80.25 99 CYS B CA 1
ATOM 2913 C C . CYS B 1 99 ? 7.48 30.875 -11.156 1 80.25 99 CYS B C 1
ATOM 2915 O O . CYS B 1 99 ? 6.945 31.969 -11.133 1 80.25 99 CYS B O 1
ATOM 2917 N N . GLY B 1 100 ? 7.086 29.969 -12.039 1 79.94 100 GLY B N 1
ATOM 2918 C CA . GLY B 1 100 ? 5.879 30.125 -12.836 1 79.94 100 GLY B CA 1
ATOM 2919 C C . GLY B 1 100 ? 4.645 30.391 -11.992 1 79.94 100 GLY B C 1
ATOM 2920 O O . GLY B 1 100 ? 4.586 29.984 -10.828 1 79.94 100 GLY B O 1
ATOM 2921 N N . ASP B 1 101 ? 3.727 31.125 -12.547 1 78.94 101 ASP B N 1
ATOM 2922 C CA . ASP B 1 101 ? 2.463 31.375 -11.859 1 78.94 101 ASP B CA 1
ATOM 2923 C C . ASP B 1 101 ? 1.597 30.109 -11.828 1 78.94 101 ASP B C 1
ATOM 2925 O O . ASP B 1 101 ? 1.645 29.297 -12.758 1 78.94 101 ASP B O 1
ATOM 2929 N N . VAL B 1 102 ? 1.052 29.922 -10.625 1 76.44 102 VAL B N 1
ATOM 2930 C CA . VAL B 1 102 ? 0.063 28.844 -10.562 1 76.44 102 VAL B CA 1
ATOM 2931 C C . VAL B 1 102 ? -1.194 29.25 -11.328 1 76.44 102 VAL B C 1
ATOM 2933 O O . VAL B 1 102 ? -1.6 30.422 -11.289 1 76.44 102 VAL B O 1
ATOM 2936 N N . SER B 1 103 ? -1.581 28.531 -12.328 1 72 103 SER B N 1
ATOM 2937 C CA . SER B 1 103 ? -2.818 28.766 -13.062 1 72 103 SER B CA 1
ATOM 2938 C C . SER B 1 103 ? -3.818 27.641 -12.844 1 72 103 SER B C 1
ATOM 2940 O O . SER B 1 103 ? -3.521 26.656 -12.148 1 72 103 SER B O 1
ATOM 2942 N N . PHE B 1 104 ? -5.031 28 -13.32 1 66.88 104 PHE B N 1
ATOM 2943 C CA . PHE B 1 104 ? -6.09 27.016 -13.211 1 66.88 104 PHE B CA 1
ATOM 2944 C C . PHE B 1 104 ? -5.652 25.688 -13.828 1 66.88 104 PHE B C 1
ATOM 2946 O O . PHE B 1 104 ? -5.188 25.656 -14.969 1 66.88 104 PHE B O 1
ATOM 2953 N N . ALA B 1 105 ? -5.355 24.75 -12.844 1 66.88 105 ALA B N 1
ATOM 2954 C CA . ALA B 1 105 ? -5.043 23.438 -13.391 1 66.88 105 ALA B CA 1
ATOM 2955 C C . ALA B 1 105 ? -6.316 22.656 -13.688 1 66.88 105 ALA B C 1
ATOM 2957 O O . ALA B 1 105 ? -7.301 22.75 -12.945 1 66.88 105 ALA B O 1
ATOM 2958 N N . ALA B 1 106 ? -6.348 22.125 -14.883 1 78.38 106 ALA B N 1
ATOM 2959 C CA . ALA B 1 106 ? -7.449 21.234 -15.25 1 78.38 106 ALA B CA 1
ATOM 2960 C C . ALA B 1 106 ? -7.645 20.141 -14.195 1 78.38 106 ALA B C 1
ATOM 2962 O O . ALA B 1 106 ? -6.695 19.75 -13.523 1 78.38 106 ALA B O 1
ATOM 2963 N N . ASP B 1 107 ? -8.906 19.844 -13.992 1 87.5 107 ASP B N 1
ATOM 2964 C CA . ASP B 1 107 ? -9.258 18.719 -13.133 1 87.5 107 ASP B CA 1
ATOM 2965 C C . ASP B 1 107 ? -8.5 17.453 -13.547 1 87.5 107 ASP B C 1
ATOM 2967 O O . ASP B 1 107 ? -8.594 17.016 -14.695 1 87.5 107 ASP B O 1
ATOM 2971 N N . PRO B 1 108 ? -7.73 16.984 -12.672 1 91.44 108 PRO B N 1
ATOM 2972 C CA . PRO B 1 108 ? -6.91 15.812 -13.016 1 91.44 108 PRO B CA 1
ATOM 2973 C C . PRO B 1 108 ? -7.734 14.641 -13.547 1 91.44 108 PRO B C 1
ATOM 2975 O O . PRO B 1 108 ? -7.277 13.906 -14.43 1 91.44 108 PRO B O 1
ATOM 2978 N N . CYS B 1 109 ? -8.961 14.5 -13.109 1 94.31 109 CYS B N 1
ATOM 2979 C CA . CYS B 1 109 ? -9.781 13.391 -13.578 1 94.31 109 CYS B CA 1
ATOM 2980 C C . CYS B 1 109 ? -10.312 13.656 -14.977 1 94.31 109 CYS B C 1
ATOM 2982 O O . CYS B 1 109 ? -10.719 12.734 -15.68 1 94.31 109 CYS B O 1
ATOM 2984 N N . THR B 1 110 ? -10.305 14.867 -15.336 1 92.31 110 THR B N 1
ATOM 2985 C CA . THR B 1 110 ? -10.641 15.195 -16.719 1 92.31 110 THR B CA 1
ATOM 2986 C C . THR B 1 110 ? -9.469 14.898 -17.641 1 92.31 110 THR B C 1
ATOM 2988 O O . THR B 1 110 ? -9.664 14.461 -18.781 1 92.31 110 THR B O 1
ATOM 2991 N N . LYS B 1 111 ? -8.344 15.172 -17.172 1 88.19 111 LYS B N 1
ATOM 2992 C CA . LYS B 1 111 ? -7.133 14.875 -17.922 1 88.19 111 LYS B CA 1
ATOM 2993 C C . LYS B 1 111 ? -6.906 13.367 -18.031 1 88.19 111 LYS B C 1
ATOM 2995 O O . LYS B 1 111 ? -6.359 12.883 -19.031 1 88.19 111 LYS B O 1
ATOM 3000 N N . ASN B 1 112 ? -7.301 12.68 -16.969 1 90 112 ASN B N 1
ATOM 3001 C CA . ASN B 1 112 ? -7.129 11.234 -16.891 1 90 112 ASN B CA 1
ATOM 3002 C C . ASN B 1 112 ? -8.453 10.531 -16.609 1 90 112 ASN B C 1
ATOM 3004 O O . ASN B 1 112 ? -8.594 9.883 -15.562 1 90 112 ASN B O 1
ATOM 3008 N N . PRO B 1 113 ? -9.305 10.555 -17.578 1 92.94 113 PRO B N 1
ATOM 3009 C CA . PRO B 1 113 ? -10.641 10.031 -17.297 1 92.94 113 PRO B CA 1
ATOM 3010 C C . PRO B 1 113 ? -10.641 8.547 -16.953 1 92.94 113 PRO B C 1
ATOM 3012 O O . PRO B 1 113 ? -11.492 8.086 -16.188 1 92.94 113 PRO B O 1
ATOM 3015 N N . TYR B 1 114 ? -9.742 7.805 -17.422 1 92.5 114 TYR B N 1
ATOM 3016 C CA . TYR B 1 114 ? -9.68 6.363 -17.203 1 92.5 114 TYR B CA 1
ATOM 3017 C C . TYR B 1 114 ? -9.289 6.047 -15.758 1 92.5 114 TYR B C 1
ATOM 3019 O O . TYR B 1 114 ? -9.43 4.91 -15.305 1 92.5 114 TYR B O 1
ATOM 3027 N N . ARG B 1 115 ? -8.844 7.016 -15.008 1 95.5 115 ARG B N 1
ATOM 3028 C CA . ARG B 1 115 ? -8.453 6.812 -13.617 1 95.5 115 ARG B CA 1
ATOM 3029 C C . ARG B 1 115 ? -9.594 7.188 -12.672 1 95.5 115 ARG B C 1
ATOM 3031 O O . ARG B 1 115 ? -9.555 6.855 -11.484 1 95.5 115 ARG B O 1
ATOM 3038 N N . LYS B 1 116 ? -10.617 7.828 -13.172 1 96.81 116 LYS B N 1
ATOM 3039 C CA . LYS B 1 116 ? -11.68 8.398 -12.344 1 96.81 116 LYS B CA 1
ATOM 3040 C C . LYS B 1 116 ? -12.438 7.301 -11.602 1 96.81 116 LYS B C 1
ATOM 3042 O O . LYS B 1 116 ? -12.719 7.434 -10.406 1 96.81 116 LYS B O 1
ATOM 3047 N N . ALA B 1 117 ? -12.719 6.23 -12.234 1 97.12 117 ALA B N 1
ATOM 3048 C CA . ALA B 1 117 ? -13.492 5.152 -11.617 1 97.12 117 ALA B CA 1
ATOM 3049 C C . ALA B 1 117 ? -12.758 4.566 -10.414 1 97.12 117 ALA B C 1
ATOM 3051 O O . ALA B 1 117 ? -13.359 4.359 -9.359 1 97.12 117 ALA B O 1
ATOM 3052 N N . TRP B 1 118 ? -11.547 4.273 -10.562 1 96.69 118 TRP B N 1
ATOM 3053 C CA . TRP B 1 118 ? -10.742 3.742 -9.461 1 96.69 118 TRP B CA 1
ATOM 3054 C C . TRP B 1 118 ? -10.672 4.734 -8.305 1 96.69 118 TRP B C 1
ATOM 3056 O O . TRP B 1 118 ? -10.844 4.355 -7.148 1 96.69 118 TRP B O 1
ATOM 3066 N N . ALA B 1 119 ? -10.398 5.984 -8.641 1 97.88 119 ALA B N 1
ATOM 3067 C CA . ALA B 1 119 ? -10.289 7.027 -7.625 1 97.88 119 ALA B CA 1
ATOM 3068 C C . ALA B 1 119 ? -11.586 7.148 -6.828 1 97.88 119 ALA B C 1
ATOM 3070 O O . ALA B 1 119 ? -11.562 7.191 -5.594 1 97.88 119 ALA B O 1
ATOM 3071 N N . GLU B 1 120 ? -12.68 7.176 -7.547 1 98.12 120 GLU B N 1
ATOM 3072 C CA . GLU B 1 120 ? -13.984 7.281 -6.891 1 98.12 120 GLU B CA 1
ATOM 3073 C C . GLU B 1 120 ? -14.258 6.062 -6.016 1 98.12 120 GLU B C 1
ATOM 3075 O O . GLU B 1 120 ? -14.758 6.199 -4.895 1 98.12 120 GLU B O 1
ATOM 3080 N N . LYS B 1 121 ? -13.953 4.965 -6.484 1 97.94 121 LYS B N 1
ATOM 3081 C CA . LYS B 1 121 ? -14.18 3.736 -5.73 1 97.94 121 LYS B CA 1
ATOM 3082 C C . LYS B 1 121 ? -13.375 3.729 -4.438 1 97.94 121 LYS B C 1
ATOM 3084 O O . LYS B 1 121 ? -13.914 3.467 -3.361 1 97.94 121 LYS B O 1
ATOM 3089 N N . GLN B 1 122 ? -12.117 4.012 -4.57 1 98.25 122 GLN B N 1
ATOM 3090 C CA . GLN B 1 122 ? -11.25 3.982 -3.398 1 98.25 122 GLN B CA 1
ATOM 3091 C C . GLN B 1 122 ? -11.633 5.07 -2.396 1 98.25 122 GLN B C 1
ATOM 3093 O O . GLN B 1 122 ? -11.688 4.82 -1.191 1 98.25 122 GLN B O 1
ATOM 3098 N N . CYS B 1 123 ? -11.953 6.227 -2.881 1 98.62 123 CYS B N 1
ATOM 3099 C CA . CYS B 1 123 ? -12.234 7.359 -2.008 1 98.62 123 CYS B CA 1
ATOM 3100 C C . CYS B 1 123 ? -13.633 7.258 -1.417 1 98.62 123 CYS B C 1
ATOM 3102 O O . CYS B 1 123 ? -13.961 7.969 -0.465 1 98.62 123 CYS B O 1
ATOM 3104 N N . SER B 1 124 ? -14.406 6.355 -1.866 1 98.62 124 SER B N 1
ATOM 3105 C CA . SER B 1 124 ? -15.781 6.199 -1.394 1 98.62 124 SER B CA 1
ATOM 3106 C C . SER B 1 124 ? -15.812 5.816 0.083 1 98.62 124 SER B C 1
ATOM 3108 O O . SER B 1 124 ? -16.844 5.953 0.739 1 98.62 124 SER B O 1
ATOM 3110 N N . ILE B 1 125 ? -14.742 5.402 0.633 1 98.69 125 ILE B N 1
ATOM 3111 C CA . ILE B 1 125 ? -14.68 5.051 2.049 1 98.69 125 ILE B CA 1
ATOM 3112 C C . ILE B 1 125 ? -15.031 6.27 2.896 1 98.69 125 ILE B C 1
ATOM 3114 O O . ILE B 1 125 ? -15.641 6.137 3.963 1 98.69 125 ILE B O 1
ATOM 3118 N N . ILE B 1 126 ? -14.695 7.465 2.426 1 98.69 126 ILE B N 1
ATOM 3119 C CA . ILE B 1 126 ? -14.953 8.703 3.152 1 98.69 126 ILE B CA 1
ATOM 3120 C C . ILE B 1 126 ? -16.453 8.883 3.354 1 98.69 126 ILE B C 1
ATOM 3122 O O . ILE B 1 126 ? -16.891 9.391 4.383 1 98.69 126 ILE B O 1
ATOM 3126 N N . ASN B 1 127 ? -17.234 8.344 2.385 1 98.5 127 ASN B N 1
ATOM 3127 C CA . ASN B 1 127 ? -18.688 8.438 2.439 1 98.5 127 ASN B CA 1
ATOM 3128 C C . ASN B 1 127 ? -19.312 7.195 3.068 1 98.5 127 ASN B C 1
ATOM 3130 O O . ASN B 1 127 ? -20.516 7.133 3.268 1 98.5 127 ASN B O 1
ATOM 3134 N N . SER B 1 128 ? -18.625 6.242 3.426 1 98.06 128 SER B N 1
ATOM 3135 C CA . SER B 1 128 ? -19.109 4.934 3.855 1 98.06 128 SER B CA 1
ATOM 3136 C C . SER B 1 128 ? -19.422 4.926 5.348 1 98.06 128 SER B C 1
ATOM 3138 O O . SER B 1 128 ? -19.125 5.895 6.055 1 98.06 128 SER B O 1
ATOM 3140 N N . PRO B 1 129 ? -19.906 3.842 5.902 1 96.62 129 PRO B N 1
ATOM 3141 C CA . PRO B 1 129 ? -20.203 3.721 7.332 1 96.62 129 PRO B CA 1
ATOM 3142 C C . PRO B 1 129 ? -18.953 3.744 8.203 1 96.62 129 PRO B C 1
ATOM 3144 O O . PRO B 1 129 ? -19.031 4.016 9.398 1 96.62 129 PRO B O 1
ATOM 3147 N N . VAL B 1 130 ? -17.859 3.52 7.602 1 97.12 130 VAL B N 1
ATOM 3148 C CA . VAL B 1 130 ? -16.609 3.521 8.352 1 97.12 130 VAL B CA 1
ATOM 3149 C C . VAL B 1 130 ? -16.406 4.887 9 1 97.12 130 VAL B C 1
ATOM 3151 O O . VAL B 1 130 ? -15.969 4.973 10.148 1 97.12 130 VAL B O 1
ATOM 3154 N N . PHE B 1 131 ? -16.75 5.992 8.25 1 98.19 131 PHE B N 1
ATOM 3155 C CA . PHE B 1 131 ? -16.5 7.34 8.75 1 98.19 131 PHE B CA 1
ATOM 3156 C C . PHE B 1 131 ? -17.781 7.984 9.234 1 98.19 131 PHE B C 1
ATOM 3158 O O . PHE B 1 131 ? -17.844 9.195 9.461 1 98.19 131 PHE B O 1
ATOM 3165 N N . ALA B 1 132 ? -18.828 7.215 9.453 1 97.94 132 ALA B N 1
ATOM 3166 C CA . ALA B 1 132 ? -20.156 7.742 9.75 1 97.94 132 ALA B CA 1
ATOM 3167 C C . ALA B 1 132 ? -20.125 8.602 11.008 1 97.94 132 ALA B C 1
ATOM 3169 O O . ALA B 1 132 ? -20.797 9.641 11.07 1 97.94 132 ALA B O 1
ATOM 3170 N N . ALA B 1 133 ? -19.438 8.172 12.016 1 97.62 133 ALA B N 1
ATOM 3171 C CA . ALA B 1 133 ? -19.391 8.891 13.281 1 97.62 133 ALA B CA 1
ATOM 3172 C C . ALA B 1 133 ? -18.812 10.297 13.102 1 97.62 133 ALA B C 1
ATOM 3174 O O . ALA B 1 133 ? -19.047 11.18 13.93 1 97.62 133 ALA B O 1
ATOM 3175 N N . CYS B 1 134 ? -18.109 10.5 12.047 1 97.94 134 CYS B N 1
ATOM 3176 C CA . CYS B 1 134 ? -17.438 11.766 11.805 1 97.94 134 CYS B CA 1
ATOM 3177 C C . CYS B 1 134 ? -18.25 12.664 10.875 1 97.94 134 CYS B C 1
ATOM 3179 O O . CYS B 1 134 ? -18.047 13.875 10.844 1 97.94 134 CYS B O 1
ATOM 3181 N N . HIS B 1 135 ? -19.188 12.125 10.164 1 98.12 135 HIS B N 1
ATOM 3182 C CA . HIS B 1 135 ? -19.891 12.828 9.086 1 98.12 135 HIS B CA 1
ATOM 3183 C C . HIS B 1 135 ? -20.609 14.062 9.617 1 98.12 135 HIS B C 1
ATOM 3185 O O . HIS B 1 135 ? -20.734 15.062 8.914 1 98.12 135 HIS B O 1
ATOM 3191 N N . ASN B 1 136 ? -21.062 13.969 10.844 1 97.12 136 ASN B N 1
ATOM 3192 C CA . ASN B 1 136 ? -21.812 15.086 11.406 1 97.12 136 ASN B CA 1
ATOM 3193 C C . ASN B 1 136 ? -20.891 16.109 12.047 1 97.12 136 ASN B C 1
ATOM 3195 O O . ASN B 1 136 ? -21.344 17.219 12.391 1 97.12 136 ASN B O 1
ATOM 3199 N N . LYS B 1 137 ? -19.719 15.773 12.25 1 96.88 137 LYS B N 1
ATOM 3200 C CA . LYS B 1 137 ? -18.781 16.672 12.93 1 96.88 137 LYS B CA 1
ATOM 3201 C C . LYS B 1 137 ? -17.859 17.375 11.938 1 96.88 137 LYS B C 1
ATOM 3203 O O . LYS B 1 137 ? -17.484 18.516 12.141 1 96.88 137 LYS B O 1
ATOM 3208 N N . VAL B 1 138 ? -17.469 16.688 10.914 1 96.19 138 VAL B N 1
ATOM 3209 C CA . VAL B 1 138 ? -16.578 17.219 9.875 1 96.19 138 VAL B CA 1
ATOM 3210 C C . VAL B 1 138 ? -17.234 17.031 8.508 1 96.19 138 VAL B C 1
ATOM 3212 O O . VAL B 1 138 ? -17.516 15.906 8.094 1 96.19 138 VAL B O 1
ATOM 3215 N N . TYR B 1 139 ? -17.453 18.156 7.809 1 95.81 139 TYR B N 1
ATOM 3216 C CA . TYR B 1 139 ? -18.047 18.078 6.48 1 95.81 139 TYR B CA 1
ATOM 3217 C C . TYR B 1 139 ? -17.172 17.25 5.543 1 95.81 139 TYR B C 1
ATOM 3219 O O . TYR B 1 139 ? -16.062 17.641 5.219 1 95.81 139 TYR B O 1
ATOM 3227 N N . ARG B 1 140 ? -17.688 16.141 5.008 1 96.44 140 ARG B N 1
ATOM 3228 C CA . ARG B 1 140 ? -16.859 15.109 4.379 1 96.44 140 ARG B CA 1
ATOM 3229 C C . ARG B 1 140 ? -16.719 15.359 2.885 1 96.44 140 ARG B C 1
ATOM 3231 O O . ARG B 1 140 ? -15.727 14.938 2.273 1 96.44 140 ARG B O 1
ATOM 3238 N N . MET B 1 141 ? -17.578 16.109 2.176 1 95.75 141 MET B N 1
ATOM 3239 C CA . MET B 1 141 ? -17.609 16.156 0.717 1 95.75 141 MET B CA 1
ATOM 3240 C C . MET B 1 141 ? -16.359 16.828 0.164 1 95.75 141 MET B C 1
ATOM 3242 O O . MET B 1 141 ? -15.836 16.406 -0.875 1 95.75 141 MET B O 1
ATOM 3246 N N . SER B 1 142 ? -15.883 17.875 0.819 1 93.62 142 SER B N 1
ATOM 3247 C CA . SER B 1 142 ? -14.648 18.516 0.368 1 93.62 142 SER B CA 1
ATOM 3248 C C . SER B 1 142 ? -13.469 17.547 0.435 1 93.62 142 SER B C 1
ATOM 3250 O O . SER B 1 142 ? -12.594 17.562 -0.433 1 93.62 142 SER B O 1
ATOM 3252 N N . TYR B 1 143 ? -13.438 16.75 1.479 1 95.25 143 TYR B N 1
ATOM 3253 C CA . TYR B 1 143 ? -12.367 15.758 1.627 1 95.25 143 TYR B CA 1
ATOM 3254 C C . TYR B 1 143 ? -12.5 14.656 0.584 1 95.25 143 TYR B C 1
ATOM 3256 O O . TYR B 1 143 ? -11.5 14.211 0.014 1 95.25 143 TYR B O 1
ATOM 3264 N N . TYR B 1 144 ? -13.734 14.242 0.314 1 97.81 144 TYR B N 1
ATOM 3265 C CA . TYR 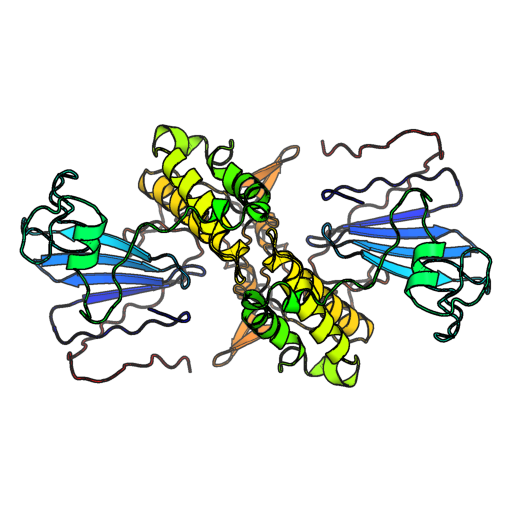B 1 144 ? -13.977 13.242 -0.723 1 97.81 144 TYR B CA 1
ATOM 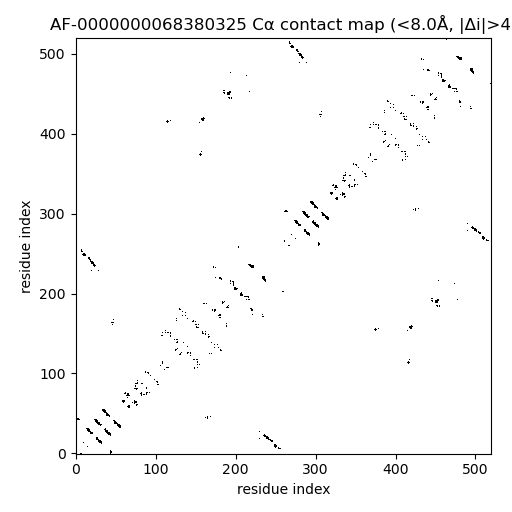3266 C C . TYR B 1 144 ? -13.508 13.75 -2.084 1 97.81 144 TYR B C 1
ATOM 3268 O O . TYR B 1 144 ? -12.805 13.047 -2.809 1 97.81 144 TYR B O 1
ATOM 3276 N N . GLU B 1 145 ? -13.883 14.93 -2.41 1 95.12 145 GLU B N 1
ATOM 3277 C CA . GLU B 1 145 ? -13.523 15.523 -3.693 1 95.12 145 GLU B CA 1
ATOM 3278 C C . GLU B 1 145 ? -12.008 15.68 -3.822 1 95.12 145 GLU B C 1
ATOM 3280 O O . GLU B 1 145 ? -11.445 15.422 -4.887 1 95.12 145 GLU B O 1
ATOM 3285 N N . SER B 1 146 ? -11.367 16.047 -2.764 1 94.06 146 SER B N 1
ATOM 3286 C CA . SER B 1 146 ? -9.914 16.156 -2.752 1 94.06 146 SER B CA 1
ATOM 3287 C C . SER B 1 146 ? -9.25 14.789 -2.953 1 94.06 146 SER B C 1
ATOM 3289 O O . SER B 1 146 ? -8.258 14.68 -3.678 1 94.06 146 SER B O 1
ATOM 3291 N N . CYS B 1 147 ? -9.812 13.797 -2.289 1 96.88 147 CYS B N 1
ATOM 3292 C CA . CYS B 1 147 ? -9.297 12.438 -2.43 1 96.88 147 CYS B CA 1
ATOM 3293 C C . CYS B 1 147 ? -9.375 11.977 -3.879 1 96.88 147 CYS B C 1
ATOM 3295 O O . CYS B 1 147 ? -8.398 11.461 -4.422 1 96.88 147 CYS B O 1
ATOM 3297 N N . VAL B 1 148 ? -10.516 12.25 -4.488 1 97.38 148 VAL B N 1
ATOM 3298 C CA . VAL B 1 148 ? -10.711 11.828 -5.871 1 97.38 148 VAL B CA 1
ATOM 3299 C C . VAL B 1 148 ? -9.758 12.594 -6.785 1 97.38 148 VAL B C 1
ATOM 3301 O O . VAL B 1 148 ? -9.078 12 -7.625 1 97.38 148 VAL B O 1
ATOM 3304 N N . ARG B 1 149 ? -9.625 13.836 -6.617 1 94.25 149 ARG B N 1
ATOM 3305 C CA . ARG B 1 149 ? -8.766 14.688 -7.43 1 94.25 149 ARG B CA 1
ATOM 3306 C C . ARG B 1 149 ? -7.301 14.273 -7.293 1 94.25 149 ARG B C 1
ATOM 3308 O O . ARG B 1 149 ? -6.609 14.086 -8.297 1 94.25 149 ARG B O 1
ATOM 3315 N N . ASP B 1 150 ? -6.879 14.117 -6.059 1 93 150 ASP B N 1
ATOM 3316 C CA . ASP B 1 150 ? -5.48 13.797 -5.789 1 93 150 ASP B CA 1
ATOM 3317 C C . ASP B 1 150 ? -5.129 12.398 -6.309 1 93 150 ASP B C 1
ATOM 3319 O O . ASP B 1 150 ? -4.047 12.195 -6.863 1 93 150 ASP B O 1
ATOM 3323 N N . SER B 1 151 ? -6.027 11.477 -6.109 1 95.31 151 SER B N 1
ATOM 3324 C CA . SER B 1 151 ? -5.801 10.117 -6.586 1 95.31 151 SER B CA 1
ATOM 3325 C C . SER B 1 151 ? -5.73 10.07 -8.109 1 95.31 151 SER B C 1
ATOM 3327 O O . SER B 1 151 ? -4.891 9.367 -8.672 1 95.31 151 SER B O 1
ATOM 3329 N N . CYS B 1 152 ? -6.539 10.891 -8.742 1 94.75 152 CYS B N 1
ATOM 3330 C CA . CYS B 1 152 ? -6.531 10.969 -10.203 1 94.75 152 CYS B CA 1
ATOM 3331 C C . CYS B 1 152 ? -5.262 11.648 -10.703 1 94.75 152 CYS B C 1
ATOM 3333 O O . CYS B 1 152 ? -4.766 11.32 -11.781 1 94.75 152 CYS B O 1
ATOM 3335 N N . GLY B 1 153 ? -4.789 12.531 -9.938 1 92.38 153 GLY B N 1
ATOM 3336 C CA . GLY B 1 153 ? -3.648 13.336 -10.352 1 92.38 153 GLY B CA 1
ATOM 3337 C C . GLY B 1 153 ? -2.318 12.633 -10.156 1 92.38 153 GLY B C 1
ATOM 3338 O O . GLY B 1 153 ? -1.317 13 -10.773 1 92.38 153 GLY B O 1
ATOM 3339 N N . CYS B 1 154 ? -2.291 11.648 -9.281 1 92.88 154 CYS B N 1
ATOM 3340 C CA . CYS B 1 154 ? -1.09 10.844 -9.086 1 92.88 154 CYS B CA 1
ATOM 3341 C C . CYS B 1 154 ? -0.932 9.82 -10.203 1 92.88 154 CYS B C 1
ATOM 3343 O O . CYS B 1 154 ? -1.036 8.617 -9.961 1 92.88 154 CYS B O 1
ATOM 3345 N N . ASP B 1 155 ? -0.586 10.336 -11.352 1 92 155 ASP B N 1
ATOM 3346 C CA . ASP B 1 155 ? -0.673 9.508 -12.555 1 92 155 ASP B CA 1
ATOM 3347 C C . ASP B 1 155 ? 0.71 9.047 -13 1 92 155 ASP B C 1
ATOM 3349 O O . ASP B 1 155 ? 0.833 8.273 -13.953 1 92 155 ASP B O 1
ATOM 3353 N N . SER B 1 156 ? 1.776 9.367 -12.352 1 92.12 156 SER B N 1
ATOM 3354 C CA . SER B 1 156 ? 3.125 8.961 -12.734 1 92.12 156 SER B CA 1
ATOM 3355 C C . SER B 1 156 ? 3.611 7.793 -11.875 1 92.12 156 SER B C 1
ATOM 3357 O O . SER B 1 156 ? 4.762 7.367 -12 1 92.12 156 SER B O 1
ATOM 3359 N N . GLY B 1 157 ? 2.762 7.336 -11.023 1 92.38 157 GLY B N 1
ATOM 3360 C CA . GLY B 1 157 ? 3.102 6.262 -10.102 1 92.38 157 GLY B CA 1
ATOM 3361 C C . GLY B 1 157 ? 2.803 6.602 -8.648 1 92.38 157 GLY B C 1
ATOM 3362 O O . GLY B 1 157 ? 2.682 7.777 -8.297 1 92.38 157 GLY B O 1
ATOM 3363 N N . GLY B 1 158 ? 2.537 5.578 -7.812 1 93.5 158 GLY B N 1
ATOM 3364 C CA . GLY B 1 158 ? 2.316 5.758 -6.387 1 93.5 158 GLY B CA 1
ATOM 3365 C C . GLY B 1 158 ? 0.929 6.273 -6.059 1 93.5 158 GLY B C 1
ATOM 3366 O O . GLY B 1 158 ? 0.757 7.059 -5.121 1 93.5 158 GLY B O 1
ATOM 3367 N N . ASP B 1 159 ? -0.03 5.91 -6.879 1 94.88 159 ASP B N 1
ATOM 3368 C CA . ASP B 1 159 ? -1.378 6.441 -6.691 1 94.88 159 ASP B CA 1
ATOM 3369 C C . ASP B 1 159 ? -1.996 5.926 -5.395 1 94.88 159 ASP B C 1
ATOM 3371 O O . ASP B 1 159 ? -2.816 6.609 -4.777 1 94.88 159 ASP B O 1
ATOM 3375 N N . CYS B 1 160 ? -1.579 4.766 -4.926 1 95.88 160 CYS B N 1
ATOM 3376 C CA . CYS B 1 160 ? -2.076 4.215 -3.672 1 95.88 160 CYS B CA 1
ATOM 3377 C C . CYS B 1 160 ? -1.65 5.078 -2.49 1 95.88 160 CYS B C 1
ATOM 3379 O O . CYS B 1 160 ? -2.447 5.34 -1.587 1 95.88 160 CYS B O 1
ATOM 3381 N N . GLU B 1 161 ? -0.384 5.477 -2.539 1 94.06 161 GLU B N 1
ATOM 3382 C CA . GLU B 1 161 ? 0.137 6.324 -1.469 1 94.06 161 GLU B CA 1
ATOM 3383 C C . GLU B 1 161 ? -0.591 7.664 -1.422 1 94.06 161 GLU B C 1
ATOM 3385 O O . GLU B 1 161 ? -0.956 8.141 -0.345 1 94.06 161 GLU B O 1
ATOM 3390 N N . CYS B 1 162 ? -0.817 8.18 -2.607 1 94.38 162 CYS B N 1
ATOM 3391 C CA . CYS B 1 162 ? -1.533 9.445 -2.699 1 94.38 162 CYS B CA 1
ATOM 3392 C C . CYS B 1 162 ? -2.943 9.32 -2.133 1 94.38 162 CYS B C 1
ATOM 3394 O O . CYS B 1 162 ? -3.387 10.172 -1.363 1 94.38 162 CYS B O 1
ATOM 3396 N N . MET B 1 163 ? -3.621 8.305 -2.543 1 96.94 163 MET B N 1
ATOM 3397 C CA . MET B 1 163 ? -4.984 8.039 -2.096 1 96.94 163 MET B CA 1
ATOM 3398 C C . MET B 1 163 ? -5.035 7.852 -0.583 1 96.94 163 MET B C 1
ATOM 3400 O O . MET B 1 163 ? -5.84 8.484 0.099 1 96.94 163 MET B O 1
ATOM 3404 N N . CYS B 1 164 ? -4.145 7.016 -0.023 1 97.12 164 CYS B N 1
ATOM 3405 C CA . CYS B 1 164 ? -4.113 6.754 1.411 1 97.12 164 CYS B CA 1
ATOM 3406 C C . CYS B 1 164 ? -3.789 8.023 2.191 1 97.12 164 CYS B C 1
ATOM 3408 O O . CYS B 1 164 ? -4.367 8.273 3.25 1 97.12 164 CYS B O 1
ATOM 3410 N N . ASP B 1 165 ? -2.832 8.797 1.674 1 94.62 165 ASP B N 1
ATOM 3411 C CA . ASP B 1 165 ? -2.457 10.055 2.326 1 94.62 165 ASP B CA 1
ATOM 3412 C C . ASP B 1 165 ? -3.652 10.992 2.439 1 94.62 165 ASP B C 1
ATOM 3414 O O . ASP B 1 165 ? -3.842 11.641 3.471 1 94.62 165 ASP B O 1
ATOM 3418 N N . THR B 1 166 ? -4.422 11.07 1.379 1 95.69 166 THR B N 1
ATOM 3419 C CA . THR B 1 166 ? -5.547 12 1.367 1 95.69 166 THR B CA 1
ATOM 3420 C C . THR B 1 166 ? -6.648 11.523 2.307 1 95.69 166 THR B C 1
ATOM 3422 O O . THR B 1 166 ? -7.285 12.336 2.984 1 95.69 166 THR B O 1
ATOM 3425 N N . ILE B 1 167 ? -6.879 10.289 2.365 1 97.62 167 ILE B N 1
ATOM 3426 C CA . ILE B 1 167 ? -7.879 9.75 3.283 1 97.62 167 ILE B CA 1
ATOM 3427 C C . ILE B 1 167 ? -7.426 9.969 4.723 1 97.62 167 ILE B C 1
ATOM 3429 O O . ILE B 1 167 ? -8.234 10.289 5.598 1 97.62 167 ILE B O 1
ATOM 3433 N N . ALA B 1 168 ? -6.145 9.836 4.941 1 95.88 168 ALA B N 1
ATOM 3434 C CA . ALA B 1 168 ? -5.582 10.047 6.273 1 95.88 168 ALA B CA 1
ATOM 3435 C C . ALA B 1 168 ? -5.801 11.484 6.738 1 95.88 168 ALA B C 1
ATOM 3437 O O . ALA B 1 168 ? -5.93 11.734 7.938 1 95.88 168 ALA B O 1
ATOM 3438 N N . VAL B 1 169 ? -5.836 12.391 5.781 1 94.38 169 VAL B N 1
ATOM 3439 C CA . VAL B 1 169 ? -6.105 13.789 6.121 1 94.38 169 VAL B CA 1
ATOM 3440 C C . VAL B 1 169 ? -7.508 13.914 6.711 1 94.38 169 VAL B C 1
ATOM 3442 O O . VAL B 1 169 ? -7.711 14.609 7.707 1 94.38 169 VAL B O 1
ATOM 3445 N N . TYR B 1 170 ? -8.531 13.297 6.102 1 96.12 170 TYR B N 1
ATOM 3446 C CA . TYR B 1 170 ? -9.883 13.328 6.645 1 96.12 170 TYR B CA 1
ATOM 3447 C C . TYR B 1 170 ? -9.945 12.664 8.016 1 96.12 170 TYR B C 1
ATOM 3449 O O . TYR B 1 170 ? -10.594 13.172 8.93 1 96.12 170 TYR B O 1
ATOM 3457 N N . ALA B 1 171 ? -9.234 11.516 8.117 1 96.69 171 ALA B N 1
ATOM 3458 C CA . ALA B 1 171 ? -9.188 10.836 9.414 1 96.69 171 ALA B CA 1
ATOM 3459 C C . ALA B 1 171 ? -8.594 11.742 10.484 1 96.69 171 ALA B C 1
ATOM 3461 O O . ALA B 1 171 ? -9.062 11.75 11.625 1 96.69 171 ALA B O 1
ATOM 3462 N N . LYS B 1 172 ? -7.578 12.445 10.141 1 93.25 172 LYS B N 1
ATOM 3463 C CA . LYS B 1 172 ? -6.953 13.367 11.086 1 93.25 172 LYS B CA 1
ATOM 3464 C C . LYS B 1 172 ? -7.914 14.492 11.477 1 93.25 172 LYS B C 1
ATOM 3466 O O . LYS B 1 172 ? -7.957 14.906 12.633 1 93.25 172 LYS B O 1
ATOM 3471 N N . ALA B 1 173 ? -8.633 14.984 10.477 1 92.75 173 ALA B N 1
ATOM 3472 C CA . ALA B 1 173 ? -9.648 16 10.758 1 92.75 173 ALA B CA 1
ATOM 3473 C C . ALA B 1 173 ? -10.703 15.461 11.719 1 92.75 173 ALA B C 1
ATOM 3475 O O . ALA B 1 173 ? -11.141 16.172 12.625 1 92.75 173 ALA B O 1
ATOM 3476 N N . CYS B 1 174 ? -11.133 14.234 11.5 1 96.06 174 CYS B N 1
ATOM 3477 C CA . CYS B 1 174 ? -12.078 13.586 12.414 1 96.06 174 CYS B CA 1
ATOM 3478 C 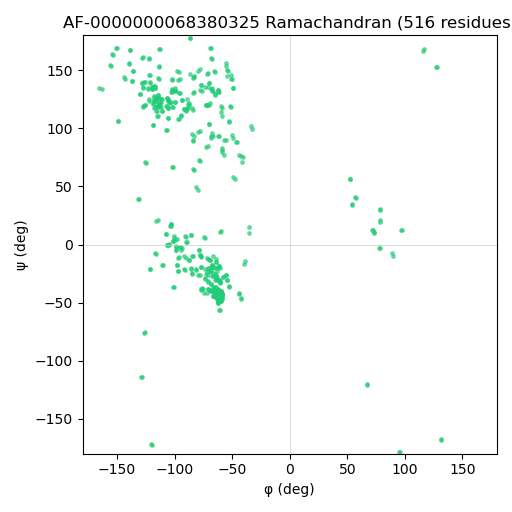C . CYS B 1 174 ? -11.508 13.508 13.82 1 96.06 174 CYS B C 1
ATOM 3480 O O . CYS B 1 174 ? -12.195 13.828 14.789 1 96.06 174 CYS B O 1
ATOM 3482 N N . LEU B 1 175 ? -10.281 13.141 13.891 1 92.31 175 LEU B N 1
ATOM 3483 C CA . LEU B 1 175 ? -9.609 13.016 15.18 1 92.31 175 LEU B CA 1
ATOM 3484 C C . LEU B 1 175 ? -9.547 14.359 15.898 1 92.31 175 LEU B C 1
ATOM 3486 O O . LEU B 1 175 ? -9.789 14.438 17.109 1 92.31 175 LEU B O 1
ATOM 3490 N N . ASP B 1 176 ? -9.266 15.383 15.164 1 87.56 176 ASP B N 1
ATOM 3491 C CA . ASP B 1 176 ? -9.219 16.719 15.734 1 87.56 176 ASP B CA 1
ATOM 3492 C C . ASP B 1 176 ? -10.594 17.156 16.234 1 87.56 176 ASP B C 1
ATOM 3494 O O . ASP B 1 176 ? -10.703 17.969 17.156 1 87.56 176 ASP B O 1
ATOM 3498 N N . ALA B 1 177 ? -11.602 16.609 15.68 1 92.94 177 ALA B N 1
ATOM 3499 C CA . ALA B 1 177 ? -12.969 16.906 16.094 1 92.94 177 ALA B CA 1
ATOM 3500 C C . ALA B 1 177 ? -13.43 15.961 17.203 1 92.94 177 ALA B C 1
ATOM 3502 O O . ALA B 1 177 ? -14.594 15.977 17.594 1 92.94 177 ALA B O 1
ATOM 3503 N N . GLY B 1 178 ? -12.531 15.102 17.609 1 91.19 178 GLY B N 1
ATOM 3504 C CA . GLY B 1 178 ? -12.797 14.25 18.75 1 91.19 178 GLY B CA 1
ATOM 3505 C C . GLY B 1 178 ? -13.289 12.867 18.375 1 91.19 178 GLY B C 1
ATOM 3506 O O . GLY B 1 178 ? -13.805 12.133 19.219 1 91.19 178 GLY B O 1
ATOM 3507 N N . VAL B 1 179 ? -13.188 12.5 17.109 1 95.38 179 VAL B N 1
ATOM 3508 C CA . VAL B 1 179 ? -13.672 11.195 16.656 1 95.38 179 VAL B CA 1
ATOM 3509 C C . VAL B 1 179 ? -12.5 10.352 16.156 1 95.38 179 VAL B C 1
ATOM 3511 O O . VAL B 1 179 ? -11.812 10.734 15.203 1 95.38 179 VAL B O 1
ATOM 3514 N N . CYS B 1 180 ? -12.203 9.25 16.828 1 93.5 180 CYS B N 1
ATOM 3515 C CA . CYS B 1 180 ? -11.164 8.305 16.422 1 93.5 180 CYS B CA 1
ATOM 3516 C C . CYS B 1 180 ? -11.727 7.25 15.477 1 93.5 180 CYS B C 1
ATOM 3518 O O . CYS B 1 180 ? -12.594 6.465 15.867 1 93.5 180 CYS B O 1
ATOM 3520 N N . ILE B 1 181 ? -11.266 7.184 14.281 1 95.94 181 ILE B N 1
ATOM 3521 C CA . ILE B 1 181 ? -11.812 6.27 13.297 1 95.94 181 ILE B CA 1
ATOM 3522 C C . ILE B 1 181 ? -10.781 5.203 12.938 1 95.94 181 ILE B C 1
ATOM 3524 O O . ILE B 1 181 ? -9.664 5.527 12.523 1 95.94 181 ILE B O 1
ATOM 3528 N N . ASP B 1 182 ? -11.117 3.979 13.148 1 94.44 182 ASP B N 1
ATOM 3529 C CA . ASP B 1 182 ? -10.328 2.828 12.711 1 94.44 182 ASP B CA 1
ATOM 3530 C C . ASP B 1 182 ? -10.625 2.471 11.258 1 94.44 182 ASP B C 1
ATOM 3532 O O . ASP B 1 182 ? -11.469 1.609 10.984 1 94.44 182 ASP B O 1
ATOM 3536 N N . TRP B 1 183 ? -9.867 3.066 10.336 1 97 183 TRP B N 1
ATOM 3537 C CA . TRP B 1 183 ? -10.297 3.006 8.945 1 97 183 TRP B CA 1
ATOM 3538 C C . TRP B 1 183 ? -9.359 2.129 8.125 1 97 183 TRP B C 1
ATOM 3540 O O . TRP B 1 183 ? -9.695 1.722 7.012 1 97 183 TRP B O 1
ATOM 3550 N N . ARG B 1 184 ? -8.164 1.816 8.539 1 96.31 184 ARG B N 1
ATOM 3551 C CA . ARG B 1 184 ? -7.207 1 7.801 1 96.31 184 ARG B CA 1
ATOM 3552 C C . ARG B 1 184 ? -7.477 -0.486 8.008 1 96.31 184 ARG B C 1
ATOM 3554 O O . ARG B 1 184 ? -7.859 -0.903 9.109 1 96.31 184 ARG B O 1
ATOM 3561 N N . THR B 1 185 ? -7.262 -1.303 6.957 1 94.94 185 THR B N 1
ATOM 3562 C CA . THR B 1 185 ? -7.387 -2.756 6.988 1 94.94 185 THR B CA 1
ATOM 3563 C C . THR B 1 185 ? -6.254 -3.412 6.207 1 94.94 185 THR B C 1
ATOM 3565 O O . THR B 1 185 ? -5.504 -2.732 5.5 1 94.94 185 THR B O 1
ATOM 3568 N N . PRO B 1 186 ? -6.082 -4.688 6.355 1 92.12 186 PRO B N 1
ATOM 3569 C CA . PRO B 1 186 ? -5.008 -5.363 5.621 1 92.12 186 PRO B CA 1
ATOM 3570 C C . PRO B 1 186 ? -5.09 -5.141 4.113 1 92.12 186 PRO B C 1
ATOM 3572 O O . PRO B 1 186 ? -4.062 -5.117 3.434 1 92.12 186 PRO B O 1
ATOM 3575 N N . ASP B 1 187 ? -6.293 -4.883 3.57 1 91.19 187 ASP B N 1
ATOM 3576 C CA . ASP B 1 187 ? -6.457 -4.75 2.125 1 91.19 187 ASP B CA 1
ATOM 3577 C C . ASP B 1 187 ? -6.688 -3.293 1.732 1 91.19 187 ASP B C 1
ATOM 3579 O O . ASP B 1 187 ? -7.016 -2.998 0.581 1 91.19 187 ASP B O 1
ATOM 3583 N N . PHE B 1 188 ? -6.523 -2.408 2.689 1 96.06 188 PHE B N 1
ATOM 3584 C CA . PHE B 1 188 ? -6.777 -0.997 2.42 1 96.06 188 PHE B CA 1
ATOM 3585 C C . PHE B 1 188 ? -5.879 -0.113 3.275 1 96.06 188 PHE B C 1
ATOM 3587 O O . PHE B 1 188 ? -6.16 0.112 4.453 1 96.06 188 PHE B O 1
ATOM 3594 N N . CYS B 1 189 ? -4.863 0.485 2.645 1 96.56 189 CYS B N 1
ATOM 3595 C CA . CYS B 1 189 ? -3.879 1.361 3.271 1 96.56 189 CYS B CA 1
ATOM 3596 C C . CYS B 1 189 ? -3.244 0.689 4.484 1 96.56 189 CYS B C 1
ATOM 3598 O O . CYS B 1 189 ? -3.246 1.25 5.582 1 96.56 189 CYS B O 1
ATOM 3600 N N . PRO B 1 190 ? -2.676 -0.476 4.234 1 95.19 190 PRO B N 1
ATOM 3601 C CA . PRO B 1 190 ? -2.125 -1.255 5.344 1 95.19 190 PRO B CA 1
ATOM 3602 C C . PRO B 1 190 ? -0.945 -0.562 6.023 1 95.19 190 PRO B C 1
ATOM 3604 O O . PRO B 1 190 ? -0.203 0.18 5.375 1 95.19 190 PRO B O 1
ATOM 3607 N N . VAL B 1 191 ? -0.797 -0.799 7.336 1 94.25 191 VAL B N 1
ATOM 3608 C CA . VAL B 1 191 ? 0.339 -0.342 8.133 1 94.25 191 VAL B CA 1
ATOM 3609 C C . VAL B 1 191 ? 1.092 -1.545 8.695 1 94.25 191 VAL B C 1
ATOM 3611 O O . VAL B 1 191 ? 0.487 -2.439 9.289 1 94.25 191 VAL B O 1
ATOM 3614 N N . TYR B 1 192 ? 2.338 -1.567 8.453 1 92.75 192 TYR B N 1
ATOM 3615 C CA . TYR B 1 192 ? 3.158 -2.709 8.836 1 92.75 192 TYR B CA 1
ATOM 3616 C C . TYR B 1 192 ? 3.938 -2.414 10.109 1 92.75 192 TYR B C 1
ATOM 3618 O O . TYR B 1 192 ? 5.168 -2.508 10.133 1 92.75 192 TYR B O 1
ATOM 3626 N N . CYS B 1 193 ? 3.252 -2.266 11.234 1 89.69 193 CYS B N 1
ATOM 3627 C CA . CYS B 1 193 ? 3.875 -1.972 12.516 1 89.69 193 CYS B CA 1
ATOM 3628 C C . CYS B 1 193 ? 4.586 -3.199 13.07 1 89.69 193 CYS B C 1
ATOM 3630 O O . CYS B 1 193 ? 5.586 -3.074 13.781 1 89.69 193 CYS B O 1
ATOM 3632 N N . ASP B 1 194 ? 4.129 -4.359 12.758 1 88.19 194 ASP B N 1
ATOM 3633 C CA . ASP B 1 194 ? 4.68 -5.617 13.25 1 88.19 194 ASP B CA 1
ATOM 3634 C C . ASP B 1 194 ? 6.133 -5.793 12.812 1 88.19 194 ASP B C 1
ATOM 3636 O O . ASP B 1 194 ? 6.859 -6.621 13.367 1 88.19 194 ASP B O 1
ATOM 3640 N N . TYR B 1 195 ? 6.539 -5.027 11.789 1 91.06 195 TYR B N 1
ATOM 3641 C CA . TYR B 1 195 ? 7.922 -5.051 11.328 1 91.06 195 TYR B CA 1
ATOM 3642 C C . TYR B 1 195 ? 8.883 -4.809 12.477 1 91.06 195 TYR B C 1
ATOM 3644 O O . TYR B 1 195 ? 9.922 -5.473 12.586 1 91.06 195 TYR B O 1
ATOM 3652 N N . PHE B 1 196 ? 8.5 -3.998 13.344 1 87.81 196 PHE B N 1
ATOM 3653 C CA . PHE B 1 196 ? 9.391 -3.58 14.422 1 87.81 196 PHE B CA 1
ATOM 3654 C C . PHE B 1 196 ? 9.359 -4.586 15.57 1 87.81 196 PHE B C 1
ATOM 3656 O O . PHE B 1 196 ? 10.188 -4.52 16.484 1 87.81 196 PHE B O 1
ATOM 3663 N N . ASN B 1 197 ? 8.422 -5.512 15.492 1 87 197 ASN B N 1
ATOM 3664 C CA . ASN B 1 197 ? 8.398 -6.609 16.453 1 87 197 ASN B CA 1
ATOM 3665 C C . ASN B 1 197 ? 9.297 -7.758 16.016 1 87 197 ASN B C 1
ATOM 3667 O O . ASN B 1 197 ? 9.719 -8.57 16.844 1 87 197 ASN B O 1
ATOM 3671 N N . THR B 1 198 ? 9.602 -7.805 14.742 1 88.94 198 THR B N 1
ATOM 3672 C CA . THR B 1 198 ? 10.328 -8.961 14.234 1 88.94 198 THR B CA 1
ATOM 3673 C C . THR B 1 198 ? 11.695 -8.547 13.695 1 88.94 198 THR B C 1
ATOM 3675 O O . THR B 1 198 ? 12.484 -9.391 13.273 1 88.94 198 THR B O 1
ATOM 3678 N N . HIS B 1 199 ? 11.961 -7.246 13.617 1 91.56 199 HIS B N 1
ATOM 3679 C CA . HIS B 1 199 ? 13.234 -6.727 13.133 1 91.56 199 HIS B CA 1
ATOM 3680 C C . HIS B 1 199 ? 13.922 -5.859 14.18 1 91.56 199 HIS B C 1
ATOM 3682 O O . HIS B 1 199 ? 13.25 -5.137 14.922 1 91.56 199 HIS B O 1
ATOM 3688 N N . LYS B 1 200 ? 15.188 -6.039 14.258 1 88.44 200 LYS B N 1
ATOM 3689 C CA . LYS B 1 200 ? 15.992 -5.203 15.141 1 88.44 200 LYS B CA 1
ATOM 3690 C C . LYS B 1 200 ? 16.953 -4.32 14.344 1 88.44 200 LYS B C 1
ATOM 3692 O O . LYS B 1 200 ? 17.484 -4.742 13.312 1 88.44 200 LYS B O 1
ATOM 3697 N N . ARG B 1 201 ? 17.109 -3.15 14.828 1 84.94 201 ARG B N 1
ATOM 3698 C CA . ARG B 1 201 ? 17.969 -2.189 14.148 1 84.94 201 ARG B CA 1
ATOM 3699 C C . ARG B 1 201 ? 19.438 -2.57 14.305 1 84.94 201 ARG B C 1
ATOM 3701 O O . ARG B 1 201 ? 19.906 -2.812 15.422 1 84.94 201 ARG B O 1
ATOM 3708 N N . ILE B 1 202 ? 20.078 -2.787 13.305 1 84.25 202 ILE B N 1
ATOM 3709 C CA . ILE B 1 202 ? 21.516 -3.002 13.266 1 84.25 202 ILE B CA 1
ATOM 3710 C C . ILE B 1 202 ? 22.172 -1.925 12.406 1 84.25 202 ILE B C 1
ATOM 3712 O O . ILE B 1 202 ? 22.141 -1.992 11.18 1 84.25 202 ILE B O 1
ATOM 3716 N N . GLY B 1 203 ? 22.812 -0.901 13.078 1 79.31 203 GLY B N 1
ATOM 3717 C CA . GLY B 1 203 ? 23.281 0.252 12.328 1 79.31 203 GLY B CA 1
ATOM 3718 C C . GLY B 1 203 ? 22.156 1.095 11.75 1 79.31 203 GLY B C 1
ATOM 3719 O O . GLY B 1 203 ? 21.266 1.536 12.477 1 79.31 203 GLY B O 1
ATOM 3720 N N . MET B 1 204 ? 22.172 1.225 10.367 1 78.44 204 MET B N 1
ATOM 3721 C CA . MET B 1 204 ? 21.156 2.025 9.688 1 78.44 204 MET B CA 1
ATOM 3722 C C . MET B 1 204 ? 20.047 1.139 9.133 1 78.44 204 MET B C 1
ATOM 3724 O O . MET B 1 204 ? 19.047 1.64 8.617 1 78.44 204 MET B O 1
ATOM 3728 N N . ASP B 1 205 ? 20.281 -0.121 9.367 1 82.81 205 ASP B N 1
ATOM 3729 C CA . ASP B 1 205 ? 19.344 -1.047 8.727 1 82.81 205 ASP B CA 1
ATOM 3730 C C . ASP B 1 205 ? 18.656 -1.924 9.766 1 82.81 205 ASP B C 1
ATOM 3732 O O . ASP B 1 205 ? 18.969 -1.862 10.961 1 82.81 205 ASP B O 1
ATOM 3736 N N . TYR B 1 206 ? 17.578 -2.465 9.391 1 88.31 206 TYR B N 1
ATOM 3737 C CA . TYR B 1 206 ? 16.875 -3.439 10.211 1 88.31 206 TYR B CA 1
ATOM 3738 C C . TYR B 1 206 ? 17.109 -4.855 9.711 1 88.31 206 TYR B C 1
ATOM 3740 O O . TYR B 1 206 ? 17.203 -5.086 8.5 1 88.31 206 TYR B O 1
ATOM 3748 N N . SER B 1 207 ? 17.234 -5.781 10.664 1 88.75 207 SER B N 1
ATOM 3749 C CA . SER B 1 207 ? 17.406 -7.191 10.328 1 88.75 207 SER B CA 1
ATOM 3750 C C . SER B 1 207 ? 16.375 -8.055 11.039 1 88.75 207 SER B C 1
ATOM 3752 O O . SER B 1 207 ? 16.062 -7.82 12.211 1 88.75 207 SER B O 1
ATOM 3754 N N . TYR B 1 208 ? 15.93 -8.992 10.242 1 87.5 208 TYR B N 1
ATOM 3755 C CA . TYR B 1 208 ? 14.969 -9.93 10.805 1 87.5 208 TYR B CA 1
ATOM 3756 C C . TYR B 1 208 ? 15.57 -10.719 11.961 1 87.5 208 TYR B C 1
ATOM 3758 O O . TYR B 1 208 ? 16.719 -11.156 11.883 1 87.5 208 TYR B O 1
ATOM 3766 N N . VAL B 1 209 ? 14.75 -10.766 13.055 1 83.81 209 VAL B N 1
ATOM 3767 C CA . VAL B 1 209 ? 15.18 -11.562 14.203 1 83.81 209 VAL B CA 1
ATOM 3768 C C . VAL B 1 209 ? 14.078 -12.539 14.602 1 83.81 209 VAL B C 1
ATOM 3770 O O . VAL B 1 209 ? 12.891 -12.227 14.492 1 83.81 209 VAL B O 1
ATOM 3773 N N . ASN B 1 210 ? 14.391 -13.719 14.844 1 74.25 210 ASN B N 1
ATOM 3774 C CA . ASN B 1 210 ? 13.414 -14.734 15.234 1 74.25 210 ASN B CA 1
ATOM 3775 C C . ASN B 1 210 ? 13.047 -14.617 16.719 1 74.25 210 ASN B C 1
ATOM 3777 O O . ASN B 1 210 ? 13.273 -15.547 17.484 1 74.25 210 ASN B O 1
ATOM 3781 N N . GLU B 1 211 ? 12.773 -13.414 17.172 1 73.81 211 GLU B N 1
ATOM 3782 C CA . GLU B 1 211 ? 12.297 -13.156 18.531 1 73.81 211 GLU B CA 1
ATOM 3783 C C . GLU B 1 211 ? 10.898 -12.539 18.516 1 73.81 211 GLU B C 1
ATOM 3785 O O . GLU B 1 211 ? 10.531 -11.844 17.578 1 73.81 211 GLU B O 1
ATOM 3790 N N . VAL B 1 212 ? 10.141 -13.109 19.391 1 69.38 212 VAL B N 1
ATOM 3791 C CA . VAL B 1 212 ? 8.758 -12.648 19.422 1 69.38 212 VAL B CA 1
ATOM 3792 C C . VAL B 1 212 ? 8.664 -11.391 20.297 1 69.38 212 VAL B C 1
ATOM 3794 O O . VAL B 1 212 ? 8.969 -11.43 21.484 1 69.38 212 VAL B O 1
ATOM 3797 N N . ASN B 1 213 ? 8.711 -10.234 19.781 1 78.94 213 ASN B N 1
ATOM 3798 C CA . ASN B 1 213 ? 8.289 -9.008 20.438 1 78.94 213 ASN B CA 1
ATOM 3799 C C . ASN B 1 213 ? 6.859 -8.625 20.078 1 78.94 213 ASN B C 1
ATOM 3801 O O . ASN B 1 213 ? 6.352 -9.047 19.031 1 78.94 213 ASN B O 1
ATOM 3805 N N . CYS B 1 214 ? 6.125 -8.094 21.062 1 81.62 214 CYS B N 1
ATOM 3806 C CA . CYS B 1 214 ? 4.734 -7.723 20.828 1 81.62 214 CYS B CA 1
ATOM 3807 C C . CYS B 1 214 ? 4.457 -6.305 21.328 1 81.62 214 CYS B C 1
ATOM 3809 O O . CYS B 1 214 ? 3.379 -6.023 21.844 1 81.62 214 CYS B O 1
ATOM 3811 N N . THR B 1 215 ? 5.352 -5.465 21.141 1 82.62 215 THR B N 1
ATOM 3812 C CA . THR B 1 215 ? 5.25 -4.129 21.719 1 82.62 215 THR B CA 1
ATOM 3813 C C . THR B 1 215 ? 4.691 -3.141 20.703 1 82.62 215 THR B C 1
ATOM 3815 O O . THR B 1 215 ? 4.117 -2.117 21.078 1 82.62 215 THR B O 1
ATOM 3818 N N . TRP B 1 216 ? 4.855 -3.492 19.484 1 84.88 216 TRP B N 1
ATOM 3819 C CA . TRP B 1 216 ? 4.445 -2.549 18.453 1 84.88 216 TRP B CA 1
ATOM 3820 C C . TRP B 1 216 ? 3.1 -2.947 17.844 1 84.88 2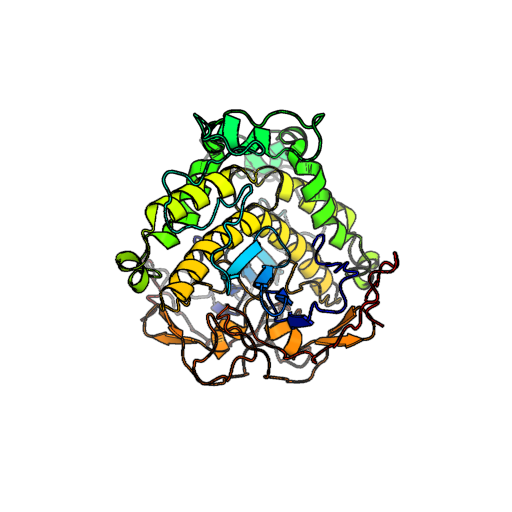16 TRP B C 1
ATOM 3822 O O . TRP B 1 216 ? 2.955 -4.047 17.312 1 84.88 216 TRP B O 1
ATOM 3832 N N . HIS B 1 217 ? 2.084 -2.041 18 1 87.19 217 HIS B N 1
ATOM 3833 C CA . HIS B 1 217 ? 0.755 -2.203 17.422 1 87.19 217 HIS B CA 1
ATOM 3834 C C . HIS B 1 217 ? 0.252 -0.893 16.812 1 87.19 217 HIS B C 1
ATOM 3836 O O . HIS B 1 217 ? 0.468 0.179 17.391 1 87.19 217 HIS B O 1
ATOM 3842 N N . TYR B 1 218 ? -0.372 -1.042 15.734 1 89.06 218 TYR B N 1
ATOM 3843 C CA . TYR B 1 218 ? -1.002 0.141 15.164 1 89.06 218 TYR B CA 1
ATOM 3844 C C . TYR B 1 218 ? -2.191 0.587 16 1 89.06 218 TYR B C 1
ATOM 3846 O O . TYR B 1 218 ? -2.977 -0.242 16.469 1 89.06 218 TYR B O 1
ATOM 3854 N N . ARG B 1 219 ? -2.287 1.931 16.156 1 88.38 219 ARG B N 1
ATOM 3855 C CA . ARG B 1 219 ? -3.439 2.572 16.781 1 88.38 219 ARG B CA 1
ATOM 3856 C C . ARG B 1 219 ? -3.963 3.717 15.922 1 88.38 219 ARG B C 1
ATOM 3858 O O . ARG B 1 219 ? -3.189 4.57 15.477 1 88.38 219 ARG B O 1
ATOM 3865 N N . PRO B 1 220 ? -5.27 3.686 15.695 1 90.81 220 PRO B N 1
ATOM 3866 C CA . PRO B 1 220 ? -5.82 4.77 14.875 1 90.81 220 PRO B CA 1
ATOM 3867 C C . PRO B 1 220 ? -5.766 6.125 15.578 1 90.81 220 PRO B C 1
ATOM 3869 O O . PRO B 1 220 ? -5.91 7.168 14.938 1 90.81 220 PRO B O 1
ATOM 3872 N N . CYS B 1 221 ? -5.637 6.125 16.859 1 89.25 221 CYS B N 1
ATOM 3873 C CA . CYS B 1 221 ? -5.504 7.332 17.672 1 89.25 221 CYS B CA 1
ATOM 3874 C C . CYS B 1 221 ? -4.766 7.039 18.984 1 89.25 221 CYS B C 1
ATOM 3876 O O . CYS B 1 221 ? -4.578 5.875 19.344 1 89.25 221 CYS B O 1
ATOM 3878 N N . LYS B 1 222 ? -4.301 8.109 19.625 1 82.06 222 LYS B N 1
ATOM 3879 C CA . LYS B 1 222 ? -3.643 7.957 20.906 1 82.06 222 LYS B CA 1
ATOM 3880 C C . LYS B 1 222 ? -4.664 7.734 22.031 1 82.06 222 LYS B C 1
ATOM 3882 O O . LYS B 1 222 ? -5.762 8.289 21.984 1 82.06 222 LYS B O 1
ATOM 3887 N N . CYS B 1 223 ? -4.309 6.789 22.891 1 71.81 223 CYS B N 1
ATOM 3888 C CA . CYS B 1 223 ? -5.191 6.559 24.031 1 71.81 223 CYS B CA 1
ATOM 3889 C C . CYS B 1 223 ? -5.23 7.777 24.938 1 71.81 223 CYS B C 1
ATOM 3891 O O . CYS B 1 223 ? -4.23 8.484 25.094 1 71.81 223 CYS B O 1
ATOM 3893 N N . GLN B 1 224 ? -6.41 8.172 25.219 1 59.5 224 GLN B N 1
ATOM 3894 C CA . GLN B 1 224 ? -6.648 9.352 26.047 1 59.5 224 GLN B CA 1
ATOM 3895 C C . GLN B 1 224 ? -5.727 9.359 27.266 1 59.5 224 GLN B C 1
ATOM 3897 O O . GLN B 1 224 ? -5.246 10.422 27.672 1 59.5 224 GLN B O 1
ATOM 3902 N N . ASN B 1 225 ? -5.566 8.211 27.891 1 55.59 225 ASN B N 1
ATOM 3903 C CA . ASN B 1 225 ? -4.824 8.242 29.141 1 55.59 225 ASN B CA 1
ATOM 3904 C C . ASN B 1 225 ? -3.318 8.312 28.906 1 55.59 225 ASN B C 1
ATOM 3906 O O . ASN B 1 225 ? -2.529 8.234 29.844 1 55.59 225 ASN B O 1
ATOM 3910 N N . MET B 1 226 ? -3.098 8.234 27.719 1 52.53 226 MET B N 1
ATOM 3911 C CA . MET B 1 226 ? -1.658 8.336 27.5 1 52.53 226 MET B CA 1
ATOM 3912 C C . MET B 1 226 ? -1.188 9.781 27.594 1 52.53 226 MET B C 1
ATOM 3914 O O . MET B 1 226 ? -1.777 10.664 26.969 1 52.53 226 MET B O 1
ATOM 3918 N N . LEU B 1 227 ? -0.694 10.148 28.719 1 48.09 227 LEU B N 1
ATOM 3919 C CA . LEU B 1 227 ? -0.175 11.492 28.969 1 48.09 227 LEU B CA 1
ATOM 3920 C C . LEU B 1 227 ? 0.625 12 27.781 1 48.09 227 LEU B C 1
ATOM 3922 O O . LEU B 1 227 ? 1.716 11.5 27.5 1 48.09 227 LEU B O 1
ATOM 3926 N N . PRO B 1 228 ? 0.04 12.312 26.703 1 50.91 228 PRO B N 1
ATOM 3927 C CA . PRO B 1 228 ? 0.889 12.688 25.578 1 50.91 228 PRO B CA 1
ATOM 3928 C C . PRO B 1 228 ? 1.778 13.891 25.875 1 50.91 228 PRO B C 1
ATOM 3930 O O . PRO B 1 228 ? 1.37 14.797 26.609 1 50.91 228 PRO B O 1
ATOM 3933 N N . VAL B 1 229 ? 3.055 13.68 25.906 1 51.19 229 VAL B N 1
ATOM 3934 C CA . VAL B 1 229 ? 3.9 14.867 25.938 1 51.19 229 VAL B CA 1
ATOM 3935 C C . VAL B 1 229 ? 3.357 15.914 24.969 1 51.19 229 VAL B C 1
ATOM 3937 O O . VAL B 1 229 ? 3.293 17.109 25.312 1 51.19 229 VAL B O 1
ATOM 3940 N N . THR B 1 230 ? 3.039 15.43 23.766 1 56.31 230 THR B N 1
ATOM 3941 C CA . THR B 1 230 ? 2.539 16.422 22.828 1 56.31 230 THR B CA 1
ATOM 3942 C C . THR B 1 230 ? 1.019 16.359 22.734 1 56.31 230 THR B C 1
ATOM 3944 O O . THR B 1 230 ? 0.422 15.297 22.922 1 56.31 230 THR B O 1
ATOM 3947 N N . GLU B 1 231 ? 0.377 17.391 22.797 1 64.81 231 GLU B N 1
ATOM 3948 C CA . GLU B 1 231 ? -1.065 17.609 22.734 1 64.81 231 GLU B CA 1
ATOM 3949 C C . GLU B 1 231 ? -1.632 17.125 21.406 1 64.81 231 GLU B C 1
ATOM 3951 O O . GLU B 1 231 ? -2.834 17.234 21.156 1 64.81 231 GLU B O 1
ATOM 3956 N N . VAL B 1 232 ? -0.766 16.375 20.609 1 76.75 232 VAL B N 1
ATOM 3957 C CA . VAL B 1 232 ? -1.301 16.047 19.297 1 76.75 232 VAL B CA 1
ATOM 3958 C C . VAL B 1 232 ? -1.709 14.57 19.25 1 76.75 232 VAL B C 1
ATOM 3960 O O . VAL B 1 232 ? -0.959 13.703 19.703 1 76.75 232 VAL B O 1
ATOM 3963 N N . ASN B 1 233 ? -2.934 14.352 18.906 1 84.19 233 ASN B N 1
ATOM 3964 C CA . ASN B 1 233 ? -3.463 13.008 18.688 1 84.19 233 ASN B CA 1
ATOM 3965 C C . ASN B 1 233 ? -3.34 12.594 17.219 1 84.19 233 ASN B C 1
ATOM 3967 O O . ASN B 1 233 ? -3.84 13.281 16.328 1 84.19 233 ASN B O 1
ATOM 3971 N N . VAL B 1 234 ? -2.541 11.547 17 1 85.94 234 VAL B N 1
ATOM 3972 C CA . VAL B 1 234 ? -2.312 11.062 15.641 1 85.94 234 VAL B CA 1
ATOM 3973 C C . VAL B 1 234 ? -2.311 9.531 15.633 1 85.94 234 VAL B C 1
ATOM 3975 O O . VAL B 1 234 ? -2.109 8.898 16.672 1 85.94 234 VAL B O 1
ATOM 3978 N N . GLU B 1 235 ? -2.615 9.047 14.461 1 86.06 235 GLU B N 1
ATOM 3979 C CA . GLU B 1 235 ? -2.494 7.598 14.305 1 86.06 235 GLU B CA 1
ATOM 3980 C C . GLU B 1 235 ? -1.036 7.156 14.367 1 86.06 235 GLU B C 1
ATOM 3982 O O . GLU B 1 235 ? -0.129 7.957 14.125 1 86.06 235 GLU B O 1
ATOM 3987 N N . GLY B 1 236 ? -0.814 5.809 14.648 1 80.44 236 GLY B N 1
ATOM 3988 C CA . GLY B 1 236 ? 0.516 5.227 14.742 1 80.44 236 GLY B CA 1
ATOM 3989 C C . GLY B 1 236 ? 0.845 4.707 16.125 1 80.44 236 GLY B C 1
ATOM 3990 O O . GLY B 1 236 ? 0.022 4.793 17.047 1 80.44 236 GLY B O 1
ATOM 3991 N N . LYS B 1 237 ? 1.907 3.943 16.156 1 75.38 237 LYS B N 1
ATOM 3992 C CA . LYS B 1 237 ? 2.396 3.57 17.484 1 75.38 237 LYS B CA 1
ATOM 3993 C C . LYS B 1 237 ? 3.572 4.449 17.906 1 75.38 237 LYS B C 1
ATOM 3995 O O . LYS B 1 237 ? 4.441 4.762 17.094 1 75.38 237 LYS B O 1
ATOM 4000 N N . ILE B 1 238 ? 3.531 4.922 19.156 1 62.03 238 ILE B N 1
ATOM 4001 C CA . ILE B 1 238 ? 4.434 5.977 19.609 1 62.03 238 ILE B CA 1
ATOM 4002 C C . ILE B 1 238 ? 5.652 5.355 20.281 1 62.03 238 ILE B C 1
ATOM 4004 O O . ILE B 1 238 ? 5.52 4.395 21.047 1 62.03 238 ILE B O 1
ATOM 4008 N N . LYS B 1 239 ? 6.773 5.414 19.734 1 56.03 239 LYS B N 1
ATOM 4009 C CA . LYS B 1 239 ? 8 5.344 20.531 1 56.03 239 LYS B CA 1
ATOM 4010 C C . LYS B 1 239 ? 8.461 6.73 20.969 1 56.03 239 LYS B C 1
ATOM 4012 O O . LYS B 1 239 ? 8.422 7.68 20.172 1 56.03 239 LYS B O 1
ATOM 4017 N N . PHE B 1 240 ? 8.422 6.949 22.297 1 45.44 240 PHE B N 1
ATOM 4018 C CA . PHE B 1 240 ? 8.859 8.25 22.781 1 45.44 240 PHE B CA 1
ATOM 4019 C C . PHE B 1 240 ? 10.367 8.398 22.625 1 45.44 240 PHE B C 1
ATOM 4021 O O . PHE B 1 240 ? 11.125 7.453 22.875 1 45.44 240 PHE B O 1
ATOM 4028 N N . PHE B 1 241 ? 10.773 9.109 21.672 1 42.97 241 PHE B N 1
ATOM 4029 C CA . PHE B 1 241 ? 12.188 9.469 21.719 1 42.97 241 PHE B CA 1
ATOM 4030 C C . PHE B 1 241 ? 12.398 10.695 22.594 1 42.97 241 PHE B C 1
ATOM 4032 O O . PHE B 1 241 ? 11.492 11.516 22.766 1 42.97 241 PHE B O 1
ATOM 4039 N N . SER B 1 242 ? 13.562 10.617 23.297 1 36.47 242 SER B N 1
ATOM 4040 C CA . SER B 1 242 ? 14.062 11.555 24.297 1 36.47 242 SER B CA 1
ATOM 4041 C C . SER B 1 242 ? 14.055 12.984 23.781 1 36.47 242 SER B C 1
ATOM 4043 O O . SER B 1 242 ? 14.148 13.211 22.562 1 36.47 242 SER B O 1
ATOM 4045 N N . PHE B 1 243 ? 13.805 13.828 24.703 1 38.28 243 PHE B N 1
ATOM 4046 C CA . PHE B 1 243 ? 13.938 15.281 24.766 1 38.28 243 PHE B CA 1
ATOM 4047 C C . PHE B 1 243 ? 15.32 15.719 24.297 1 38.28 243 PHE B C 1
ATOM 4049 O O . PHE B 1 243 ? 16.328 15.125 24.688 1 38.28 243 PHE B O 1
ATOM 4056 N N . PHE B 1 244 ? 15.5 16 23.141 1 33.44 244 PHE B N 1
ATOM 4057 C CA . PHE B 1 244 ? 16.797 16.641 22.938 1 33.44 244 PHE B CA 1
ATOM 4058 C C . PHE B 1 244 ? 16.641 18.156 22.938 1 33.44 244 PHE B C 1
ATOM 4060 O O . PHE B 1 244 ? 15.641 18.688 22.453 1 33.44 244 PHE B O 1
ATOM 4067 N N . ARG B 1 245 ? 17.172 18.688 24.125 1 30.88 245 ARG B N 1
ATOM 4068 C CA . ARG B 1 245 ? 17.469 20.109 24.109 1 30.88 245 ARG B CA 1
ATOM 4069 C C . ARG B 1 245 ? 18.438 20.453 22.984 1 30.88 245 ARG B C 1
ATOM 4071 O O . ARG B 1 245 ? 19.516 19.859 22.875 1 30.88 245 ARG B O 1
ATOM 4078 N N . LEU B 1 246 ? 18.109 20.516 21.953 1 30.48 246 LEU B N 1
ATOM 4079 C CA . LEU B 1 246 ? 19.109 21.078 21.031 1 30.48 246 LEU B CA 1
ATOM 4080 C C . LEU B 1 246 ? 19.297 22.578 21.281 1 30.48 246 LEU B C 1
ATOM 4082 O O . LEU B 1 246 ? 18.344 23.344 21.188 1 30.48 246 LEU B O 1
ATOM 4086 N N . GLN B 1 247 ? 20.188 22.891 22.281 1 25.39 247 GLN B N 1
ATOM 4087 C CA . GLN B 1 247 ? 20.812 24.203 22.234 1 25.39 247 GLN B CA 1
ATOM 4088 C C . GLN B 1 247 ? 21.375 24.484 20.844 1 25.39 247 GLN B C 1
ATOM 4090 O O . GLN B 1 247 ? 22.391 23.922 20.453 1 25.39 247 GLN B O 1
ATOM 4095 N N . THR B 1 248 ? 20.688 24.469 19.859 1 26.97 248 THR B N 1
ATOM 4096 C CA . THR B 1 248 ? 21.344 24.922 18.656 1 26.97 248 THR B CA 1
ATOM 4097 C C . THR B 1 248 ? 21.688 26.406 18.75 1 26.97 248 THR B C 1
ATOM 4099 O O . THR B 1 248 ? 20.812 27.234 19.062 1 26.97 248 THR B O 1
ATOM 4102 N N . ALA B 1 249 ? 22.906 26.859 19.188 1 24.5 249 ALA B N 1
ATOM 4103 C CA . ALA B 1 249 ? 23.516 27.984 18.484 1 24.5 249 ALA B CA 1
ATOM 4104 C C . ALA B 1 249 ? 23.156 27.969 17 1 24.5 249 ALA B C 1
ATOM 4106 O O . ALA B 1 249 ? 23.281 26.938 16.344 1 24.5 249 ALA B O 1
ATOM 4107 N N . LEU B 1 250 ? 22.203 28.719 16.469 1 26.33 250 LEU B N 1
ATOM 4108 C CA . LEU B 1 250 ? 21.922 29 15.07 1 26.33 250 LEU B CA 1
ATOM 4109 C C . LEU B 1 250 ? 23.219 29.094 14.266 1 26.33 250 LEU B C 1
ATOM 4111 O O . LEU B 1 250 ? 23.609 30.172 13.836 1 26.33 250 LEU B O 1
ATOM 4115 N N . ALA B 1 251 ? 24.422 28.672 14.688 1 22.67 251 ALA B N 1
ATOM 4116 C CA . ALA B 1 251 ? 25.391 28.719 13.602 1 22.67 251 ALA B CA 1
ATOM 4117 C C . ALA B 1 251 ? 24.922 27.922 12.398 1 22.67 251 ALA B C 1
ATOM 4119 O O . ALA B 1 251 ? 24.125 26.984 12.547 1 22.67 251 ALA B O 1
ATOM 4120 N N . LYS B 1 252 ? 25.328 28.188 11.078 1 26.61 252 LYS B N 1
ATOM 4121 C CA . LYS B 1 252 ? 25.172 27.734 9.703 1 26.61 252 LYS B CA 1
ATOM 4122 C C . LYS B 1 252 ? 25.125 26.203 9.641 1 26.61 252 LYS B C 1
ATOM 4124 O O . LYS B 1 252 ? 25.078 25.625 8.555 1 26.61 252 LYS B O 1
ATOM 4129 N N . GLY B 1 253 ? 25.469 25.406 10.602 1 21.56 253 GLY B N 1
ATOM 4130 C CA . GLY B 1 253 ? 25.797 24.031 10.273 1 21.56 253 GLY B CA 1
ATOM 4131 C C . GLY B 1 253 ? 24.594 23.109 10.289 1 21.56 253 GLY B C 1
ATOM 4132 O O . GLY B 1 253 ? 23.641 23.344 11.023 1 21.56 253 GLY B O 1
ATOM 4133 N N . ILE B 1 254 ? 24.344 22.391 9.172 1 24.19 254 ILE B N 1
ATOM 4134 C CA . ILE B 1 254 ? 23.547 21.266 8.727 1 24.19 254 ILE B CA 1
ATOM 4135 C C . ILE B 1 254 ? 23.594 20.141 9.766 1 24.19 254 ILE B C 1
ATOM 4137 O O . ILE B 1 254 ? 24.672 19.625 10.078 1 24.19 254 ILE B O 1
ATOM 4141 N N . ALA B 1 255 ? 22.922 20.203 10.867 1 24.81 255 ALA B N 1
ATOM 4142 C CA . ALA B 1 255 ? 23.078 19.016 11.711 1 24.81 255 ALA B CA 1
ATOM 4143 C C . ALA B 1 255 ? 22.422 17.797 11.078 1 24.81 255 ALA B C 1
ATOM 4145 O O . ALA B 1 255 ? 21.25 17.859 10.695 1 24.81 255 ALA B O 1
ATOM 4146 N N . THR B 1 256 ? 23.078 16.922 10.297 1 24.61 256 THR B N 1
ATOM 4147 C CA . THR B 1 256 ? 22.828 15.586 9.766 1 24.61 256 THR B CA 1
ATOM 4148 C C . THR B 1 256 ? 22.594 14.594 10.898 1 24.61 256 THR B C 1
ATOM 4150 O O . THR B 1 256 ? 23.406 14.508 11.828 1 24.61 256 THR B O 1
ATOM 4153 N N . VAL B 1 257 ? 21.531 14.477 11.445 1 27.33 257 VAL B N 1
ATOM 4154 C CA . VAL B 1 257 ? 21.375 13.383 12.391 1 27.33 257 VAL B CA 1
ATOM 4155 C C . VAL B 1 257 ? 21.719 12.055 11.711 1 27.33 257 VAL B C 1
ATOM 4157 O O . VAL B 1 257 ? 21.062 11.664 10.742 1 27.33 257 VAL B O 1
ATOM 4160 N N . SER B 1 258 ? 22.984 11.617 11.742 1 22.39 258 SER B N 1
ATOM 4161 C CA . SER B 1 258 ? 23.547 10.336 11.336 1 22.39 258 SER B CA 1
ATOM 4162 C C . SER B 1 258 ? 22.969 9.188 12.172 1 22.39 258 SER B C 1
ATOM 4164 O O . SER B 1 258 ? 22.953 9.258 13.398 1 22.39 258 SER B O 1
ATOM 4166 N N . HIS B 1 259 ? 21.953 8.547 11.766 1 22.09 259 HIS B N 1
ATOM 4167 C CA . HIS B 1 259 ? 21.703 7.238 12.352 1 22.09 259 HIS B CA 1
ATOM 4168 C C . HIS B 1 259 ? 22.984 6.41 12.414 1 22.09 259 HIS B C 1
ATOM 4170 O O . HIS B 1 259 ? 23.641 6.188 11.391 1 22.09 259 HIS B O 1
ATOM 4176 N N . GLU B 1 260 ? 23.828 6.531 13.555 1 21.03 260 GLU B N 1
ATOM 4177 C CA . GLU B 1 260 ? 24.719 5.406 13.812 1 21.03 260 GLU B CA 1
ATOM 4178 C C . GLU B 1 260 ? 23.938 4.105 13.961 1 21.03 260 GLU B C 1
ATOM 4180 O O . GLU B 1 260 ? 22.844 4.09 14.531 1 21.03 260 GLU B O 1
#

Sequence (520 aa):
MGDKTFNVYGSNHLIHFFIEENTLHLIIQITIPGKYNMTLIWNRHMNLFIKLFRETKNHLCGLCGNYNGNVKDDFETRSKYLASNEFMFVNSWKDNPLCGDVSFAADPCTKNPYRKAWAEKQCSIINSPVFAACHNKVYRMSYYESCVRDSCGCDSGGDCECMCDTIAVYAKACLDAGVCIDWRTPDFCPVYCDYFNTHKRIGMDYSYVNEVNCTWHYRPCKCQNMLPVTEVNVEGKIKFFSFFRLQTALAKGIATVSHEMGDKTFNVYGSNHLIHFFIEENTLHLIIQITIPGKYNMTLIWNRHMNLFIKLFRETKNHLCGLCGNYNGNVKDDFETRSKYLASNEFMFVNSWKDNPLCGDVSFAADPCTKNPYRKAWAEKQCSIINSPVFAACHNKVYRMSYYESCVRDSCGCDSGGDCECMCDTIAVYAKACLDAGVCIDWRTPDFCPVYCDYFNTHKRIGMDYSYVNEVNCTWHYRPCKCQNMLPVTEVNVEGKIKFFSFFRLQTALAKGIATVSHE

Foldseek 3Di:
DAPLDDFDFDQDLQWFWDWWDFLQWIWIWIDRPPFKIWIWIGRSPDDIDIDIDGPDCQFDADLQARPNPDPQQRLAAPVRDRDPDNQRSNLRRDPDVPDDGDDDDPQLCVVVVVQQVVQLVLLCLLVDPQCVVQVVQDPRVVLSSVLSRQLSNCPVDDSLVSNLVSVQVVQQVSVVSPHQGPRDDPVHSDDDQCLPQQWDDDQPDTDGHPDGGDQTDWDSWDDPPPPPPDPGIHTGDTDGDDRDRPSDNSDPDRPPPRRD/DAPLDDFDFDQDLQWFWDWWDFLQWIWIWIDRPPFKIWIWIGRSPDDIDIDIDGPDCQFDADLQARPNPDPQQRLAAPVRDRDPDNQRSNLRRDPDVPDDGDDDDPQLCVVVVVQQVVQLVLLCLLVDPQCVVQVVQDPRVVLSSVLSRQLSNPPVDDSLVSNLVSVQVVQQVSVVSPHQGPRDDPVHSDDDQCLPQQWDDDQPDTDGHPDGGDQTDWDSWDDPPPPDPDPGIHTGDTDGDDRDRPSDNSDPDGPPPRRD

Nearest PDB structures (foldseek):
  6rbf-assembly3_C  TM=9.181E-01  e=8.269E-19  Homo sapiens
  7pov-assembly1_C  TM=8.937E-01  e=9.280E-19  Homo sapiens
  9gvq-assembly1_A  TM=8.611E-01  e=2.776E-18  Homo sapiens
  7a5o-assembly1_H  TM=8.243E-01  e=2.474E-18  Homo sapiens
  7a5o-assembly1_E  TM=8.243E-01  e=3.704E-18  Homo sapiens

InterPro domains:
  IPR001846 von Willebrand factor, type D domain [PF00094] (30-80)
  IPR001846 von Willebrand factor, type D domain [PS51233] (1-100)
  IPR014853 VWF/SSPO/Zonadhesin-like, cysteine-rich domain [PF08742] (122-190)
  IPR014853 VWF/SSPO/Zonadhesin-like, cysteine-rich domain [SM00832] (116-190)
  IPR050780 Mucin/von Willebrand/Thrombospondin superfamily [PTHR11339] (19-225)

Radius of gyration: 27.2 Å; Cα contacts (8 Å, |Δi|>4): 846; chains: 2; bounding box: 51×85×64 Å

pLDDT: mean 79.15, std 19.14, range [20.81, 98.69]